Protein AF-A0A914Q946-F1 (afdb_monomer_lite)

pLDDT: mean 72.96, std 19.85, range [24.89, 97.31]

Secondary structure (DSSP, 8-state):
--EEEEEEEETTEEEEEEE-GGGGG-----TTSGGGGEEEEEGGG------S----PPPS---SSPPPPPPPTT--EEEEEEEETTEEEEEEEETTEEEEEEE-TTS-EEEEEEEEEEHHHHH--TT-TTSPPPEEE--S-SS--EEE-TTS-EEE--B-TTSSBPPPPP--PBPPSSEEEEEEEPPTT---TT---SS------TT-----PPEEEEEEE---S-SS-SS-SS--HHHHHHTT-HHHHHHHHHHHHHHHHHS-HHHHHHHHIIIIIT--BTTTB-HHHHHHHHSS-SSGGG--------S---TTSHHHHHTTS--HHHHHHHHHHHHHHHHHHHHHS-HHHHHHHHHHHHHHHS-------PPP----------TT-----PPP--HHHHHHHHHHHHHHHHH-HHHHHHHHHHHH---TTS--HHHHHHHTT-HHHHHHHHHHHHHH--GGGHHHHHHHH--TTS-GGG-HHHHHHS-PPPTHHHHTT--EE--EEEETTTTB-TT--EEHHHHHHTSTTSSEEE--S-SEE---GGGTS--STT-

Sequence (559 aa):
MKNLVMILIDGPICGIHFKSYIDEKKKSGDGSEDIKKLRLIRKDELVVVQGGNKQLSAPVTFERNPQRVFLPHGIRKVVSLVIDNSGFRILVEKKGRLHLIRMSTLGKVSSDHMLPISCSAVCGPHDNPEASKAELINYGDDNVLLLRDCNGALIPLIRNAIGGYCEPLFLGFTGMQHLSVGLRYLKPNETSSAVISSAPIEKGSKNDTARTGSKLILIASMIAPSPESIQPDLPSLMQLILYCDAEGVKSFLRKLTELSKQMKEDEFKKFVEEKIMRLRADGNRTIVHAAIMGAFARTNANQADVEPSNNEVPGQSLLTLQEALDMTEADAHREKMDRQWKNMIAGAVSDGAKQLAKEAAAAAATSKEARSKEEPKPKEVVESMEVDDLISGKPVADLKLRQKNSIEILKLFAENEVMQRCLTDLLHVRDIHGHTPFISAIQNRAYGAATVVWNSMLKLFKKSCVYDFTNLVYNSSIHSDDSPLFILCYNDTCSFTWTGDEHINQDIFECKTCGLTGSLCCCTECANTCHRNHDCKLKRTSPTAYCDCWEKCSCKALR

InterPro domains:
  IPR003126 Zinc finger, UBR-type [PS51157] (492-559)
  IPR003126 Zinc finger, UBR-type [SM00396] (492-559)

Organism: NCBI:txid227884

Radius of gyration: 29.4 Å; chains: 1; bounding box: 90×63×77 Å

Foldseek 3Di:
DFDWDFDDDDPQKTWIAGDDPVPPPDDDDDPVVRSVRTDIDGPVPDDDDDPPDDDPDDDPDDDPDQDDADADPQFPDFQEWDAAPQGIWTFTQGPQFTWTWGAHSNNHTPDIATDLWGPCLQQPPPPDPQFAGWYWDDDRDPQWIWIQGRQQAIWTFHAFLVRHTDHTDFPLAGHAPDWDWDWDFDDVPNPDPPDPDPDDPPPDDPPPPDPPGDTDIDTDGDDAQDPVDNDDPAGQLSLCLSLLPLQSNLVRLVVLVVCCVVDDPVVNVVVCCVRAVSTAGPQRAGSLLSLLVLQFALAPVLDLVPDDCPPDPPPPLCCQVVVVDDCVVVVVVVVVVVVVVVVVVVVVDPVVNVVVVVVVVVVVVPPPDDDDDDDDDDDDDDDDDDDPPPPPSHRDPRSNSSNVSSLSSLLSLLPRPVSLVCVLVQQLGAGGSRAGSLLSNLLLVSVSSNVSNVSSLSVNDHPVCVVSSCSSQDDPVDDPLSHSVNSVVLQAAWPCLPQPFFWDQAWWKAFSRQRCDDQGTGGPSCCSRVVPPTPIGTDPPRSTGGHPSVVRDSRSRND

Structure (mmCIF, N/CA/C/O backbone):
data_AF-A0A914Q946-F1
#
_entry.id   AF-A0A914Q946-F1
#
loop_
_atom_site.group_PDB
_atom_site.id
_atom_site.type_symbol
_atom_site.label_atom_id
_atom_site.label_alt_id
_atom_site.label_comp_id
_atom_site.label_asym_id
_atom_site.label_entity_id
_atom_site.label_seq_id
_atom_site.pdbx_PDB_ins_code
_atom_site.Cartn_x
_atom_site.Cartn_y
_atom_site.Cartn_z
_atom_site.occupancy
_atom_site.B_iso_or_equiv
_atom_site.auth_seq_id
_atom_site.auth_comp_id
_atom_site.auth_asym_id
_atom_site.auth_atom_id
_atom_site.pdbx_PDB_model_num
ATOM 1 N N . MET A 1 1 ? 21.389 -10.919 -25.663 1.00 37.09 1 MET A N 1
ATOM 2 C CA . MET A 1 1 ? 22.498 -9.959 -25.881 1.00 37.09 1 MET A CA 1
ATOM 3 C C . MET A 1 1 ? 23.644 -10.695 -26.563 1.00 37.09 1 MET A C 1
ATOM 5 O O . MET A 1 1 ? 23.920 -11.817 -26.163 1.00 37.09 1 MET A O 1
ATOM 9 N N . LYS A 1 2 ? 24.256 -10.136 -27.617 1.00 36.03 2 LYS A N 1
ATOM 10 C CA . LYS A 1 2 ? 25.446 -10.736 -28.254 1.00 36.03 2 LYS A CA 1
ATOM 11 C C . LYS A 1 2 ? 26.658 -10.477 -27.351 1.00 36.03 2 LYS A C 1
ATOM 13 O O . LYS A 1 2 ? 26.844 -9.336 -26.938 1.00 36.03 2 LYS A O 1
ATOM 18 N N . ASN A 1 3 ? 27.454 -11.501 -27.040 1.00 44.19 3 ASN A N 1
ATOM 19 C CA . ASN A 1 3 ? 28.693 -11.323 -26.282 1.00 44.19 3 ASN A CA 1
ATOM 20 C C . ASN A 1 3 ? 29.712 -10.602 -27.176 1.00 44.19 3 ASN A C 1
ATOM 22 O O . ASN A 1 3 ? 30.142 -11.132 -28.202 1.00 44.19 3 ASN A O 1
ATOM 26 N N . LEU A 1 4 ? 30.046 -9.367 -26.809 1.00 53.88 4 LEU A N 1
ATOM 27 C CA . LEU A 1 4 ? 31.021 -8.535 -27.508 1.00 53.88 4 LEU A CA 1
ATOM 28 C C . LEU A 1 4 ? 32.397 -8.805 -26.907 1.00 53.88 4 LEU A C 1
ATOM 30 O O . LEU A 1 4 ? 32.598 -8.600 -25.711 1.00 53.88 4 LEU A O 1
ATOM 34 N N . VAL A 1 5 ? 33.341 -9.259 -27.730 1.00 56.88 5 VAL A N 1
ATOM 35 C CA . VAL A 1 5 ? 34.740 -9.413 -27.318 1.00 56.88 5 VAL A CA 1
ATOM 36 C C . VAL A 1 5 ? 35.558 -8.382 -28.084 1.00 56.88 5 VAL A C 1
ATOM 38 O O . VAL A 1 5 ? 35.592 -8.386 -29.315 1.00 56.88 5 VAL A O 1
ATOM 41 N N . MET A 1 6 ? 36.175 -7.462 -27.346 1.00 54.03 6 MET A N 1
ATOM 42 C CA . MET A 1 6 ? 37.088 -6.462 -27.893 1.00 54.03 6 MET A CA 1
ATOM 43 C C . MET A 1 6 ? 38.445 -7.126 -28.135 1.00 54.03 6 MET A C 1
ATOM 45 O O . MET A 1 6 ? 39.017 -7.684 -27.200 1.00 54.03 6 MET A O 1
ATOM 49 N N . ILE A 1 7 ? 38.927 -7.106 -29.380 1.00 57.09 7 ILE A N 1
ATOM 50 C CA . ILE A 1 7 ? 40.139 -7.844 -29.782 1.00 57.09 7 ILE A CA 1
ATOM 51 C C . ILE A 1 7 ? 41.327 -6.901 -30.010 1.00 57.09 7 ILE A C 1
ATOM 53 O O . ILE A 1 7 ? 42.456 -7.275 -29.712 1.00 57.09 7 ILE A O 1
ATOM 57 N N . LEU A 1 8 ? 41.088 -5.672 -30.481 1.00 59.19 8 LEU A N 1
ATOM 58 C CA . LEU A 1 8 ? 42.139 -4.697 -30.798 1.00 59.19 8 LEU A CA 1
ATOM 59 C C . LEU A 1 8 ? 41.704 -3.265 -30.461 1.00 59.19 8 LEU A C 1
ATOM 61 O O . LEU A 1 8 ? 40.558 -2.884 -30.713 1.00 59.19 8 LEU A O 1
ATOM 65 N N . ILE A 1 9 ? 42.632 -2.470 -29.924 1.00 59.06 9 ILE A N 1
ATOM 66 C CA . ILE A 1 9 ? 42.482 -1.023 -29.718 1.00 59.06 9 ILE A CA 1
ATOM 67 C C . ILE A 1 9 ? 43.628 -0.332 -30.457 1.00 59.06 9 ILE A C 1
ATOM 69 O O . ILE A 1 9 ? 44.784 -0.603 -30.140 1.00 59.06 9 ILE A O 1
ATOM 73 N N . ASP A 1 10 ? 43.305 0.577 -31.378 1.00 56.94 10 ASP A N 1
ATOM 74 C CA . ASP A 1 10 ? 44.277 1.479 -32.001 1.00 56.94 10 ASP A CA 1
ATOM 75 C C . ASP A 1 10 ? 43.717 2.912 -32.039 1.00 56.94 10 ASP A C 1
ATOM 77 O O . ASP A 1 10 ? 42.752 3.226 -32.743 1.00 56.94 10 ASP A O 1
ATOM 81 N N . GLY A 1 11 ? 44.281 3.783 -31.199 1.00 73.75 11 GLY A N 1
ATOM 82 C CA . GLY A 1 11 ? 43.865 5.180 -31.080 1.00 73.75 11 GLY A CA 1
ATOM 83 C C . GLY A 1 11 ? 42.357 5.365 -30.792 1.00 73.75 11 GLY A C 1
ATOM 84 O O . GLY A 1 11 ? 41.852 4.834 -29.795 1.00 73.75 11 GLY A O 1
ATOM 85 N N . PRO A 1 12 ? 41.623 6.162 -31.601 1.00 75.12 12 PRO A N 1
ATOM 86 C CA . PRO A 1 12 ? 40.199 6.445 -31.400 1.00 75.12 12 PRO A CA 1
ATOM 87 C C . PRO A 1 12 ? 39.257 5.323 -31.875 1.00 75.12 12 PRO A C 1
ATOM 89 O O . PRO A 1 12 ? 38.039 5.461 -31.732 1.00 75.12 12 PRO A O 1
ATOM 92 N N . ILE A 1 13 ? 39.781 4.225 -32.433 1.00 71.50 13 ILE A N 1
ATOM 93 C CA . ILE A 1 13 ? 38.992 3.157 -33.056 1.00 71.50 13 ILE A CA 1
ATOM 94 C C . ILE A 1 13 ? 39.263 1.817 -32.355 1.00 71.50 13 ILE A C 1
ATOM 96 O O . ILE A 1 13 ? 40.389 1.474 -31.997 1.00 71.50 13 ILE A O 1
ATOM 100 N N . CYS A 1 14 ? 38.204 1.037 -32.149 1.00 78.56 14 CYS A N 1
ATOM 101 C CA . CYS A 1 14 ? 38.260 -0.297 -31.562 1.00 78.56 14 CYS A CA 1
ATOM 102 C C . CYS A 1 14 ? 37.775 -1.347 -32.567 1.00 78.56 14 CYS A C 1
ATOM 104 O O . CYS A 1 14 ? 36.723 -1.183 -33.188 1.00 78.56 14 CYS A O 1
ATOM 106 N N . GLY A 1 15 ? 38.518 -2.449 -32.692 1.00 77.38 15 GLY A N 1
ATOM 107 C CA . GLY A 1 15 ? 38.125 -3.631 -33.458 1.00 77.38 15 GLY A CA 1
ATOM 108 C C . GLY A 1 15 ? 37.324 -4.606 -32.595 1.00 77.38 15 GLY A C 1
ATOM 109 O O . GLY A 1 15 ? 37.822 -5.121 -31.588 1.00 77.38 15 GLY A O 1
ATOM 110 N N . ILE A 1 16 ? 36.078 -4.872 -32.990 1.00 71.81 16 ILE A N 1
ATOM 111 C CA . ILE A 1 16 ? 35.113 -5.660 -32.216 1.00 71.81 16 ILE A CA 1
ATOM 112 C C . ILE A 1 16 ? 34.702 -6.905 -32.984 1.00 71.81 16 ILE A C 1
ATOM 114 O O . ILE A 1 16 ? 34.266 -6.825 -34.133 1.00 71.81 16 ILE A O 1
ATOM 118 N N . HIS A 1 17 ? 34.766 -8.052 -32.309 1.00 71.19 17 HIS A N 1
ATOM 119 C CA . HIS A 1 17 ? 34.272 -9.315 -32.836 1.00 71.19 17 HIS A CA 1
ATOM 120 C C . HIS A 1 17 ? 32.938 -9.682 -32.177 1.00 71.19 17 HIS A C 1
ATOM 122 O O . HIS A 1 17 ? 32.811 -9.737 -30.950 1.00 71.19 17 HIS A O 1
ATOM 128 N N . PHE A 1 18 ? 31.926 -9.943 -33.004 1.00 63.12 18 PHE A N 1
ATOM 129 C CA . PHE A 1 18 ? 30.603 -10.372 -32.556 1.00 63.12 18 PHE A CA 1
ATOM 130 C C . PHE A 1 18 ? 30.562 -11.896 -32.485 1.00 63.12 18 PHE A C 1
ATOM 132 O O . PHE A 1 18 ? 30.346 -12.549 -33.504 1.00 63.12 18 PHE A O 1
ATOM 139 N N . LYS A 1 19 ? 30.723 -12.475 -31.290 1.00 53.81 19 LYS A N 1
ATOM 140 C CA . LYS A 1 19 ? 30.542 -13.921 -31.118 1.00 53.81 19 LYS A CA 1
ATOM 141 C C . LYS A 1 19 ? 29.054 -14.253 -30.972 1.00 53.81 19 LYS A C 1
ATOM 143 O O . LYS A 1 19 ? 28.355 -13.704 -30.116 1.00 53.81 19 LYS A O 1
ATOM 148 N N . SER A 1 20 ? 28.559 -15.144 -31.830 1.00 46.38 20 SER A N 1
ATOM 149 C CA . SER A 1 20 ? 27.250 -15.784 -31.674 1.00 46.38 20 SER A CA 1
ATOM 150 C C . SER A 1 20 ? 27.330 -16.836 -30.565 1.00 46.38 20 SER A C 1
ATOM 152 O O . SER A 1 20 ? 28.315 -17.564 -30.483 1.00 46.38 20 SER A O 1
ATOM 154 N N . TYR A 1 21 ? 26.288 -16.965 -29.737 1.00 43.81 21 TYR A N 1
ATOM 155 C CA . TYR A 1 21 ? 26.216 -17.977 -28.668 1.00 43.81 21 TYR A CA 1
ATOM 156 C C . TYR A 1 21 ? 26.290 -19.427 -29.200 1.00 43.81 21 TYR A C 1
ATOM 158 O O . TYR A 1 21 ? 26.561 -20.358 -28.453 1.00 43.81 21 TYR A O 1
ATOM 166 N N . ILE A 1 22 ? 26.076 -19.631 -30.505 1.00 45.34 22 ILE A N 1
ATOM 167 C CA . ILE A 1 22 ? 26.079 -20.951 -31.153 1.00 45.34 22 ILE A CA 1
ATOM 168 C C . ILE A 1 22 ? 27.511 -21.452 -31.451 1.00 45.34 22 ILE A C 1
ATOM 170 O O . ILE A 1 22 ? 27.723 -22.658 -31.569 1.00 45.34 22 ILE A O 1
ATOM 174 N N . ASP A 1 23 ? 28.512 -20.567 -31.506 1.00 46.88 23 ASP A N 1
ATOM 175 C CA . ASP A 1 23 ? 29.868 -20.916 -31.967 1.00 46.88 23 ASP A CA 1
ATOM 176 C C . ASP A 1 23 ? 30.791 -21.515 -30.888 1.00 46.88 23 ASP A C 1
ATOM 178 O O . ASP A 1 23 ? 31.903 -21.941 -31.198 1.00 46.88 23 ASP A O 1
ATOM 182 N N . GLU A 1 24 ? 30.352 -21.635 -29.629 1.00 45.12 24 GLU A N 1
ATOM 183 C CA . GLU A 1 24 ? 31.199 -22.170 -28.545 1.00 45.12 24 GLU A CA 1
ATOM 184 C C . GLU A 1 24 ? 31.585 -23.654 -28.717 1.00 45.12 24 GLU A C 1
ATOM 186 O O . GLU A 1 24 ? 32.495 -24.134 -28.040 1.00 45.12 24 GLU A O 1
ATOM 191 N N . LYS A 1 25 ? 30.956 -24.389 -29.648 1.00 39.50 25 LYS A N 1
ATOM 192 C CA . LYS A 1 25 ? 31.248 -25.815 -29.889 1.00 39.50 25 LYS A CA 1
ATOM 193 C C . LYS A 1 25 ? 32.263 -26.117 -30.995 1.00 39.50 25 LYS A C 1
ATOM 195 O O . LYS A 1 25 ? 32.579 -27.288 -31.187 1.00 39.50 25 LYS A O 1
ATOM 200 N N . LYS A 1 26 ? 32.820 -25.126 -31.698 1.00 40.09 26 LYS A N 1
ATOM 201 C CA . LYS A 1 26 ? 33.878 -25.373 -32.696 1.00 40.09 26 LYS A CA 1
ATOM 202 C C . LYS A 1 26 ? 35.211 -24.785 -32.239 1.00 40.09 26 LYS A C 1
ATOM 204 O O . LYS A 1 26 ? 35.501 -23.619 -32.471 1.00 40.09 26 LYS A O 1
ATOM 209 N N . LYS A 1 27 ? 36.050 -25.615 -31.615 1.00 42.50 27 LYS A N 1
ATOM 210 C CA . LYS A 1 27 ? 37.493 -25.355 -31.507 1.00 42.50 27 LYS A CA 1
ATOM 211 C C . LYS A 1 27 ? 38.212 -26.071 -32.644 1.00 42.50 27 LYS A C 1
ATOM 213 O O . LYS A 1 27 ? 38.223 -27.293 -32.633 1.00 42.50 27 LYS A O 1
ATOM 218 N N . SER A 1 28 ? 38.813 -25.288 -33.541 1.00 41.97 28 SER A N 1
ATOM 219 C CA . SER A 1 28 ? 40.111 -25.496 -34.216 1.00 41.97 28 SER A CA 1
ATOM 220 C C . SER A 1 28 ? 40.074 -24.838 -35.600 1.00 41.97 28 SER A C 1
ATOM 222 O O . SER A 1 28 ? 39.475 -25.376 -36.528 1.00 41.97 28 SER A O 1
ATOM 224 N N . GLY A 1 29 ? 40.699 -23.671 -35.733 1.00 37.09 29 GLY A N 1
ATOM 225 C CA . GLY A 1 29 ? 40.875 -22.972 -37.004 1.00 37.09 29 GLY A CA 1
ATOM 226 C C . GLY A 1 29 ? 41.814 -21.784 -36.820 1.00 37.09 29 GLY A C 1
ATOM 227 O O . GLY A 1 29 ? 41.732 -21.096 -35.807 1.00 37.09 29 GLY A O 1
ATOM 228 N N . ASP A 1 30 ? 42.739 -21.625 -37.758 1.00 42.22 30 ASP A N 1
ATOM 229 C CA . ASP A 1 30 ? 43.887 -20.717 -37.739 1.00 42.22 30 ASP A CA 1
ATOM 230 C C . ASP A 1 30 ? 43.500 -19.232 -37.528 1.00 42.22 30 ASP A C 1
ATOM 232 O O . ASP A 1 30 ? 42.523 -18.743 -38.099 1.00 42.22 30 ASP A O 1
ATOM 236 N N . GLY A 1 31 ? 44.274 -18.497 -36.718 1.00 49.56 31 GLY A N 1
ATOM 237 C CA . GLY A 1 31 ? 43.951 -17.151 -36.192 1.00 49.56 31 GLY A CA 1
ATOM 238 C C . GLY A 1 31 ? 43.892 -16.011 -37.225 1.00 49.56 31 GLY A C 1
ATOM 239 O O . GLY A 1 31 ? 43.691 -14.852 -36.868 1.00 49.56 31 GLY A O 1
ATOM 240 N N . SER A 1 32 ? 44.055 -16.335 -38.506 1.00 48.09 32 SER A N 1
ATOM 241 C CA . SER A 1 32 ? 44.041 -15.416 -39.650 1.00 48.09 32 SER A CA 1
ATOM 242 C C . SER A 1 32 ? 42.620 -15.009 -40.085 1.00 48.09 32 SER A C 1
ATOM 244 O O . SER A 1 32 ? 42.402 -13.879 -40.531 1.00 48.09 32 SER A O 1
ATOM 246 N N . GLU A 1 33 ? 41.611 -15.875 -39.910 1.00 51.69 33 GLU A N 1
ATOM 247 C CA . GLU A 1 33 ? 40.232 -15.560 -40.328 1.00 51.69 33 GLU A CA 1
ATOM 248 C C . GLU A 1 33 ? 39.473 -14.634 -39.364 1.00 51.69 33 GLU A C 1
ATOM 250 O O . GLU A 1 33 ? 38.534 -13.948 -39.779 1.00 51.69 33 GLU A O 1
ATOM 255 N N . ASP A 1 34 ? 39.889 -14.557 -38.097 1.00 56.81 34 ASP A N 1
ATOM 256 C CA . ASP A 1 34 ? 39.199 -13.765 -37.071 1.00 56.81 34 ASP A CA 1
ATOM 257 C C . ASP A 1 34 ? 39.334 -12.249 -37.296 1.00 56.81 34 ASP A C 1
ATOM 259 O O . ASP A 1 34 ? 38.430 -11.487 -36.943 1.00 56.81 34 ASP A O 1
ATOM 263 N N . ILE A 1 35 ? 40.401 -11.798 -37.967 1.00 59.81 35 ILE A N 1
ATOM 264 C CA . ILE A 1 35 ? 40.611 -10.376 -38.291 1.00 59.81 35 ILE A CA 1
ATOM 265 C C . ILE A 1 35 ? 39.584 -9.887 -39.326 1.00 59.81 35 ILE A C 1
ATOM 267 O O . ILE A 1 35 ? 39.116 -8.751 -39.247 1.00 59.81 35 ILE A O 1
ATOM 271 N N . LYS A 1 36 ? 39.148 -10.752 -40.255 1.00 60.12 36 LYS A N 1
ATOM 272 C CA . LYS A 1 36 ? 38.169 -10.399 -41.304 1.00 60.12 36 LYS A CA 1
ATOM 273 C C . LYS A 1 36 ? 36.745 -10.192 -40.770 1.00 60.12 36 LYS A C 1
ATOM 275 O O . LYS A 1 36 ? 35.907 -9.638 -41.476 1.00 60.12 36 LYS A O 1
ATOM 280 N N . LYS A 1 37 ? 36.454 -10.627 -39.537 1.00 65.75 37 LYS A N 1
ATOM 281 C CA . LYS A 1 37 ? 35.137 -10.493 -38.881 1.00 65.75 37 LYS A CA 1
ATOM 282 C C . LYS A 1 37 ? 35.065 -9.323 -37.896 1.00 65.75 37 LYS A C 1
ATOM 284 O O . LYS A 1 37 ? 34.039 -9.143 -37.231 1.00 65.75 37 LYS A O 1
ATOM 289 N N . LEU A 1 38 ? 36.130 -8.529 -37.793 1.00 68.81 38 LEU A N 1
ATOM 290 C CA . LEU A 1 38 ? 36.169 -7.350 -36.937 1.00 68.81 38 LEU A CA 1
ATOM 291 C C . LEU A 1 38 ? 35.340 -6.221 -37.549 1.00 68.81 38 LEU A C 1
ATOM 293 O O . LEU A 1 38 ? 35.517 -5.857 -38.709 1.00 68.81 38 LEU A O 1
ATOM 297 N N . ARG A 1 39 ? 34.453 -5.627 -36.750 1.00 74.12 39 ARG A N 1
ATOM 298 C CA . ARG A 1 39 ? 33.869 -4.320 -37.069 1.00 74.12 39 ARG A CA 1
ATOM 299 C C . ARG A 1 39 ? 34.603 -3.246 -36.291 1.00 74.12 39 ARG A C 1
ATOM 301 O O . ARG A 1 39 ? 34.871 -3.420 -35.103 1.00 74.12 39 ARG A O 1
ATOM 308 N N . LEU A 1 40 ? 34.896 -2.143 -36.963 1.00 77.19 40 LEU A N 1
ATOM 309 C CA . LEU A 1 40 ? 35.506 -0.970 -36.357 1.00 77.19 40 LEU A CA 1
ATOM 310 C C . LEU A 1 40 ? 34.407 -0.082 -35.768 1.00 77.19 40 LEU A C 1
ATOM 312 O O . LEU A 1 40 ? 33.450 0.252 -36.463 1.00 77.19 40 LEU A O 1
ATOM 316 N N . ILE A 1 41 ? 34.532 0.273 -34.492 1.00 75.50 41 ILE A N 1
ATOM 317 C CA . ILE A 1 41 ? 33.638 1.209 -33.796 1.00 75.50 41 ILE A CA 1
ATOM 318 C C . ILE A 1 41 ? 34.497 2.267 -33.111 1.00 75.50 41 ILE A C 1
ATOM 320 O O . ILE A 1 41 ? 35.595 1.967 -32.636 1.00 75.50 41 ILE A O 1
ATOM 324 N N . ARG A 1 42 ? 34.020 3.512 -33.067 1.00 71.38 42 ARG A N 1
ATOM 325 C CA . ARG A 1 42 ? 34.730 4.574 -32.354 1.00 71.38 42 ARG A CA 1
ATOM 326 C C . ARG A 1 42 ? 34.663 4.330 -30.849 1.00 71.38 42 ARG A C 1
ATOM 328 O O . ARG A 1 42 ? 33.636 3.920 -30.312 1.00 71.38 42 ARG A O 1
ATOM 335 N N . LYS A 1 43 ? 35.766 4.583 -30.151 1.00 72.19 43 LYS A N 1
ATOM 336 C CA . LYS A 1 43 ? 35.895 4.305 -28.714 1.00 72.19 43 LYS A CA 1
ATOM 337 C C . LYS A 1 43 ? 34.856 5.048 -27.859 1.00 72.19 43 LYS A C 1
ATOM 339 O O . LYS A 1 43 ? 34.459 4.536 -26.817 1.00 72.19 43 LYS A O 1
ATOM 344 N N . ASP A 1 44 ? 34.416 6.228 -28.290 1.00 74.19 44 ASP A N 1
ATOM 345 C CA . ASP A 1 44 ? 33.404 7.064 -27.627 1.00 74.19 44 ASP A CA 1
ATOM 346 C C . ASP A 1 44 ? 31.963 6.551 -27.786 1.00 74.19 44 ASP A C 1
ATOM 348 O O . ASP A 1 44 ? 31.091 6.931 -27.009 1.00 74.19 44 ASP A O 1
ATOM 352 N N . GLU A 1 45 ? 31.714 5.649 -28.735 1.00 69.94 45 GLU A N 1
ATOM 353 C CA . GLU A 1 45 ? 30.408 5.003 -28.937 1.00 69.94 45 GLU A CA 1
ATOM 354 C C . GLU A 1 45 ? 30.256 3.706 -28.128 1.00 69.94 45 GLU A C 1
ATOM 356 O O . GLU A 1 45 ? 29.190 3.086 -28.117 1.00 69.94 45 GLU A O 1
ATOM 361 N N . LEU A 1 46 ? 31.314 3.276 -27.433 1.00 65.19 46 LEU A N 1
ATOM 362 C CA . LEU A 1 46 ? 31.304 2.051 -26.645 1.00 65.19 46 LEU A CA 1
ATOM 363 C C . LEU A 1 46 ? 30.861 2.311 -25.211 1.00 65.19 46 LEU A C 1
ATOM 365 O O . LEU A 1 46 ? 31.477 3.062 -24.458 1.00 65.19 46 LEU A O 1
ATOM 369 N N . VAL A 1 47 ? 29.819 1.591 -24.803 1.00 53.09 47 VAL A N 1
ATOM 370 C CA . VAL A 1 47 ? 29.371 1.539 -23.413 1.00 53.09 47 VAL A CA 1
ATOM 371 C C . VAL A 1 47 ? 29.867 0.240 -22.795 1.00 53.09 47 VAL A C 1
ATOM 373 O O . VAL A 1 47 ? 29.575 -0.851 -23.286 1.00 53.09 47 VAL A O 1
ATOM 376 N N . VAL A 1 48 ? 30.617 0.348 -21.697 1.00 56.94 48 VAL A N 1
ATOM 377 C CA . VAL A 1 48 ? 31.055 -0.821 -20.928 1.00 56.94 48 VAL A CA 1
ATOM 378 C C . VAL A 1 48 ? 29.835 -1.452 -20.266 1.00 56.94 48 VAL A C 1
ATOM 380 O O . VAL A 1 48 ? 29.325 -0.953 -19.265 1.00 56.94 48 VAL A O 1
ATOM 383 N N . VAL A 1 49 ? 29.381 -2.573 -20.816 1.00 45.75 49 VAL A N 1
ATOM 384 C CA . VAL A 1 49 ? 28.411 -3.445 -20.155 1.00 45.75 49 VAL A CA 1
ATOM 385 C C . VAL A 1 49 ? 29.213 -4.416 -19.299 1.00 45.75 49 VAL A C 1
ATOM 387 O O . VAL A 1 49 ? 29.934 -5.263 -19.825 1.00 45.75 49 VAL A O 1
ATOM 390 N N . GLN A 1 50 ? 29.147 -4.276 -17.973 1.00 47.69 50 GLN A N 1
ATOM 391 C CA . GLN A 1 50 ? 29.743 -5.267 -17.079 1.00 47.69 50 GLN A CA 1
ATOM 392 C C . GLN A 1 50 ? 29.028 -6.604 -17.311 1.00 47.69 50 GLN A C 1
ATOM 394 O O . GLN A 1 50 ? 27.841 -6.738 -17.025 1.00 47.69 50 GLN A O 1
ATOM 399 N N . GLY A 1 51 ? 29.740 -7.575 -17.889 1.00 43.47 51 GLY A N 1
ATOM 400 C CA . GLY A 1 51 ? 29.221 -8.922 -18.094 1.00 43.47 51 GLY A CA 1
ATOM 401 C C . GLY A 1 51 ? 28.824 -9.542 -16.757 1.00 43.47 51 GLY A C 1
ATOM 402 O O . GLY A 1 51 ? 29.622 -9.564 -15.818 1.00 43.47 51 GLY A O 1
ATOM 403 N N . GLY A 1 52 ? 27.585 -10.029 -16.680 1.00 45.53 52 GLY A N 1
ATOM 404 C CA . GLY A 1 52 ? 27.049 -10.751 -15.531 1.00 45.53 52 GLY A CA 1
ATOM 405 C C . GLY A 1 52 ? 27.755 -12.090 -15.363 1.00 45.53 52 GLY A C 1
ATOM 406 O O . GLY A 1 52 ? 27.300 -13.091 -15.896 1.00 45.53 52 GLY A O 1
ATOM 407 N N . ASN A 1 53 ? 28.918 -12.065 -14.718 1.00 43.38 53 ASN A N 1
ATOM 408 C CA . ASN A 1 53 ? 29.572 -13.163 -14.007 1.00 43.38 53 ASN A CA 1
ATOM 409 C C . ASN A 1 53 ? 30.938 -12.660 -13.529 1.00 43.38 53 ASN A C 1
ATOM 411 O O . ASN A 1 53 ? 31.985 -13.031 -14.056 1.00 43.38 53 ASN A O 1
ATOM 415 N N . LYS A 1 54 ? 30.938 -11.797 -12.513 1.00 46.19 54 LYS A N 1
ATOM 416 C CA . LYS A 1 54 ? 32.099 -11.698 -11.631 1.00 46.19 54 LYS A CA 1
ATOM 417 C C . LYS A 1 54 ? 31.769 -12.502 -10.385 1.00 46.19 54 LYS A C 1
ATOM 419 O O . LYS A 1 54 ? 30.971 -12.066 -9.562 1.00 46.19 54 LYS A O 1
ATOM 424 N N . GLN A 1 55 ? 32.373 -13.683 -10.261 1.00 46.72 55 GLN A N 1
ATOM 425 C CA . GLN A 1 55 ? 32.642 -14.213 -8.929 1.00 46.72 55 GLN A CA 1
ATOM 426 C C . GLN A 1 55 ? 33.388 -13.122 -8.154 1.00 46.72 55 GLN A C 1
ATOM 428 O O . GLN A 1 55 ? 34.237 -12.437 -8.729 1.00 46.72 55 GLN A O 1
ATOM 433 N N . LEU A 1 56 ? 33.020 -12.941 -6.886 1.00 44.88 56 LEU A N 1
ATOM 434 C CA . LEU A 1 56 ? 33.653 -12.022 -5.945 1.00 44.88 56 LEU A CA 1
ATOM 435 C C . LEU A 1 56 ? 35.153 -12.337 -5.864 1.00 44.88 56 LEU A C 1
ATOM 437 O O . LEU A 1 56 ? 35.588 -13.167 -5.073 1.00 44.88 56 LEU A O 1
ATOM 441 N N . SER A 1 57 ? 35.956 -11.710 -6.716 1.00 48.03 57 SER A N 1
ATOM 442 C CA . SER A 1 57 ? 37.402 -11.703 -6.563 1.00 48.03 57 SER A CA 1
ATOM 443 C C . SER A 1 57 ? 37.719 -10.778 -5.397 1.00 48.03 57 SER A C 1
ATOM 445 O O . SER A 1 57 ? 37.328 -9.608 -5.427 1.00 48.03 57 SER A O 1
ATOM 447 N N . ALA A 1 58 ? 38.390 -11.315 -4.376 1.00 48.62 58 ALA A N 1
ATOM 448 C CA . ALA A 1 58 ? 38.868 -10.545 -3.235 1.00 48.62 58 ALA A CA 1
ATOM 449 C C . ALA A 1 58 ? 39.593 -9.271 -3.713 1.00 48.62 58 ALA A C 1
ATOM 451 O O . ALA A 1 58 ? 40.271 -9.312 -4.748 1.00 48.62 58 ALA A O 1
ATOM 452 N N . PRO A 1 59 ? 39.441 -8.135 -3.008 1.00 57.78 59 PRO A N 1
ATOM 453 C CA . PRO A 1 59 ? 40.098 -6.895 -3.397 1.00 57.78 59 PRO A CA 1
ATOM 454 C C . PRO A 1 59 ? 41.611 -7.113 -3.505 1.00 57.78 59 PRO A C 1
ATOM 456 O O . PRO A 1 59 ? 42.266 -7.533 -2.555 1.00 57.78 59 PRO A O 1
ATOM 459 N N . VAL A 1 60 ? 42.154 -6.847 -4.695 1.00 54.62 60 VAL A N 1
ATOM 460 C CA . VAL A 1 60 ? 43.576 -7.055 -5.028 1.00 54.62 60 VAL A CA 1
ATOM 461 C C . VAL A 1 60 ? 44.449 -5.925 -4.469 1.00 54.62 60 VAL A C 1
ATOM 463 O O . VAL A 1 60 ? 45.667 -6.050 -4.366 1.00 54.62 60 VAL A O 1
ATOM 466 N N . THR A 1 61 ? 43.844 -4.794 -4.108 1.00 62.19 61 THR A N 1
ATOM 467 C CA . THR A 1 61 ? 44.559 -3.609 -3.633 1.00 62.19 61 THR A CA 1
ATOM 468 C C . THR A 1 61 ? 43.697 -2.870 -2.619 1.00 62.19 61 THR A C 1
ATOM 470 O O . THR A 1 61 ? 42.504 -2.671 -2.845 1.00 62.19 61 THR A O 1
ATOM 473 N N . PHE A 1 62 ? 44.310 -2.463 -1.511 1.00 69.62 62 PHE A N 1
ATOM 474 C CA . PHE A 1 62 ? 43.692 -1.623 -0.491 1.00 69.62 62 PHE A CA 1
ATOM 475 C C . PHE A 1 62 ? 44.338 -0.241 -0.536 1.00 69.62 62 PHE A C 1
ATOM 477 O O . PHE A 1 62 ? 45.565 -0.128 -0.579 1.00 69.62 62 PHE A O 1
ATOM 484 N N . GLU A 1 63 ? 43.527 0.813 -0.526 1.00 69.31 63 GLU A N 1
ATOM 485 C CA . GLU A 1 63 ? 44.052 2.164 -0.355 1.00 69.31 63 GLU A CA 1
ATOM 486 C C . GLU A 1 63 ? 44.519 2.360 1.088 1.00 69.31 63 GLU A C 1
ATOM 488 O O . GLU A 1 63 ? 43.805 2.043 2.039 1.00 69.31 63 GLU A O 1
ATOM 493 N N . ARG A 1 64 ? 45.732 2.901 1.256 1.00 79.50 64 ARG A N 1
ATOM 494 C CA . ARG A 1 64 ? 46.316 3.163 2.581 1.00 79.50 64 ARG A CA 1
ATOM 495 C C . ARG A 1 64 ? 45.548 4.234 3.359 1.00 79.50 64 ARG A C 1
ATOM 497 O O . ARG A 1 64 ? 45.498 4.168 4.582 1.00 79.50 64 ARG A O 1
ATOM 504 N N . ASN A 1 65 ? 44.981 5.213 2.655 1.00 81.75 65 ASN A N 1
ATOM 505 C CA . ASN A 1 65 ? 44.232 6.318 3.242 1.00 81.75 65 ASN A CA 1
ATOM 506 C C . ASN A 1 65 ? 42.805 6.310 2.682 1.00 81.75 65 ASN A C 1
ATOM 508 O O . ASN A 1 65 ? 42.658 6.213 1.465 1.00 81.75 65 ASN A O 1
ATOM 512 N N . PRO A 1 66 ? 41.765 6.452 3.520 1.00 80.44 66 PRO A N 1
ATOM 513 C CA . PRO A 1 66 ? 40.390 6.507 3.041 1.00 80.44 66 PRO A CA 1
ATOM 514 C C . PRO A 1 66 ? 40.169 7.750 2.168 1.00 80.44 66 PRO A C 1
ATOM 516 O O . PRO A 1 66 ? 40.405 8.880 2.604 1.00 80.44 66 PRO A O 1
ATOM 519 N N . GLN A 1 67 ? 39.691 7.554 0.939 1.00 80.06 67 GLN A N 1
ATOM 520 C CA . GLN A 1 67 ? 39.330 8.652 0.048 1.00 80.06 67 GLN A CA 1
ATOM 521 C C . GLN A 1 67 ? 37.962 9.243 0.424 1.00 80.06 67 GLN A C 1
ATOM 523 O O . GLN A 1 67 ? 36.986 8.528 0.658 1.00 80.06 67 GLN A O 1
ATOM 528 N N . ARG A 1 68 ? 37.864 10.579 0.443 1.00 85.12 68 ARG A N 1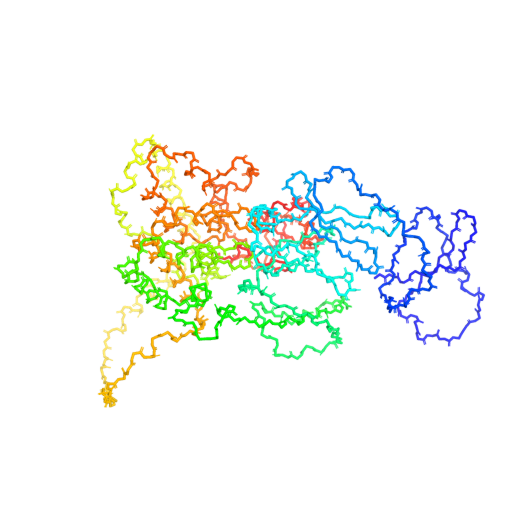
ATOM 529 C CA . ARG A 1 68 ? 36.583 11.271 0.625 1.00 85.12 68 ARG A CA 1
ATOM 530 C C . ARG A 1 68 ? 35.780 11.231 -0.673 1.00 85.12 68 ARG A C 1
ATOM 532 O O . ARG A 1 68 ? 36.221 11.758 -1.690 1.00 85.12 68 ARG A O 1
ATOM 539 N N . VAL A 1 69 ? 34.576 10.674 -0.606 1.00 84.38 69 VAL A N 1
ATOM 540 C CA . VAL A 1 69 ? 33.630 10.648 -1.726 1.00 84.38 69 VAL A CA 1
ATOM 541 C C . VAL A 1 69 ? 32.571 11.729 -1.519 1.00 84.38 69 VAL A C 1
ATOM 543 O O . VAL A 1 69 ? 31.914 11.773 -0.478 1.00 84.38 69 VAL A O 1
ATOM 546 N N . PHE A 1 70 ? 32.419 12.627 -2.493 1.00 86.56 70 PHE A N 1
ATOM 547 C CA . PHE A 1 70 ? 31.453 13.723 -2.418 1.00 86.56 70 PHE A CA 1
ATOM 548 C C . PHE A 1 70 ? 30.087 13.285 -2.939 1.00 86.56 70 PHE A C 1
ATOM 550 O O . PHE A 1 70 ? 29.977 12.687 -4.007 1.00 86.56 70 PHE A O 1
ATOM 557 N N . LEU A 1 71 ? 29.042 13.602 -2.177 1.00 88.25 71 LEU A N 1
ATOM 558 C CA . LEU A 1 71 ? 27.666 13.334 -2.575 1.00 88.25 71 LEU A CA 1
ATOM 559 C C . LEU A 1 71 ? 27.142 14.419 -3.533 1.00 88.25 71 LEU A C 1
ATOM 561 O O . LEU A 1 71 ? 27.577 15.571 -3.447 1.00 88.25 71 LEU A O 1
ATOM 565 N N . PRO A 1 72 ? 26.176 14.087 -4.408 1.00 86.56 72 PRO A N 1
ATOM 566 C CA . PRO A 1 72 ? 25.516 15.061 -5.276 1.00 86.56 72 PRO A CA 1
ATOM 567 C C . PRO A 1 72 ? 24.852 16.215 -4.515 1.00 86.56 72 PRO A C 1
ATOM 569 O O . PRO A 1 72 ? 24.372 16.055 -3.392 1.00 86.56 72 PRO A O 1
ATOM 572 N N . HIS A 1 73 ? 24.752 17.380 -5.156 1.00 87.06 73 HIS A N 1
ATOM 573 C CA . HIS A 1 73 ? 24.057 18.530 -4.577 1.00 87.06 73 HIS A CA 1
ATOM 574 C C . HIS A 1 73 ? 22.551 18.275 -4.385 1.00 87.06 73 HIS A C 1
ATOM 576 O O . HIS A 1 73 ? 21.915 17.528 -5.134 1.00 87.06 73 HIS A O 1
ATOM 582 N N . GLY A 1 74 ? 21.962 18.946 -3.389 1.00 87.94 74 GLY A N 1
ATOM 583 C CA . GLY A 1 74 ? 20.520 18.904 -3.117 1.00 87.94 74 GLY A CA 1
ATOM 584 C C . GLY A 1 74 ? 20.045 17.700 -2.298 1.00 87.94 74 GLY A C 1
ATOM 585 O O . GLY A 1 74 ? 18.838 17.504 -2.160 1.00 87.94 74 GLY A O 1
ATOM 586 N N . ILE A 1 75 ? 20.965 16.899 -1.754 1.00 92.00 75 ILE A N 1
ATOM 587 C CA . ILE A 1 75 ? 20.646 15.863 -0.768 1.00 92.00 75 ILE A CA 1
ATOM 588 C C . ILE A 1 75 ? 20.398 16.535 0.582 1.00 92.00 75 ILE A C 1
ATOM 590 O O . ILE A 1 75 ? 21.275 17.218 1.107 1.00 92.00 75 ILE A O 1
ATOM 594 N N . ARG A 1 76 ? 19.203 16.330 1.144 1.00 90.31 76 ARG A N 1
ATOM 595 C CA . ARG A 1 76 ? 18.836 16.829 2.477 1.00 90.31 76 ARG A CA 1
ATOM 596 C C . ARG A 1 76 ? 19.395 15.924 3.571 1.00 90.31 76 ARG A C 1
ATOM 598 O O . ARG A 1 76 ? 19.938 16.412 4.555 1.00 90.31 76 ARG A O 1
ATOM 605 N N . LYS A 1 77 ? 19.241 14.608 3.401 1.00 90.69 77 LYS A N 1
ATOM 606 C CA . LYS A 1 77 ? 19.612 13.594 4.395 1.00 90.69 77 LYS A CA 1
ATOM 607 C C . LYS A 1 77 ? 20.042 12.304 3.705 1.00 90.69 77 LYS A C 1
ATOM 609 O O . LYS A 1 77 ? 19.393 11.859 2.761 1.00 90.69 77 LYS A O 1
ATOM 614 N N . VAL A 1 78 ? 21.108 11.683 4.204 1.00 93.06 78 VAL A N 1
ATOM 615 C CA . VAL A 1 78 ? 21.455 10.295 3.866 1.00 93.06 78 VAL A CA 1
ATOM 616 C C . VAL A 1 78 ? 20.752 9.382 4.860 1.00 93.06 78 VAL A C 1
ATOM 618 O O . VAL A 1 78 ? 20.958 9.500 6.068 1.00 93.06 78 VAL A O 1
ATOM 621 N N . VAL A 1 79 ? 19.899 8.496 4.356 1.00 92.62 79 VAL A N 1
ATOM 622 C CA . VAL A 1 79 ? 19.115 7.572 5.181 1.00 92.62 79 VAL A CA 1
ATOM 623 C C . VAL A 1 79 ? 19.923 6.306 5.445 1.00 92.62 79 VAL A C 1
ATOM 625 O O . VAL A 1 79 ? 20.166 5.963 6.601 1.00 92.62 79 VAL A O 1
ATOM 628 N N . SER A 1 80 ? 20.398 5.654 4.381 1.00 94.19 80 SER A N 1
ATOM 629 C CA . SER A 1 80 ? 21.169 4.410 4.452 1.00 94.19 80 SER A CA 1
ATOM 630 C C . SER A 1 80 ? 22.100 4.261 3.245 1.00 94.19 80 SER A C 1
ATOM 632 O O . SER A 1 80 ? 21.881 4.877 2.200 1.00 94.19 80 SER A O 1
ATOM 634 N N . LEU A 1 81 ? 23.152 3.458 3.395 1.00 92.94 81 LEU A N 1
ATOM 635 C CA . LEU A 1 81 ? 24.164 3.203 2.378 1.00 92.94 81 LEU A CA 1
ATOM 636 C C . LEU A 1 81 ? 24.567 1.729 2.421 1.00 92.94 81 LEU A C 1
ATOM 638 O O . LEU A 1 81 ? 24.892 1.210 3.483 1.00 92.94 81 LEU A O 1
ATOM 642 N N . VAL A 1 82 ? 24.601 1.092 1.254 1.00 91.62 82 VAL A N 1
ATOM 643 C CA . VAL A 1 82 ? 25.179 -0.244 1.057 1.00 91.62 82 VAL A CA 1
ATOM 644 C C . VAL A 1 82 ? 26.159 -0.227 -0.103 1.00 91.62 82 VAL A C 1
ATOM 646 O O . VAL A 1 82 ? 26.106 0.650 -0.969 1.00 91.62 82 VAL A O 1
ATOM 649 N N . ILE A 1 83 ? 27.062 -1.199 -0.117 1.00 85.75 83 ILE A N 1
ATOM 650 C CA . ILE A 1 83 ? 28.068 -1.364 -1.162 1.00 85.75 83 ILE A CA 1
ATOM 651 C C . ILE A 1 83 ? 27.823 -2.709 -1.834 1.00 85.75 83 ILE A C 1
ATOM 653 O O . ILE A 1 83 ? 27.668 -3.721 -1.157 1.00 85.75 83 ILE A O 1
ATOM 657 N N . ASP A 1 84 ? 27.793 -2.709 -3.161 1.00 78.69 84 ASP A N 1
ATOM 658 C CA . ASP A 1 84 ? 27.725 -3.919 -3.974 1.00 78.69 84 ASP A CA 1
ATOM 659 C C . ASP A 1 84 ? 28.877 -3.950 -4.995 1.00 78.69 84 ASP A C 1
ATOM 661 O O . ASP A 1 84 ? 29.739 -3.068 -5.027 1.00 78.69 84 ASP A O 1
ATOM 665 N N . ASN A 1 85 ? 28.870 -4.944 -5.887 1.00 72.44 85 ASN A N 1
ATOM 666 C CA . ASN A 1 85 ? 29.891 -5.108 -6.933 1.00 72.44 85 ASN A CA 1
ATOM 667 C C . ASN A 1 85 ? 29.982 -3.940 -7.935 1.00 72.44 85 ASN A C 1
ATOM 669 O O . ASN A 1 85 ? 30.884 -3.906 -8.772 1.00 72.44 85 ASN A O 1
ATOM 673 N N . SER A 1 86 ? 29.048 -2.994 -7.884 1.00 74.56 86 SER A N 1
ATOM 674 C CA . SER A 1 86 ? 28.967 -1.846 -8.778 1.00 74.56 86 SER A CA 1
ATOM 675 C C . SER A 1 86 ? 29.239 -0.497 -8.116 1.00 74.56 86 SER A C 1
ATOM 677 O O . SER A 1 86 ? 29.309 0.513 -8.820 1.00 74.56 86 SER A O 1
ATOM 679 N N . GLY A 1 87 ? 29.424 -0.473 -6.796 1.00 84.06 87 GLY A N 1
ATOM 680 C CA . GLY A 1 87 ? 29.753 0.718 -6.021 1.00 84.06 87 GLY A CA 1
ATOM 681 C C . GLY A 1 87 ? 28.780 0.954 -4.870 1.00 84.06 87 GLY A C 1
ATOM 682 O O . GLY A 1 87 ? 28.259 0.022 -4.263 1.00 84.06 87 GLY A O 1
ATOM 683 N N . PHE A 1 88 ? 28.548 2.223 -4.555 1.00 89.25 88 PHE A N 1
ATOM 684 C CA . PHE A 1 88 ? 27.625 2.655 -3.517 1.00 89.25 88 PHE A CA 1
ATOM 685 C C . PHE A 1 88 ? 26.186 2.656 -4.027 1.00 89.25 88 PHE A C 1
ATOM 687 O O . PHE A 1 88 ? 25.890 3.218 -5.087 1.00 89.25 88 PHE A O 1
ATOM 694 N N . ARG A 1 89 ? 25.276 2.125 -3.213 1.00 91.88 89 ARG A N 1
ATOM 695 C CA . ARG A 1 89 ? 23.845 2.419 -3.277 1.00 91.88 89 ARG A CA 1
ATOM 696 C C . ARG A 1 89 ? 23.461 3.225 -2.059 1.00 91.88 89 ARG A C 1
ATOM 698 O O . ARG A 1 89 ? 23.639 2.775 -0.931 1.00 91.88 89 ARG A O 1
ATOM 705 N N . ILE A 1 90 ? 22.943 4.416 -2.299 1.00 94.44 90 ILE A N 1
ATOM 706 C CA . ILE A 1 90 ? 22.685 5.392 -1.252 1.00 94.44 90 ILE A CA 1
ATOM 707 C C . ILE A 1 90 ? 21.213 5.761 -1.300 1.00 94.44 90 ILE A C 1
ATOM 709 O O . ILE A 1 90 ? 20.738 6.310 -2.295 1.00 94.44 90 ILE A O 1
ATOM 713 N N . LEU A 1 91 ? 20.504 5.454 -0.219 1.00 95.38 91 LEU A N 1
ATOM 714 C CA . LEU A 1 91 ? 19.153 5.933 0.016 1.00 95.38 91 LEU A CA 1
ATOM 715 C C . LEU A 1 91 ? 19.240 7.334 0.611 1.00 95.38 91 LEU A C 1
ATOM 717 O O . LEU A 1 91 ? 19.806 7.529 1.691 1.00 95.38 91 LEU A O 1
ATOM 721 N N . VAL A 1 92 ? 18.677 8.308 -0.091 1.00 94.62 92 VAL A N 1
ATOM 722 C CA . VAL A 1 92 ? 18.726 9.715 0.300 1.00 94.62 92 VAL A CA 1
ATOM 723 C C . VAL A 1 92 ? 17.346 10.347 0.256 1.00 94.62 92 VAL A C 1
ATOM 725 O O . VAL A 1 92 ? 16.502 9.981 -0.557 1.00 94.62 92 VAL A O 1
ATOM 728 N N . GLU A 1 93 ? 17.141 11.345 1.104 1.00 92.88 93 GLU A N 1
ATOM 729 C CA . GLU A 1 93 ? 16.006 12.250 1.007 1.00 92.88 93 GLU A CA 1
ATOM 730 C C . GLU A 1 93 ? 16.405 13.481 0.184 1.00 92.88 93 GLU A C 1
ATOM 732 O O . GLU A 1 93 ? 17.364 14.194 0.509 1.00 92.88 93 GLU A O 1
ATOM 737 N N . LYS A 1 94 ? 15.652 13.742 -0.884 1.00 91.25 94 LYS A N 1
ATOM 738 C CA . LYS A 1 94 ? 15.843 14.866 -1.803 1.00 91.25 94 LYS A CA 1
ATOM 739 C C . LYS A 1 94 ? 14.479 15.473 -2.111 1.00 91.25 94 LYS A C 1
ATOM 741 O O . LYS A 1 94 ? 13.584 14.785 -2.587 1.00 91.25 94 LYS A O 1
ATOM 746 N N . LYS A 1 95 ? 14.309 16.769 -1.820 1.00 86.69 95 LYS A N 1
ATOM 747 C CA . LYS A 1 95 ? 13.036 17.501 -2.006 1.00 86.69 95 LYS A CA 1
ATOM 748 C C . LYS A 1 95 ? 11.820 16.795 -1.362 1.00 86.69 95 LYS A C 1
ATOM 750 O O . LYS A 1 95 ? 10.754 16.730 -1.964 1.00 86.69 95 LYS A O 1
ATOM 755 N N . GLY A 1 96 ? 11.998 16.219 -0.169 1.00 84.31 96 GLY A N 1
ATOM 756 C CA . GLY A 1 96 ? 10.944 15.496 0.559 1.00 84.31 96 GLY A CA 1
ATOM 757 C C . GLY A 1 96 ? 10.572 14.122 -0.015 1.00 84.31 96 GLY A C 1
ATOM 758 O O . GLY A 1 96 ? 9.650 13.485 0.486 1.00 84.31 96 GLY A O 1
ATOM 759 N N . ARG A 1 97 ? 11.273 13.645 -1.052 1.00 89.62 97 ARG A N 1
ATOM 760 C CA . ARG A 1 97 ? 11.078 12.318 -1.649 1.00 89.62 97 ARG A CA 1
ATOM 761 C C . ARG A 1 97 ? 12.310 11.451 -1.442 1.00 89.62 97 ARG A C 1
ATOM 763 O O . ARG A 1 97 ? 13.430 11.957 -1.333 1.00 89.62 97 ARG A O 1
ATOM 770 N N . LEU A 1 98 ? 12.105 10.138 -1.407 1.00 93.00 98 LEU A N 1
ATOM 771 C CA . LEU A 1 98 ? 13.202 9.183 -1.323 1.00 93.00 98 LEU A CA 1
ATOM 772 C C . LEU A 1 98 ? 13.770 8.896 -2.708 1.00 93.00 98 LEU A C 1
ATOM 774 O O . LEU A 1 98 ? 13.043 8.639 -3.665 1.00 93.00 98 LEU A O 1
ATOM 778 N N . HIS A 1 99 ? 15.090 8.945 -2.795 1.00 94.44 99 HIS A N 1
ATOM 779 C CA . HIS A 1 99 ? 15.858 8.653 -3.991 1.00 94.44 99 HIS A CA 1
ATOM 780 C C . HIS A 1 99 ? 16.880 7.566 -3.685 1.00 94.44 99 HIS A C 1
ATOM 782 O O . HIS A 1 99 ? 17.490 7.547 -2.614 1.00 94.44 99 HIS A O 1
ATOM 788 N N . LEU A 1 100 ? 17.094 6.683 -4.652 1.00 94.31 100 LEU A N 1
ATOM 789 C CA . LEU A 1 100 ? 18.143 5.684 -4.619 1.00 94.31 100 LEU A CA 1
ATOM 790 C C . LEU A 1 100 ? 19.205 6.034 -5.658 1.00 94.31 100 LEU A C 1
ATOM 792 O O . LEU A 1 100 ? 19.005 5.889 -6.869 1.00 94.31 100 LEU A O 1
ATOM 796 N N . ILE A 1 101 ? 20.342 6.506 -5.156 1.00 93.31 101 ILE A N 1
ATOM 797 C CA . ILE A 1 101 ? 21.483 6.927 -5.961 1.00 93.31 101 ILE A CA 1
ATOM 798 C C . ILE A 1 101 ? 22.479 5.777 -6.047 1.00 93.31 101 ILE A C 1
ATOM 800 O O . ILE A 1 101 ? 22.869 5.203 -5.030 1.00 93.31 101 ILE A O 1
ATOM 804 N N . ARG A 1 102 ? 22.926 5.464 -7.264 1.00 91.06 102 ARG A N 1
ATOM 805 C CA . ARG A 1 102 ? 24.033 4.535 -7.511 1.00 91.06 102 ARG A CA 1
ATOM 806 C C . ARG A 1 102 ? 25.264 5.332 -7.904 1.00 91.06 102 ARG A C 1
ATOM 808 O O . ARG A 1 102 ? 25.222 6.096 -8.872 1.00 91.06 102 ARG A O 1
ATOM 815 N N . MET A 1 103 ? 26.368 5.136 -7.201 1.00 89.44 103 MET A N 1
ATOM 816 C CA . MET A 1 103 ? 27.589 5.917 -7.380 1.00 89.44 103 MET A CA 1
ATOM 817 C C . MET A 1 103 ? 28.816 5.006 -7.355 1.00 89.44 103 MET A C 1
ATOM 819 O O . MET A 1 103 ? 28.897 4.099 -6.537 1.00 89.44 103 MET A O 1
ATOM 823 N N . SER A 1 104 ? 29.785 5.236 -8.239 1.00 85.62 104 SER A N 1
ATOM 824 C CA . SER A 1 104 ? 31.053 4.496 -8.219 1.00 85.62 104 SER A CA 1
ATOM 825 C C . SER A 1 104 ? 31.847 4.790 -6.942 1.00 85.62 104 SER A C 1
ATOM 827 O O . SER A 1 104 ? 31.670 5.854 -6.348 1.00 85.62 104 SER A O 1
ATOM 829 N N . THR A 1 105 ? 32.824 3.945 -6.613 1.00 80.44 105 THR A N 1
ATOM 830 C CA . THR A 1 105 ? 33.786 4.200 -5.523 1.00 80.44 105 THR A CA 1
ATOM 831 C C . THR A 1 105 ? 34.536 5.533 -5.662 1.00 80.44 105 THR A C 1
ATOM 833 O O . THR A 1 105 ? 34.867 6.149 -4.660 1.00 80.44 105 THR A O 1
ATOM 836 N N . LEU A 1 106 ? 34.703 6.032 -6.893 1.00 79.31 106 LEU A N 1
ATOM 837 C CA . LEU A 1 106 ? 35.339 7.319 -7.210 1.00 79.31 106 LEU A CA 1
ATOM 838 C C . LEU A 1 106 ? 34.389 8.535 -7.141 1.00 79.31 106 LEU A C 1
ATOM 840 O O . LEU A 1 106 ? 34.764 9.634 -7.536 1.00 79.31 106 LEU A O 1
ATOM 844 N N . GLY A 1 107 ? 33.133 8.360 -6.717 1.00 80.31 107 GLY A N 1
ATOM 845 C CA . GLY A 1 107 ? 32.160 9.456 -6.603 1.00 80.31 107 GLY A CA 1
ATOM 846 C C . GLY A 1 107 ? 31.394 9.825 -7.878 1.00 80.31 107 GLY A C 1
ATOM 847 O O . GLY A 1 107 ? 30.549 10.715 -7.854 1.00 80.31 107 GLY A O 1
ATOM 848 N N . LYS A 1 108 ? 31.616 9.131 -9.001 1.00 86.31 108 LYS A N 1
ATOM 849 C CA . LYS A 1 108 ? 30.810 9.324 -10.215 1.00 86.31 108 LYS A CA 1
ATOM 850 C C . LYS A 1 108 ? 29.406 8.742 -10.034 1.00 86.31 108 LYS A C 1
ATOM 852 O O . LYS A 1 108 ? 29.251 7.537 -9.829 1.00 86.31 108 LYS A O 1
ATOM 857 N N . VAL A 1 109 ? 28.379 9.580 -10.160 1.00 90.31 109 VAL A N 1
ATOM 858 C CA . VAL A 1 109 ? 26.974 9.143 -10.158 1.00 90.31 109 VAL A CA 1
ATOM 859 C C . VAL A 1 109 ? 26.675 8.372 -11.440 1.00 90.31 109 VAL A C 1
ATOM 861 O O . VAL A 1 109 ? 26.952 8.843 -12.540 1.00 90.31 109 VAL A O 1
ATOM 864 N N . SER A 1 110 ? 26.101 7.184 -11.286 1.00 88.00 110 SER A N 1
ATOM 865 C CA . SER A 1 110 ? 25.667 6.327 -12.393 1.00 88.00 110 SER A CA 1
ATOM 866 C C . SER A 1 110 ? 24.153 6.362 -12.603 1.00 88.00 110 SER A C 1
ATOM 868 O O . SER A 1 110 ? 23.704 6.296 -13.742 1.00 88.00 110 SER A O 1
ATOM 870 N N . SER A 1 111 ? 23.365 6.508 -11.533 1.00 90.00 111 SER A N 1
ATOM 871 C CA . SER A 1 111 ? 21.912 6.681 -11.617 1.00 90.00 111 SER A CA 1
ATOM 872 C C . SER A 1 111 ? 21.356 7.398 -10.386 1.00 90.00 111 SER A C 1
ATOM 874 O O . SER A 1 111 ? 21.881 7.224 -9.287 1.00 90.00 111 SER A O 1
ATOM 876 N N . ASP A 1 112 ? 20.264 8.138 -10.565 1.00 93.00 112 ASP A N 1
ATOM 877 C CA . ASP A 1 112 ? 19.463 8.768 -9.507 1.00 93.00 112 ASP A CA 1
ATOM 878 C C . ASP A 1 112 ? 17.987 8.469 -9.807 1.00 93.00 112 ASP A C 1
ATOM 880 O O . ASP A 1 112 ? 17.428 8.997 -10.769 1.00 93.00 112 ASP A O 1
ATOM 884 N N . HIS A 1 113 ? 17.376 7.571 -9.031 1.00 91.94 113 HIS A N 1
ATOM 885 C CA . HIS A 1 113 ? 15.984 7.169 -9.223 1.00 91.94 113 HIS A CA 1
ATOM 886 C C . HIS A 1 113 ? 15.147 7.533 -8.004 1.00 91.94 113 HIS A C 1
ATOM 888 O O . HIS A 1 113 ? 15.462 7.126 -6.888 1.00 91.94 113 HIS A O 1
ATOM 894 N N . MET A 1 114 ? 14.046 8.245 -8.231 1.00 91.69 114 MET A N 1
ATOM 895 C CA . MET A 1 114 ? 13.018 8.458 -7.218 1.00 91.69 114 MET A CA 1
ATOM 896 C C . MET A 1 114 ? 12.304 7.134 -6.928 1.00 91.69 114 MET A C 1
ATOM 898 O O . MET A 1 114 ? 11.941 6.406 -7.854 1.00 91.69 114 MET A O 1
ATOM 902 N N . LEU A 1 115 ? 12.110 6.827 -5.650 1.00 92.25 115 LEU A N 1
ATOM 903 C CA . LEU A 1 115 ? 11.343 5.669 -5.214 1.00 92.25 115 LEU A CA 1
ATOM 904 C C . LEU A 1 115 ? 9.856 6.053 -5.106 1.00 92.25 115 LEU A C 1
ATOM 906 O O . LEU A 1 115 ? 9.560 7.131 -4.582 1.00 92.25 115 LEU A O 1
ATOM 910 N N . PRO A 1 116 ? 8.916 5.199 -5.555 1.00 88.31 116 PRO A N 1
ATOM 911 C CA . PRO A 1 116 ? 7.474 5.434 -5.434 1.00 88.31 116 PRO A CA 1
ATOM 912 C C . PRO A 1 116 ? 6.978 5.139 -4.007 1.00 88.31 116 PRO A C 1
ATOM 914 O O . PRO A 1 116 ? 6.049 4.362 -3.803 1.00 88.31 116 PRO A O 1
ATOM 917 N N . ILE A 1 117 ? 7.655 5.715 -3.010 1.00 90.00 117 ILE A N 1
ATOM 918 C CA . ILE A 1 117 ? 7.399 5.513 -1.583 1.00 90.00 117 ILE A CA 1
ATOM 919 C C . ILE A 1 117 ? 7.497 6.833 -0.821 1.00 90.00 117 ILE A C 1
ATOM 921 O O . ILE A 1 117 ? 8.338 7.690 -1.107 1.00 90.00 117 ILE A O 1
ATOM 925 N N . SER A 1 118 ? 6.650 6.975 0.188 1.00 88.94 118 SER A N 1
ATOM 926 C CA . SER A 1 118 ? 6.611 8.114 1.091 1.00 88.94 118 SER A CA 1
ATOM 927 C C . SER A 1 118 ? 7.795 8.084 2.054 1.00 88.94 118 SER A C 1
ATOM 929 O O . SER A 1 118 ? 8.047 7.091 2.742 1.00 88.94 118 SER A O 1
ATOM 931 N N . CYS A 1 119 ? 8.507 9.209 2.148 1.00 88.75 119 CYS A N 1
ATOM 932 C CA . CYS A 1 119 ? 9.637 9.353 3.061 1.00 88.75 119 CYS A CA 1
ATOM 933 C C . CYS A 1 119 ? 9.216 9.211 4.531 1.00 88.75 119 CYS A C 1
ATOM 935 O O . CYS A 1 119 ? 9.936 8.591 5.311 1.00 88.75 119 CYS A O 1
ATOM 937 N N . SER A 1 120 ? 8.054 9.751 4.912 1.00 85.94 120 SER A N 1
ATOM 938 C CA . SER A 1 120 ? 7.571 9.705 6.298 1.00 85.94 120 SER A CA 1
ATOM 939 C C . SER A 1 120 ? 7.192 8.292 6.739 1.00 85.94 120 SER A C 1
ATOM 941 O O . SER A 1 120 ? 7.443 7.928 7.884 1.00 85.94 120 SER A O 1
ATOM 943 N N . ALA A 1 121 ? 6.649 7.481 5.829 1.00 86.94 121 ALA A N 1
ATOM 944 C CA . ALA A 1 121 ? 6.289 6.094 6.107 1.00 86.94 121 ALA A CA 1
ATOM 945 C C . ALA A 1 121 ? 7.521 5.197 6.289 1.00 86.94 121 ALA A C 1
ATOM 947 O O . ALA A 1 121 ? 7.505 4.288 7.110 1.00 86.94 121 ALA A O 1
ATOM 948 N N . VAL A 1 122 ? 8.593 5.461 5.534 1.00 88.56 122 VAL A N 1
ATOM 949 C CA . VAL A 1 122 ? 9.827 4.666 5.593 1.00 88.56 122 VAL A CA 1
ATOM 950 C C . VAL A 1 122 ? 10.713 5.082 6.758 1.00 88.56 122 VAL A C 1
ATOM 952 O O . VAL A 1 122 ? 11.270 4.226 7.435 1.00 88.56 122 VAL A O 1
ATOM 955 N N . CYS A 1 123 ? 10.906 6.385 6.965 1.00 85.25 123 CYS A N 1
ATOM 956 C CA . CYS A 1 123 ? 11.855 6.893 7.954 1.00 85.25 123 CYS A CA 1
ATOM 957 C C . CYS A 1 123 ? 11.239 7.132 9.336 1.00 85.25 123 CYS A C 1
ATOM 959 O O . CYS A 1 123 ? 12.002 7.305 10.284 1.00 85.25 123 CYS A O 1
ATOM 961 N N . GLY A 1 124 ? 9.907 7.144 9.443 1.00 78.44 124 GLY A N 1
ATOM 962 C CA . GLY A 1 124 ? 9.195 7.455 10.677 1.00 78.44 124 GLY A CA 1
ATOM 963 C C . GLY A 1 124 ? 9.345 8.921 11.105 1.00 78.44 124 GLY A C 1
ATOM 964 O O . GLY A 1 124 ? 10.069 9.700 10.472 1.00 78.44 124 GLY A O 1
ATOM 965 N N . PRO A 1 125 ? 8.645 9.337 12.174 1.00 67.31 125 PRO A N 1
ATOM 966 C CA . PRO A 1 125 ? 8.886 10.631 12.797 1.00 67.31 125 PRO A CA 1
ATOM 967 C C . PRO A 1 125 ? 10.321 10.695 13.336 1.00 67.31 125 PRO A C 1
ATOM 969 O O . PRO A 1 125 ? 10.828 9.729 13.903 1.00 67.31 125 PRO A O 1
ATOM 972 N N . HIS A 1 126 ? 10.970 11.848 13.167 1.00 54.84 126 HIS A N 1
ATOM 973 C CA . HIS A 1 126 ? 12.371 12.055 13.551 1.00 54.84 126 HIS A CA 1
ATOM 974 C C . HIS A 1 126 ? 12.643 11.863 15.055 1.00 54.84 126 HIS A C 1
ATOM 976 O O . HIS A 1 126 ? 13.782 11.575 15.416 1.00 54.84 126 HIS A O 1
ATOM 982 N N . ASP A 1 127 ? 11.608 11.975 15.892 1.00 52.72 127 ASP A N 1
ATOM 983 C CA . ASP A 1 127 ? 11.714 12.048 17.352 1.00 52.72 127 ASP A CA 1
ATOM 984 C C . ASP A 1 127 ? 11.226 10.780 18.073 1.00 52.72 127 ASP A C 1
ATOM 986 O O . ASP A 1 127 ? 10.981 10.824 19.275 1.00 52.72 127 ASP A O 1
ATOM 990 N N . ASN A 1 128 ? 11.061 9.648 17.373 1.00 63.12 128 ASN A N 1
ATOM 991 C CA . ASN A 1 128 ? 10.755 8.371 18.028 1.00 63.12 128 ASN A CA 1
ATOM 992 C C . ASN A 1 128 ? 12.047 7.564 18.290 1.00 63.12 128 ASN A C 1
ATOM 994 O O . ASN A 1 128 ? 12.527 6.896 17.371 1.00 63.12 128 ASN A O 1
ATOM 998 N N . PRO A 1 129 ? 12.612 7.589 19.513 1.00 56.75 129 PRO A N 1
ATOM 999 C CA . PRO A 1 129 ? 13.867 6.905 19.834 1.00 56.75 129 PRO A CA 1
ATOM 1000 C C . PRO A 1 129 ? 13.773 5.372 19.790 1.00 56.75 129 PRO A C 1
ATOM 1002 O O . PRO A 1 129 ? 14.804 4.713 19.693 1.00 56.75 129 PRO A O 1
ATOM 1005 N N . GLU A 1 130 ? 12.566 4.800 19.839 1.00 62.06 130 GLU A N 1
ATOM 1006 C CA . GLU A 1 130 ? 12.337 3.349 19.758 1.00 62.06 130 GLU A CA 1
ATOM 1007 C C . GLU A 1 130 ? 12.162 2.853 18.312 1.00 62.06 130 GLU A C 1
ATOM 1009 O O . GLU A 1 130 ? 12.192 1.646 18.061 1.00 62.06 130 GLU A O 1
ATOM 1014 N N . ALA A 1 131 ? 11.980 3.757 17.340 1.00 66.19 131 ALA A N 1
ATOM 1015 C CA . ALA A 1 131 ? 11.831 3.375 15.941 1.00 66.19 131 ALA A CA 1
ATOM 1016 C C . ALA A 1 131 ? 13.156 2.844 15.378 1.00 66.19 131 ALA A C 1
ATOM 1018 O O . ALA A 1 131 ? 14.224 3.433 15.567 1.00 66.19 131 ALA A O 1
ATOM 1019 N N . SER A 1 132 ? 13.087 1.745 14.623 1.00 72.81 132 SER A N 1
ATOM 1020 C CA . SER A 1 132 ? 14.255 1.262 13.890 1.00 72.81 132 SER A CA 1
ATOM 1021 C C . SER A 1 132 ? 14.670 2.298 12.849 1.00 72.81 132 SER A C 1
ATOM 1023 O O . SER A 1 132 ? 13.850 3.025 12.288 1.00 72.81 132 SER A O 1
ATOM 1025 N N . LYS A 1 133 ? 15.965 2.374 12.549 1.00 83.44 133 LYS A N 1
ATOM 1026 C CA . LYS A 1 133 ? 16.425 3.209 11.443 1.00 83.44 133 LYS A CA 1
ATOM 1027 C C . LYS A 1 133 ? 16.126 2.502 10.123 1.00 83.44 133 LYS A C 1
ATOM 1029 O O . LYS A 1 133 ? 16.445 1.326 9.973 1.00 83.44 133 LYS A O 1
ATOM 1034 N N . ALA A 1 134 ? 15.572 3.234 9.158 1.00 89.19 134 ALA A N 1
ATOM 1035 C CA . ALA A 1 134 ? 15.404 2.716 7.807 1.00 89.19 134 ALA A CA 1
ATOM 1036 C C . ALA A 1 134 ? 16.761 2.341 7.188 1.00 89.19 134 ALA A C 1
ATOM 1038 O O . ALA A 1 134 ? 17.712 3.130 7.230 1.00 89.19 134 ALA A O 1
ATOM 1039 N N . GLU A 1 135 ? 16.841 1.156 6.592 1.00 90.75 135 GLU A N 1
ATOM 1040 C CA . GLU A 1 135 ? 18.102 0.553 6.168 1.00 90.75 135 GLU A CA 1
ATOM 1041 C C . GLU A 1 135 ? 17.979 -0.142 4.810 1.00 90.75 135 GLU A C 1
ATOM 1043 O O . GLU A 1 135 ? 17.052 -0.909 4.560 1.00 90.75 135 GLU A O 1
ATOM 1048 N N . LEU A 1 136 ? 18.936 0.113 3.918 1.00 92.00 136 LEU A N 1
ATOM 1049 C CA . LEU A 1 136 ? 19.140 -0.701 2.730 1.00 92.00 136 LEU A CA 1
ATOM 1050 C C . LEU A 1 136 ? 19.873 -1.977 3.128 1.00 92.00 136 LEU A C 1
ATOM 1052 O O . LEU A 1 136 ? 20.890 -1.928 3.809 1.00 92.00 136 LEU A O 1
ATOM 1056 N N . ILE A 1 137 ? 19.394 -3.107 2.630 1.00 87.25 137 ILE A N 1
ATOM 1057 C CA . ILE A 1 137 ? 19.998 -4.412 2.854 1.00 87.25 137 ILE A CA 1
ATOM 1058 C C . ILE A 1 137 ? 20.369 -4.995 1.493 1.00 87.25 137 ILE A C 1
ATOM 1060 O O . ILE A 1 137 ? 19.536 -5.134 0.590 1.00 87.25 137 ILE A O 1
ATOM 1064 N N . ASN A 1 138 ? 21.645 -5.329 1.344 1.00 83.38 138 ASN A N 1
ATOM 1065 C CA . ASN A 1 138 ? 22.207 -5.942 0.152 1.00 83.38 138 ASN A CA 1
ATOM 1066 C C . ASN A 1 138 ? 23.208 -7.025 0.565 1.00 83.38 138 ASN A C 1
ATOM 1068 O O . ASN A 1 138 ? 23.978 -6.834 1.501 1.00 83.38 138 ASN A O 1
ATOM 1072 N N . TYR A 1 139 ? 23.204 -8.147 -0.153 1.00 76.44 139 TYR A N 1
ATOM 1073 C CA . TYR A 1 139 ? 24.057 -9.306 0.133 1.00 76.44 139 TYR A CA 1
ATOM 1074 C C . TYR A 1 139 ? 25.126 -9.519 -0.952 1.00 76.44 139 TYR A C 1
ATOM 1076 O O . TYR A 1 139 ? 25.488 -10.650 -1.265 1.00 76.44 139 TYR A O 1
ATOM 1084 N N . GLY A 1 140 ? 25.595 -8.436 -1.580 1.00 66.44 140 GLY A N 1
ATOM 1085 C CA . GLY A 1 140 ? 26.623 -8.467 -2.624 1.00 66.44 140 GLY A CA 1
ATOM 1086 C C . GLY A 1 140 ? 26.125 -8.839 -4.028 1.00 66.44 140 GLY A C 1
ATOM 1087 O O . GLY A 1 140 ? 26.937 -8.919 -4.949 1.00 66.44 140 GLY A O 1
ATOM 1088 N N . ASP A 1 141 ? 24.817 -9.046 -4.222 1.00 69.56 141 ASP A N 1
ATOM 1089 C CA . ASP A 1 141 ? 24.184 -9.193 -5.546 1.00 69.56 141 ASP A CA 1
ATOM 1090 C C . ASP A 1 141 ? 23.637 -7.830 -6.005 1.00 69.56 141 ASP A C 1
ATOM 1092 O O . ASP A 1 141 ? 22.975 -7.118 -5.253 1.00 69.56 141 ASP A O 1
ATOM 1096 N N . ASP A 1 142 ? 23.890 -7.449 -7.252 1.00 68.81 142 ASP A N 1
ATOM 1097 C CA . ASP A 1 142 ? 23.444 -6.189 -7.849 1.00 68.81 142 ASP A CA 1
ATOM 1098 C C . ASP A 1 142 ? 21.942 -6.163 -8.216 1.00 68.81 142 ASP A C 1
ATOM 1100 O O . ASP A 1 142 ? 21.368 -5.106 -8.497 1.00 68.81 142 ASP A O 1
ATOM 1104 N N . ASN A 1 143 ? 21.267 -7.303 -8.186 1.00 69.56 143 ASN A N 1
ATOM 1105 C CA . ASN A 1 143 ? 19.851 -7.448 -8.517 1.00 69.56 143 ASN A CA 1
ATOM 1106 C C . ASN A 1 143 ? 18.958 -7.528 -7.279 1.00 69.56 143 ASN A C 1
ATOM 1108 O O . ASN A 1 143 ? 17.760 -7.285 -7.393 1.00 69.56 143 ASN A O 1
ATOM 1112 N N . VAL A 1 144 ? 19.518 -7.854 -6.110 1.00 74.81 144 VAL A N 1
ATOM 1113 C CA . VAL A 1 144 ? 18.751 -7.996 -4.869 1.00 74.81 144 VAL A CA 1
ATOM 1114 C C . VAL A 1 144 ? 19.015 -6.806 -3.965 1.00 74.81 144 VAL A C 1
ATOM 1116 O O . VAL A 1 144 ? 20.100 -6.653 -3.409 1.00 74.81 144 VAL A O 1
ATOM 1119 N N . LEU A 1 145 ? 18.007 -5.961 -3.795 1.00 85.50 145 LEU A N 1
ATOM 1120 C CA . LEU A 1 145 ? 18.049 -4.868 -2.840 1.00 85.50 145 LEU A CA 1
ATOM 1121 C C . LEU A 1 145 ? 16.755 -4.865 -2.041 1.00 85.50 145 LEU A C 1
ATOM 1123 O O . LEU A 1 145 ? 15.665 -4.824 -2.611 1.00 85.50 145 LEU A O 1
ATOM 1127 N N . LEU A 1 146 ? 16.889 -4.919 -0.724 1.00 87.88 146 LEU A N 1
ATOM 1128 C CA . LEU A 1 146 ? 15.772 -4.812 0.199 1.00 87.88 146 LEU A CA 1
ATOM 1129 C C . LEU A 1 146 ? 15.890 -3.487 0.948 1.00 87.88 146 LEU A C 1
ATOM 1131 O O . LEU A 1 146 ? 16.988 -2.994 1.199 1.00 87.88 146 LEU A O 1
ATOM 1135 N N . LEU A 1 147 ? 14.751 -2.916 1.300 1.00 89.81 147 LEU A N 1
ATOM 1136 C CA . LEU A 1 147 ? 14.639 -1.772 2.187 1.00 89.81 147 LEU A CA 1
ATOM 1137 C C . LEU A 1 147 ? 13.901 -2.227 3.441 1.00 89.81 147 LEU A C 1
ATOM 1139 O O . LEU A 1 147 ? 12.789 -2.735 3.345 1.00 89.81 147 LEU A O 1
ATOM 1143 N N . ARG A 1 148 ? 14.513 -2.051 4.606 1.00 88.31 148 ARG A N 1
ATOM 1144 C CA . ARG A 1 148 ? 13.843 -2.165 5.897 1.00 88.31 148 ARG A CA 1
ATOM 1145 C C . ARG A 1 148 ? 13.344 -0.783 6.302 1.00 88.31 148 ARG A C 1
ATOM 1147 O O . ARG A 1 148 ? 14.136 0.159 6.319 1.00 88.31 148 ARG A O 1
ATOM 1154 N N . ASP A 1 149 ? 12.052 -0.646 6.575 1.00 87.88 149 ASP A N 1
ATOM 1155 C CA . ASP A 1 149 ? 11.476 0.610 7.065 1.00 87.88 149 ASP A CA 1
ATOM 1156 C C . ASP A 1 149 ? 11.720 0.811 8.574 1.00 87.88 149 ASP A C 1
ATOM 1158 O O . ASP A 1 149 ? 12.310 -0.034 9.254 1.00 87.88 149 ASP A O 1
ATOM 1162 N N . CYS A 1 150 ? 11.263 1.942 9.113 1.00 84.19 150 CYS A N 1
ATOM 1163 C CA . CYS A 1 150 ? 11.400 2.260 10.532 1.00 84.19 150 CYS A CA 1
ATOM 1164 C C . CYS A 1 150 ? 10.585 1.355 11.465 1.00 84.19 150 CYS A C 1
ATOM 1166 O O . CYS A 1 150 ? 10.851 1.297 12.666 1.00 84.19 150 CYS A O 1
ATOM 1168 N N . ASN A 1 151 ? 9.607 0.637 10.913 1.00 80.81 151 ASN A N 1
ATOM 1169 C CA . ASN A 1 151 ? 8.784 -0.331 11.626 1.00 80.81 151 ASN A CA 1
ATOM 1170 C C . ASN A 1 151 ? 9.397 -1.740 11.572 1.00 80.81 151 ASN A C 1
ATOM 1172 O O . ASN A 1 151 ? 8.837 -2.680 12.127 1.00 80.81 151 ASN A O 1
ATOM 1176 N N . GLY A 1 152 ? 10.540 -1.908 10.900 1.00 80.56 152 GLY A N 1
ATOM 1177 C CA . GLY A 1 152 ? 11.209 -3.190 10.727 1.00 80.56 152 GLY A CA 1
ATOM 1178 C C . GLY A 1 152 ? 10.605 -4.074 9.634 1.00 80.56 152 GLY A C 1
ATOM 1179 O O . GLY A 1 152 ? 10.983 -5.240 9.538 1.00 80.56 152 GLY A O 1
ATOM 1180 N N . ALA A 1 153 ? 9.688 -3.560 8.815 1.00 81.62 153 ALA A N 1
ATOM 1181 C CA . ALA A 1 153 ? 9.117 -4.290 7.693 1.00 81.62 153 ALA A CA 1
ATOM 1182 C C . ALA A 1 153 ? 10.037 -4.255 6.469 1.00 81.62 153 ALA A C 1
ATOM 1184 O O . ALA A 1 153 ? 10.754 -3.281 6.234 1.00 81.62 153 ALA A O 1
ATOM 1185 N N . LEU A 1 154 ? 9.996 -5.324 5.669 1.00 84.44 154 LEU A N 1
ATOM 1186 C CA . LEU A 1 154 ? 10.815 -5.459 4.469 1.00 84.44 154 LEU A CA 1
ATOM 1187 C C . LEU A 1 154 ? 10.061 -5.090 3.206 1.00 84.44 154 LEU A C 1
ATOM 1189 O O . LEU A 1 154 ? 8.960 -5.569 2.952 1.00 84.44 154 LEU A O 1
ATOM 1193 N N . ILE A 1 155 ? 10.736 -4.306 2.377 1.00 87.12 155 ILE A N 1
ATOM 1194 C CA . ILE A 1 155 ? 10.259 -3.819 1.096 1.00 87.12 155 ILE A CA 1
ATOM 1195 C C . ILE A 1 155 ? 11.279 -4.237 0.032 1.00 87.12 155 ILE A C 1
ATOM 1197 O O . ILE A 1 155 ? 12.371 -3.662 -0.048 1.00 87.12 155 ILE A O 1
ATOM 1201 N N . PRO A 1 156 ? 10.968 -5.246 -0.795 1.00 86.69 156 PRO A N 1
ATOM 1202 C CA . PRO A 1 156 ? 11.793 -5.580 -1.946 1.00 86.69 156 PRO A CA 1
ATOM 1203 C C . PRO A 1 156 ? 11.798 -4.431 -2.962 1.00 86.69 156 PRO A C 1
ATOM 1205 O O . PRO A 1 156 ? 10.744 -4.014 -3.442 1.00 86.69 156 PRO A O 1
ATOM 1208 N N . LEU A 1 157 ? 12.981 -3.926 -3.319 1.00 88.00 157 LEU A N 1
ATOM 1209 C CA . LEU A 1 157 ? 13.127 -2.874 -4.325 1.00 88.00 157 LEU A CA 1
ATOM 1210 C C . LEU A 1 157 ? 13.317 -3.502 -5.708 1.00 88.00 157 LEU A C 1
ATOM 1212 O O . LEU A 1 157 ? 14.428 -3.844 -6.115 1.00 88.00 157 LEU A O 1
ATOM 1216 N N . ILE A 1 158 ? 12.208 -3.650 -6.431 1.00 84.19 158 ILE A N 1
ATOM 1217 C CA . ILE A 1 158 ? 12.163 -4.284 -7.752 1.00 84.19 158 ILE A CA 1
ATOM 1218 C C . ILE A 1 158 ? 12.342 -3.227 -8.839 1.00 84.19 158 ILE A C 1
ATOM 1220 O O . ILE A 1 158 ? 11.711 -2.170 -8.793 1.00 84.19 158 ILE A O 1
ATOM 1224 N N . ARG A 1 159 ? 13.195 -3.511 -9.830 1.00 84.19 159 ARG A N 1
ATOM 1225 C CA . ARG A 1 159 ? 13.378 -2.620 -10.980 1.00 84.19 159 ARG A CA 1
ATOM 1226 C C . ARG A 1 159 ? 12.211 -2.721 -11.960 1.00 84.19 159 ARG A C 1
ATOM 1228 O O . ARG A 1 159 ? 11.741 -3.816 -12.251 1.00 84.19 159 ARG A O 1
ATOM 1235 N N . ASN A 1 160 ? 11.811 -1.580 -12.510 1.00 83.38 160 ASN A N 1
ATOM 1236 C CA . ASN A 1 160 ? 10.834 -1.503 -13.596 1.00 83.38 160 ASN A CA 1
ATOM 1237 C C . ASN A 1 160 ? 11.518 -1.597 -14.978 1.00 83.38 160 ASN A C 1
ATOM 1239 O O . ASN A 1 160 ? 12.750 -1.605 -15.077 1.00 83.38 160 ASN A O 1
ATOM 1243 N N . ALA A 1 161 ? 10.737 -1.649 -16.062 1.00 83.06 161 ALA A N 1
ATOM 1244 C CA . ALA A 1 161 ? 11.266 -1.879 -17.411 1.00 83.06 161 ALA A CA 1
ATOM 1245 C C . ALA A 1 161 ? 12.103 -0.709 -17.974 1.00 83.06 161 ALA A C 1
ATOM 1247 O O . ALA A 1 161 ? 12.886 -0.909 -18.901 1.00 83.06 161 ALA A O 1
ATOM 1248 N N . ILE A 1 162 ? 12.001 0.491 -17.388 1.00 82.38 162 ILE A N 1
ATOM 1249 C CA . ILE A 1 162 ? 12.826 1.665 -17.736 1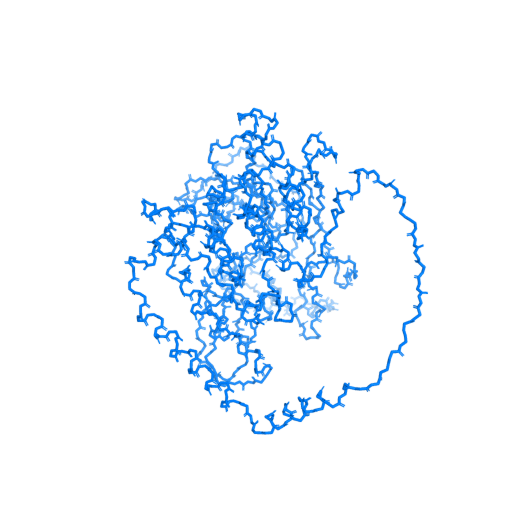.00 82.38 162 ILE A CA 1
ATOM 1250 C C . ILE A 1 162 ? 14.020 1.865 -16.786 1.00 82.38 162 ILE A C 1
ATOM 1252 O O . ILE A 1 162 ? 14.706 2.884 -16.851 1.00 82.38 162 ILE A O 1
ATOM 1256 N N . GLY A 1 163 ? 14.282 0.908 -15.890 1.00 78.81 163 GLY A N 1
ATOM 1257 C CA . GLY A 1 163 ? 15.425 0.920 -14.973 1.00 78.81 163 GLY A CA 1
ATOM 1258 C C . GLY A 1 163 ? 15.214 1.669 -13.651 1.00 78.81 163 GLY A C 1
ATOM 1259 O O . GLY A 1 163 ? 16.115 1.631 -12.810 1.00 78.81 163 GLY A O 1
ATOM 1260 N N . GLY A 1 164 ? 14.046 2.291 -13.449 1.00 86.62 164 GLY A N 1
ATOM 1261 C CA . GLY A 1 164 ? 13.586 2.816 -12.159 1.00 86.62 164 GLY A CA 1
ATOM 1262 C C . GLY A 1 164 ? 13.073 1.706 -11.236 1.00 86.62 164 GLY A C 1
ATOM 1263 O O . GLY A 1 164 ? 13.472 0.553 -11.385 1.00 86.62 164 GLY A O 1
ATOM 1264 N N . TYR A 1 165 ? 12.177 2.035 -10.302 1.00 88.06 165 TYR A N 1
ATOM 1265 C CA . TYR A 1 165 ? 11.618 1.077 -9.339 1.00 88.06 165 TYR A CA 1
ATOM 1266 C C . TYR A 1 165 ? 10.102 0.932 -9.489 1.00 88.06 165 TYR A C 1
ATOM 1268 O O . TYR A 1 165 ? 9.417 1.894 -9.842 1.00 88.06 165 TYR A O 1
ATOM 1276 N N . CYS A 1 166 ? 9.601 -0.281 -9.267 1.00 84.88 166 CYS A N 1
ATOM 1277 C CA . CYS A 1 166 ? 8.173 -0.582 -9.192 1.00 84.88 166 CYS A CA 1
ATOM 1278 C C . CYS A 1 166 ? 7.581 -0.109 -7.857 1.00 84.88 166 CYS A C 1
ATOM 1280 O O . CYS A 1 166 ? 8.314 0.159 -6.901 1.00 84.88 166 CYS A O 1
ATOM 1282 N N . GLU A 1 167 ? 6.251 -0.050 -7.787 1.00 82.19 167 GLU A N 1
ATOM 1283 C CA . GLU A 1 167 ? 5.537 0.092 -6.516 1.00 82.19 167 GLU A CA 1
ATOM 1284 C C . GLU A 1 167 ? 5.933 -1.033 -5.535 1.00 82.19 167 GLU A C 1
ATOM 1286 O O . GLU A 1 167 ? 6.163 -2.169 -5.968 1.00 82.19 167 GLU A O 1
ATOM 1291 N N . PRO A 1 168 ? 6.033 -0.742 -4.223 1.00 83.62 168 PRO A N 1
ATOM 1292 C CA . PRO A 1 168 ? 6.312 -1.746 -3.203 1.00 83.62 168 PRO A CA 1
ATOM 1293 C C . PRO A 1 168 ? 5.336 -2.916 -3.234 1.00 83.62 168 PRO A C 1
ATOM 1295 O O . PRO A 1 168 ? 4.124 -2.733 -3.334 1.00 83.62 168 PRO A O 1
ATOM 1298 N N . LEU A 1 169 ? 5.868 -4.121 -3.050 1.00 77.31 169 LEU A N 1
ATOM 1299 C CA . LEU A 1 169 ? 5.056 -5.300 -2.780 1.00 77.31 169 LEU A CA 1
ATOM 1300 C C . LEU A 1 169 ? 4.908 -5.499 -1.273 1.00 77.31 169 LEU A C 1
ATOM 1302 O O . LEU A 1 169 ? 5.899 -5.506 -0.543 1.00 77.31 169 LEU A O 1
ATOM 1306 N N . PHE A 1 170 ? 3.669 -5.713 -0.837 1.00 73.94 170 PHE A N 1
ATOM 1307 C CA . PHE A 1 170 ? 3.351 -6.074 0.538 1.00 73.94 170 PHE A CA 1
ATOM 1308 C C . PHE A 1 170 ? 3.539 -7.578 0.745 1.00 73.94 170 PHE A C 1
ATOM 1310 O O . PHE A 1 170 ? 2.957 -8.394 0.028 1.00 73.94 170 PHE A O 1
ATOM 1317 N N . LEU A 1 171 ? 4.340 -7.940 1.740 1.00 72.25 171 LEU A N 1
ATOM 1318 C CA . LEU A 1 171 ? 4.579 -9.321 2.143 1.00 72.25 171 LEU A CA 1
ATOM 1319 C C . LEU A 1 171 ? 3.593 -9.790 3.228 1.00 72.25 171 LEU A C 1
ATOM 1321 O O . LEU A 1 171 ? 3.485 -10.989 3.470 1.00 72.25 171 LEU A O 1
ATOM 1325 N N . GLY A 1 172 ? 2.848 -8.869 3.852 1.00 68.75 172 GLY A N 1
ATOM 1326 C CA . GLY A 1 172 ? 1.857 -9.185 4.885 1.00 68.75 172 GLY A CA 1
ATOM 1327 C C . GLY A 1 172 ? 2.469 -9.575 6.231 1.00 68.75 172 GLY A C 1
ATOM 1328 O O . GLY A 1 172 ? 1.849 -10.313 6.994 1.00 68.75 172 GLY A O 1
ATOM 1329 N N . PHE A 1 173 ? 3.684 -9.102 6.517 1.00 69.62 173 PHE A N 1
ATOM 1330 C CA . PHE A 1 173 ? 4.373 -9.334 7.785 1.00 69.62 173 PHE A CA 1
ATOM 1331 C C . PHE A 1 173 ? 4.238 -8.127 8.719 1.00 69.62 173 PHE A C 1
ATOM 1333 O O . PHE A 1 173 ? 4.183 -6.976 8.278 1.00 69.62 173 PHE A O 1
ATOM 1340 N N . THR A 1 174 ? 4.218 -8.392 10.024 1.00 71.50 174 THR A N 1
ATOM 1341 C CA . THR A 1 174 ? 4.426 -7.365 11.051 1.00 71.50 174 THR A CA 1
ATOM 1342 C C . THR A 1 174 ? 5.907 -6.988 11.137 1.00 71.50 174 THR A C 1
ATOM 1344 O O . THR A 1 174 ? 6.764 -7.643 10.537 1.00 71.50 174 THR A O 1
ATOM 1347 N N . GLY A 1 175 ? 6.215 -5.914 11.868 1.00 68.81 175 GLY A N 1
ATOM 1348 C CA . GLY A 1 175 ? 7.590 -5.461 12.077 1.00 68.81 175 GLY A CA 1
ATOM 1349 C C . GLY A 1 175 ? 8.516 -6.580 12.555 1.00 68.81 175 GLY A C 1
ATOM 1350 O O . GLY A 1 175 ? 8.285 -7.190 13.599 1.00 68.81 175 GLY A O 1
ATOM 1351 N N . MET A 1 176 ? 9.573 -6.856 11.790 1.00 69.69 176 MET A N 1
ATOM 1352 C CA . MET A 1 176 ? 10.562 -7.867 12.146 1.00 69.69 176 MET A CA 1
ATOM 1353 C C . MET A 1 176 ? 11.668 -7.230 12.980 1.00 69.69 176 MET A C 1
ATOM 1355 O O . MET A 1 176 ? 12.326 -6.295 12.521 1.00 69.69 176 MET A O 1
ATOM 1359 N N . GLN A 1 177 ? 11.917 -7.751 14.182 1.00 64.81 177 GLN A N 1
ATOM 1360 C CA . GLN A 1 177 ? 13.026 -7.286 15.025 1.00 64.81 177 GLN A CA 1
ATOM 1361 C C . GLN A 1 177 ? 14.366 -7.875 14.575 1.00 64.81 177 GLN A C 1
ATOM 1363 O O . GLN A 1 177 ? 15.352 -7.146 14.439 1.00 64.81 177 GLN A O 1
ATOM 1368 N N . HIS A 1 178 ? 14.368 -9.171 14.253 1.00 64.75 178 HIS A N 1
ATOM 1369 C CA . HIS A 1 178 ? 15.531 -9.905 13.771 1.00 64.75 178 HIS A CA 1
ATOM 1370 C C . HIS A 1 178 ? 15.251 -10.499 12.392 1.00 64.75 178 HIS A C 1
ATOM 1372 O O . HIS A 1 178 ? 14.211 -11.114 12.160 1.00 64.75 178 HIS A O 1
ATOM 1378 N N . LEU A 1 179 ? 16.197 -10.316 11.475 1.00 68.38 179 LEU A N 1
ATOM 1379 C CA . LEU A 1 179 ? 16.108 -10.794 10.104 1.00 68.38 179 LEU A CA 1
ATOM 1380 C C . LEU A 1 179 ? 17.441 -11.399 9.685 1.00 68.38 179 LEU A C 1
ATOM 1382 O O . LEU A 1 179 ? 18.494 -10.798 9.887 1.00 68.38 179 LEU A O 1
ATOM 1386 N N . SER A 1 180 ? 17.371 -12.540 9.009 1.00 63.09 180 SER A N 1
ATOM 1387 C CA . SER A 1 180 ? 18.465 -13.061 8.202 1.00 63.09 180 SER A CA 1
ATOM 1388 C C . SER A 1 180 ? 17.909 -13.468 6.841 1.00 63.09 180 SER A C 1
ATOM 1390 O O . SER A 1 180 ? 16.845 -14.082 6.761 1.00 63.09 180 SER A O 1
ATOM 1392 N N . VAL A 1 181 ? 18.599 -13.107 5.761 1.00 66.94 181 VAL A N 1
ATOM 1393 C CA . VAL A 1 181 ? 18.206 -13.483 4.397 1.00 66.94 181 VAL A CA 1
ATOM 1394 C C . VAL A 1 181 ? 19.311 -14.338 3.799 1.00 66.94 181 VAL A C 1
ATOM 1396 O O . VAL A 1 181 ? 20.480 -13.956 3.802 1.00 66.94 181 VAL A O 1
ATOM 1399 N N . GLY A 1 182 ? 18.926 -15.497 3.267 1.00 62.97 182 GLY A N 1
ATOM 1400 C CA . GLY A 1 182 ? 19.801 -16.364 2.488 1.00 62.97 182 GLY A CA 1
ATOM 1401 C C . GLY A 1 182 ? 19.482 -16.240 1.002 1.00 62.97 182 GLY A C 1
ATOM 1402 O O . GLY A 1 182 ? 18.326 -16.365 0.596 1.00 62.97 182 GLY A O 1
ATOM 1403 N N . LEU A 1 183 ? 20.501 -16.021 0.170 1.00 61.16 183 LEU A N 1
ATOM 1404 C CA . LEU A 1 183 ? 20.346 -16.018 -1.284 1.00 61.16 183 LEU A CA 1
ATOM 1405 C C . LEU A 1 183 ? 20.800 -17.361 -1.864 1.00 61.16 183 LEU A C 1
ATOM 1407 O O . LEU A 1 183 ? 21.933 -17.787 -1.639 1.00 61.16 183 LEU A O 1
ATOM 1411 N N . ARG A 1 184 ? 19.936 -18.004 -2.658 1.00 61.75 184 ARG A N 1
ATOM 1412 C CA . ARG A 1 184 ? 20.281 -19.215 -3.412 1.00 61.75 184 ARG A CA 1
ATOM 1413 C C . ARG A 1 184 ? 19.888 -19.060 -4.877 1.00 61.75 184 ARG A C 1
ATOM 1415 O O . ARG A 1 184 ? 18.733 -18.818 -5.202 1.00 61.75 184 ARG A O 1
ATOM 1422 N N . TYR A 1 185 ? 20.847 -19.281 -5.768 1.00 61.34 185 TYR A N 1
ATOM 1423 C CA . TYR A 1 185 ? 20.585 -19.362 -7.202 1.00 61.34 185 TYR A CA 1
ATOM 1424 C C . TYR A 1 185 ? 19.986 -20.731 -7.536 1.00 61.34 185 TYR A C 1
ATOM 1426 O O . TYR A 1 185 ? 20.581 -21.760 -7.206 1.00 61.34 185 TYR A O 1
ATOM 1434 N N . LEU A 1 186 ? 18.818 -20.745 -8.182 1.00 53.78 186 LEU A N 1
ATOM 1435 C CA . LEU A 1 186 ? 18.227 -21.974 -8.706 1.00 53.78 186 LEU A CA 1
ATOM 1436 C C . LEU A 1 186 ? 18.831 -22.309 -10.066 1.00 53.78 186 LEU A C 1
ATOM 1438 O O . LEU A 1 186 ? 19.071 -21.420 -10.889 1.00 53.78 186 LEU A O 1
ATOM 1442 N N . LYS A 1 187 ? 19.041 -23.600 -10.330 1.00 54.34 187 LYS A N 1
ATOM 1443 C CA . LYS A 1 187 ? 19.324 -24.055 -11.692 1.00 54.34 187 LYS A CA 1
ATOM 1444 C C . LYS A 1 187 ? 18.044 -23.965 -12.538 1.00 54.34 187 LYS A C 1
ATOM 1446 O O . LYS A 1 187 ? 16.942 -24.105 -11.999 1.00 54.34 187 LYS A O 1
ATOM 1451 N N . PRO A 1 188 ? 18.153 -23.763 -13.864 1.00 48.78 188 PRO A N 1
ATOM 1452 C CA . PRO A 1 188 ? 17.006 -23.891 -14.760 1.00 48.78 188 PRO A CA 1
ATOM 1453 C C . PRO A 1 188 ? 16.286 -25.230 -14.510 1.00 48.78 188 PRO A C 1
ATOM 1455 O O . PRO A 1 188 ? 16.947 -26.266 -14.462 1.00 48.78 188 PRO A O 1
ATOM 1458 N N . ASN A 1 189 ? 14.959 -25.196 -14.345 1.00 52.53 189 ASN A N 1
ATOM 1459 C CA . ASN A 1 189 ? 14.078 -26.334 -14.019 1.00 52.53 189 ASN A CA 1
ATOM 1460 C C . ASN A 1 189 ? 14.155 -26.887 -12.575 1.00 52.53 189 ASN A C 1
ATOM 1462 O O . ASN A 1 189 ? 13.552 -27.919 -12.296 1.00 52.53 189 ASN A O 1
ATOM 1466 N N . GLU A 1 190 ? 14.827 -26.210 -11.637 1.00 52.81 190 GLU A N 1
ATOM 1467 C CA . GLU A 1 190 ? 14.888 -26.602 -10.213 1.00 52.81 190 GLU A CA 1
ATOM 1468 C C . GLU A 1 190 ? 13.723 -26.029 -9.370 1.00 52.81 190 GLU A C 1
ATOM 1470 O O . GLU A 1 190 ? 13.845 -25.835 -8.161 1.00 52.81 190 GLU A O 1
ATOM 1475 N N . THR A 1 191 ? 12.571 -25.727 -9.981 1.00 49.75 191 THR A N 1
ATOM 1476 C CA . THR A 1 191 ? 11.376 -25.302 -9.234 1.00 49.75 191 THR A CA 1
ATOM 1477 C C . THR A 1 191 ? 10.666 -26.525 -8.673 1.00 49.75 191 THR A C 1
ATOM 1479 O O . THR A 1 191 ? 9.782 -27.095 -9.310 1.00 49.75 191 THR A O 1
ATOM 1482 N N . SER A 1 192 ? 11.069 -26.944 -7.473 1.00 41.16 192 SER A N 1
ATOM 1483 C CA . SER A 1 192 ? 10.279 -27.888 -6.686 1.00 41.16 192 SER A CA 1
ATOM 1484 C C . SER A 1 192 ? 8.940 -27.238 -6.325 1.00 41.16 192 SER A C 1
ATOM 1486 O O . SER A 1 192 ? 8.904 -26.127 -5.796 1.00 41.16 192 SER A O 1
ATOM 1488 N N . SER A 1 193 ? 7.844 -27.931 -6.628 1.00 38.25 193 SER A N 1
ATOM 1489 C CA . SER A 1 193 ? 6.438 -27.507 -6.525 1.00 38.25 193 SER A CA 1
ATOM 1490 C C . SER A 1 193 ? 5.929 -27.214 -5.099 1.00 38.25 193 SER A C 1
ATOM 1492 O O . SER A 1 193 ? 4.726 -27.250 -4.865 1.00 38.25 193 SER A O 1
ATOM 1494 N N . ALA A 1 194 ? 6.814 -26.939 -4.141 1.00 32.34 194 ALA A N 1
ATOM 1495 C CA . ALA A 1 194 ? 6.488 -26.707 -2.733 1.00 32.34 194 ALA A CA 1
ATOM 1496 C C . ALA A 1 194 ? 6.670 -25.239 -2.297 1.00 32.34 194 ALA A C 1
ATOM 1498 O O . ALA A 1 194 ? 6.754 -24.952 -1.104 1.00 32.34 194 ALA A O 1
ATOM 1499 N N . VAL A 1 195 ? 6.750 -24.293 -3.239 1.00 37.09 195 VAL A N 1
ATOM 1500 C CA . VAL A 1 195 ? 6.753 -22.864 -2.899 1.00 37.09 195 VAL A CA 1
ATOM 1501 C C . VAL A 1 195 ? 5.322 -22.432 -2.582 1.00 37.09 195 VAL A C 1
ATOM 1503 O O . VAL A 1 195 ? 4.492 -22.293 -3.479 1.00 37.09 195 VAL A O 1
ATOM 1506 N N . ILE A 1 196 ? 5.038 -22.200 -1.299 1.00 34.62 196 ILE A N 1
ATOM 1507 C CA . ILE A 1 196 ? 3.825 -21.512 -0.848 1.00 34.62 196 ILE A CA 1
ATOM 1508 C C . ILE A 1 196 ? 4.015 -20.027 -1.180 1.00 34.62 196 ILE A C 1
ATOM 1510 O O . ILE A 1 196 ? 4.617 -19.277 -0.419 1.00 34.62 196 ILE A O 1
ATOM 1514 N N . SER A 1 197 ? 3.572 -19.619 -2.366 1.00 35.75 197 SER A N 1
ATOM 1515 C CA . SER A 1 197 ? 3.547 -18.219 -2.793 1.00 35.75 197 SER A CA 1
ATOM 1516 C C . SER A 1 197 ? 2.112 -17.696 -2.736 1.00 35.75 197 SER A C 1
ATOM 1518 O O . SER A 1 197 ? 1.174 -18.386 -3.130 1.00 35.75 197 SER A O 1
ATOM 1520 N N . SER A 1 198 ? 1.933 -16.459 -2.270 1.00 32.88 198 SER A N 1
ATOM 1521 C CA . SER A 1 198 ? 0.645 -15.744 -2.268 1.00 32.88 198 SER A CA 1
ATOM 1522 C C . SER A 1 198 ? 0.198 -15.281 -3.667 1.00 32.88 198 SER A C 1
ATOM 1524 O O . SER A 1 198 ? -0.924 -14.780 -3.825 1.00 32.88 198 SER A O 1
ATOM 1526 N N . ALA A 1 199 ? 1.063 -15.472 -4.668 1.00 34.62 199 ALA A N 1
ATOM 1527 C CA . ALA A 1 199 ? 0.792 -15.336 -6.093 1.00 34.62 199 ALA A CA 1
ATOM 1528 C C . ALA A 1 199 ? 1.152 -16.647 -6.820 1.00 34.62 199 ALA A C 1
ATOM 1530 O O . ALA A 1 199 ? 2.195 -17.237 -6.513 1.00 34.62 199 ALA A O 1
ATOM 1531 N N . PRO A 1 200 ? 0.332 -17.125 -7.771 1.00 30.20 200 PRO A N 1
ATOM 1532 C CA . PRO A 1 200 ? 0.668 -18.307 -8.552 1.00 30.20 200 PRO A CA 1
ATOM 1533 C C . PRO A 1 200 ? 2.000 -18.084 -9.279 1.00 30.20 200 PRO A C 1
ATOM 1535 O O . PRO A 1 200 ? 2.177 -17.090 -9.977 1.00 30.20 200 PRO A O 1
ATOM 1538 N N . ILE A 1 201 ? 2.952 -19.004 -9.102 1.00 40.69 201 ILE A N 1
ATOM 1539 C CA . ILE A 1 201 ? 4.129 -19.071 -9.969 1.00 40.69 201 ILE A CA 1
ATOM 1540 C C . ILE A 1 201 ? 3.606 -19.597 -11.301 1.00 40.69 201 ILE A C 1
ATOM 1542 O O . ILE A 1 201 ? 3.318 -20.789 -11.427 1.00 40.69 201 ILE A O 1
ATOM 1546 N N . GLU A 1 202 ? 3.403 -18.701 -12.263 1.00 41.97 202 GLU A N 1
ATOM 1547 C CA . GLU A 1 202 ? 2.986 -19.084 -13.605 1.00 41.97 202 GLU A CA 1
ATOM 1548 C C . GLU A 1 202 ? 3.998 -20.087 -14.163 1.00 41.97 202 GLU A C 1
ATOM 1550 O O . GLU A 1 202 ? 5.198 -19.817 -14.270 1.00 41.97 202 GLU A O 1
ATOM 1555 N N . LYS A 1 203 ? 3.520 -21.297 -14.472 1.00 38.88 203 LYS A N 1
ATOM 1556 C CA . LYS A 1 203 ? 4.308 -22.261 -15.237 1.00 38.88 203 LYS A CA 1
ATOM 1557 C C . LYS A 1 203 ? 4.610 -21.583 -16.566 1.00 38.88 203 LYS A C 1
ATOM 1559 O O . LYS A 1 203 ? 3.674 -21.292 -17.303 1.00 38.88 203 LYS A O 1
ATOM 1564 N N . GLY A 1 204 ? 5.892 -21.320 -16.821 1.00 42.41 204 GLY A N 1
ATOM 1565 C CA . GLY A 1 204 ? 6.350 -20.580 -17.993 1.00 42.41 204 GLY A CA 1
ATOM 1566 C C . GLY A 1 204 ? 5.588 -20.977 -19.254 1.00 42.41 204 GLY A C 1
ATOM 1567 O O . GLY A 1 204 ? 5.475 -22.164 -19.579 1.00 42.41 204 GLY A O 1
ATOM 1568 N N . SER A 1 205 ? 5.033 -19.974 -19.932 1.00 35.22 205 SER A N 1
ATOM 1569 C CA . SER A 1 205 ? 4.417 -20.138 -21.243 1.00 35.22 205 SER A CA 1
ATOM 1570 C C . SER A 1 205 ? 5.392 -20.864 -22.173 1.00 35.22 205 SER A C 1
ATOM 1572 O O . SER A 1 205 ? 6.583 -20.548 -22.221 1.00 35.22 205 SER A O 1
ATOM 1574 N N . LYS A 1 206 ? 4.893 -21.849 -22.931 1.00 37.72 206 LYS A N 1
ATOM 1575 C CA . LYS A 1 206 ? 5.693 -22.691 -23.843 1.00 37.72 206 LYS A CA 1
ATOM 1576 C C . LYS A 1 206 ? 6.429 -21.903 -24.942 1.00 37.72 206 LYS A C 1
ATOM 1578 O O . LYS A 1 206 ? 7.245 -22.493 -25.643 1.00 37.72 206 LYS A O 1
ATOM 1583 N N . ASN A 1 207 ? 6.174 -20.600 -25.072 1.00 36.00 207 ASN A N 1
ATOM 1584 C CA . ASN A 1 207 ? 6.743 -19.734 -26.102 1.00 36.00 207 ASN A CA 1
ATOM 1585 C C . ASN A 1 207 ? 7.823 -18.762 -25.601 1.00 36.00 207 ASN A C 1
ATOM 1587 O O . ASN A 1 207 ? 8.267 -17.909 -26.374 1.00 36.00 207 ASN A O 1
ATOM 1591 N N . ASP A 1 208 ? 8.288 -18.880 -24.353 1.00 35.84 208 ASP A N 1
ATOM 1592 C CA . ASP A 1 208 ? 9.318 -17.974 -23.847 1.00 35.84 208 ASP A CA 1
ATOM 1593 C C . ASP A 1 208 ? 10.712 -18.346 -24.392 1.00 35.84 208 ASP A C 1
ATOM 1595 O O . ASP A 1 208 ? 11.436 -19.206 -23.886 1.00 35.84 208 ASP A O 1
ATOM 1599 N N . THR A 1 209 ? 11.085 -17.708 -25.501 1.00 33.16 209 THR A N 1
ATOM 1600 C CA . THR A 1 209 ? 12.411 -17.833 -26.129 1.00 33.16 209 THR A CA 1
ATOM 1601 C C . THR A 1 209 ? 13.502 -17.072 -25.362 1.00 33.16 209 THR A C 1
ATOM 1603 O O . THR A 1 209 ? 14.679 -17.138 -25.731 1.00 33.16 209 THR A O 1
ATOM 1606 N N . ALA A 1 210 ? 13.164 -16.408 -24.250 1.00 36.88 210 ALA A N 1
ATOM 1607 C CA . ALA A 1 210 ? 14.123 -15.804 -23.338 1.00 36.88 210 ALA A CA 1
ATOM 1608 C C . ALA A 1 210 ? 14.452 -16.762 -22.178 1.00 36.88 210 ALA A C 1
ATOM 1610 O O . ALA A 1 210 ? 13.759 -16.834 -21.171 1.00 36.88 210 ALA A O 1
ATOM 1611 N N . ARG A 1 211 ? 15.587 -17.468 -22.270 1.00 38.56 211 ARG A N 1
ATOM 1612 C CA . ARG A 1 211 ? 16.219 -18.166 -21.128 1.00 38.56 211 ARG A CA 1
ATOM 1613 C C . ARG A 1 211 ? 16.774 -17.170 -20.091 1.00 38.56 211 ARG A C 1
ATOM 1615 O O . ARG A 1 211 ? 17.972 -17.167 -19.811 1.00 38.56 211 ARG A O 1
ATOM 1622 N N . THR A 1 212 ? 15.951 -16.291 -19.535 1.00 42.88 212 THR A N 1
ATOM 1623 C CA . THR A 1 212 ? 16.316 -15.503 -18.352 1.00 42.88 212 THR A CA 1
ATOM 1624 C C . THR A 1 212 ? 16.147 -16.387 -17.124 1.00 42.88 212 THR A C 1
ATOM 1626 O O . THR A 1 212 ? 15.033 -16.751 -16.767 1.00 42.88 212 THR A O 1
ATOM 1629 N N . GLY A 1 213 ? 17.259 -16.792 -16.505 1.00 46.50 213 GLY A N 1
ATOM 1630 C CA . GLY A 1 213 ? 17.226 -17.615 -15.295 1.00 46.50 213 GLY A CA 1
ATOM 1631 C C . GLY A 1 213 ? 16.429 -16.932 -14.181 1.00 46.50 213 GLY A C 1
ATOM 1632 O O . GLY A 1 213 ? 16.689 -15.776 -13.851 1.00 46.50 213 GLY A O 1
ATOM 1633 N N . SER A 1 214 ? 15.461 -17.640 -13.604 1.00 52.53 214 SER A N 1
ATOM 1634 C CA . SER A 1 214 ? 14.680 -17.157 -12.465 1.00 52.53 214 SER A CA 1
ATOM 1635 C C . SER A 1 214 ? 15.548 -17.167 -11.201 1.00 52.53 214 SER A C 1
ATOM 1637 O O . SER A 1 214 ? 16.102 -18.203 -10.829 1.00 52.53 214 SER A O 1
ATOM 1639 N N . LYS A 1 215 ? 15.679 -16.019 -10.527 1.00 55.75 215 LYS A N 1
ATOM 1640 C CA . LYS A 1 215 ? 16.306 -15.927 -9.199 1.00 55.75 215 LYS A CA 1
ATOM 1641 C C . LYS A 1 215 ? 15.230 -16.125 -8.127 1.00 55.75 215 LYS A C 1
ATOM 1643 O O . LYS A 1 215 ? 14.195 -15.471 -8.192 1.00 55.75 215 LYS A O 1
ATOM 1648 N N . LEU A 1 216 ? 15.477 -16.995 -7.146 1.00 64.62 216 LEU A N 1
ATOM 1649 C CA . LEU A 1 216 ? 14.607 -17.178 -5.980 1.00 64.62 216 LEU A CA 1
ATOM 1650 C C . LEU A 1 216 ? 15.294 -16.598 -4.740 1.00 64.62 216 LEU A C 1
ATOM 1652 O O . LEU A 1 216 ? 16.475 -16.847 -4.505 1.00 64.62 216 LEU A O 1
ATOM 1656 N N . ILE A 1 217 ? 14.546 -15.852 -3.932 1.00 65.38 217 ILE A N 1
ATOM 1657 C CA . ILE A 1 217 ? 14.991 -15.386 -2.616 1.00 65.38 217 ILE A CA 1
ATOM 1658 C C . ILE A 1 217 ? 14.158 -16.127 -1.572 1.00 65.38 217 ILE A C 1
ATOM 1660 O O . ILE A 1 217 ? 12.931 -16.075 -1.621 1.00 65.38 217 ILE A O 1
ATOM 1664 N N . LEU A 1 218 ? 14.821 -16.811 -0.636 1.00 68.88 218 LEU A N 1
ATOM 1665 C CA . LEU A 1 218 ? 14.167 -17.408 0.525 1.00 68.88 218 LEU A CA 1
ATOM 1666 C C . LEU A 1 218 ? 14.348 -16.461 1.715 1.00 68.88 218 LEU A C 1
ATOM 1668 O O . LEU A 1 218 ? 15.467 -16.243 2.178 1.00 68.88 218 LEU A O 1
ATOM 1672 N N . ILE A 1 219 ? 13.245 -15.903 2.208 1.00 67.75 219 ILE A N 1
ATOM 1673 C CA . ILE A 1 219 ? 13.238 -15.079 3.418 1.00 67.75 219 ILE A CA 1
ATOM 1674 C C . ILE A 1 219 ? 12.678 -15.936 4.551 1.00 67.75 219 ILE A C 1
ATOM 1676 O O . ILE A 1 219 ? 11.528 -16.364 4.489 1.00 67.75 219 ILE A O 1
ATOM 1680 N N . ALA A 1 220 ? 13.496 -16.190 5.572 1.00 68.00 220 ALA A N 1
ATOM 1681 C CA . ALA A 1 220 ? 13.065 -16.832 6.806 1.00 68.00 220 ALA A CA 1
ATOM 1682 C C . ALA A 1 220 ? 12.945 -15.763 7.899 1.00 68.00 220 ALA A C 1
ATOM 1684 O O . ALA A 1 220 ? 13.876 -14.995 8.138 1.00 68.00 220 ALA A O 1
ATOM 1685 N N . SER A 1 221 ? 11.782 -15.706 8.541 1.00 64.25 221 SER A N 1
ATOM 1686 C CA . SER A 1 221 ? 11.455 -14.732 9.579 1.00 64.25 221 SER A CA 1
ATOM 1687 C C . SER A 1 221 ? 10.968 -15.455 10.827 1.00 64.25 221 SER A C 1
ATOM 1689 O O . SER A 1 221 ? 10.148 -16.367 10.724 1.00 64.25 221 SER A O 1
ATOM 1691 N N . MET A 1 222 ? 11.458 -15.042 11.997 1.00 64.75 222 MET A N 1
ATOM 1692 C CA . MET A 1 222 ? 10.877 -15.427 13.281 1.00 64.75 222 MET A CA 1
ATOM 1693 C C . MET A 1 222 ? 10.040 -14.257 13.789 1.00 64.75 222 MET A C 1
ATOM 1695 O O . MET A 1 222 ? 10.577 -13.186 14.070 1.00 64.75 222 MET A O 1
ATOM 1699 N N . ILE A 1 223 ? 8.728 -14.463 13.886 1.00 64.19 223 ILE A N 1
ATOM 1700 C CA . ILE A 1 223 ? 7.781 -13.458 14.369 1.00 64.19 223 ILE A CA 1
ATOM 1701 C C . ILE A 1 223 ? 7.307 -13.909 15.750 1.00 64.19 223 ILE A C 1
ATOM 1703 O O . ILE A 1 223 ? 6.566 -14.883 15.859 1.00 64.19 223 ILE A O 1
ATOM 1707 N N . ALA A 1 224 ? 7.761 -13.220 16.797 1.00 59.53 224 ALA A N 1
ATOM 1708 C CA . ALA A 1 224 ? 7.243 -13.393 18.150 1.00 59.53 224 ALA A CA 1
ATOM 1709 C C . ALA A 1 224 ? 6.095 -12.394 18.396 1.00 59.53 224 ALA A C 1
ATOM 1711 O O . ALA A 1 224 ? 6.158 -11.266 17.899 1.00 59.53 224 ALA A O 1
ATOM 1712 N N . PRO A 1 225 ? 5.044 -12.774 19.143 1.00 53.78 225 PRO A N 1
ATOM 1713 C CA . PRO A 1 225 ? 3.911 -11.890 19.412 1.00 53.78 225 PRO A CA 1
ATOM 1714 C C . PRO A 1 225 ? 4.255 -10.736 20.373 1.00 53.78 225 PRO A C 1
ATOM 1716 O O . PRO A 1 225 ? 3.580 -9.706 20.354 1.00 53.78 225 PRO A O 1
ATOM 1719 N N . SER A 1 226 ? 5.310 -10.879 21.181 1.00 57.16 226 SER A N 1
ATOM 1720 C CA . SER A 1 226 ? 5.930 -9.814 21.975 1.00 57.16 226 SER A CA 1
ATOM 1721 C C . SER A 1 226 ? 7.451 -10.041 22.038 1.00 57.16 226 SER A C 1
ATOM 1723 O O . SER A 1 226 ? 7.898 -11.187 21.943 1.00 57.16 226 SER A O 1
ATOM 1725 N N . PRO A 1 227 ? 8.257 -8.969 22.172 1.00 58.31 227 PRO A N 1
ATOM 1726 C CA . PRO A 1 227 ? 9.690 -9.091 22.439 1.00 58.31 227 PRO A CA 1
ATOM 1727 C C . PRO A 1 227 ? 9.998 -9.748 23.793 1.00 58.31 227 PRO A C 1
ATOM 1729 O O . PRO A 1 227 ? 11.074 -10.316 23.960 1.00 58.31 227 PRO A O 1
ATOM 1732 N N . GLU A 1 228 ? 9.072 -9.673 24.751 1.00 60.06 228 GLU A N 1
ATOM 1733 C CA . GLU A 1 228 ? 9.256 -10.142 26.125 1.00 60.06 228 GLU A CA 1
ATOM 1734 C C . GLU A 1 228 ? 8.654 -11.531 26.403 1.00 60.06 228 GLU A C 1
ATOM 1736 O O . GLU A 1 228 ? 9.108 -12.204 27.326 1.00 60.06 228 GLU A O 1
ATOM 1741 N N . SER A 1 229 ? 7.645 -11.979 25.641 1.00 62.09 229 SER A N 1
ATOM 1742 C CA . SER A 1 229 ? 6.965 -13.262 25.888 1.00 62.09 229 SER A CA 1
ATOM 1743 C C . SER A 1 229 ? 6.478 -13.966 24.616 1.00 62.09 229 SER A C 1
ATOM 1745 O O . SER A 1 229 ? 5.963 -13.349 23.682 1.00 62.09 229 SER A O 1
ATOM 1747 N N . ILE A 1 230 ? 6.583 -15.301 24.623 1.00 64.81 230 ILE A N 1
ATOM 1748 C CA . ILE A 1 230 ? 6.017 -16.205 23.603 1.00 64.81 230 ILE A CA 1
ATOM 1749 C C . ILE A 1 230 ? 4.534 -16.516 23.903 1.00 64.81 230 ILE A C 1
ATOM 1751 O O . ILE A 1 230 ? 3.793 -16.908 23.005 1.00 64.81 230 ILE A O 1
ATOM 1755 N N . GLN A 1 231 ? 4.085 -16.296 25.144 1.00 64.81 231 GLN A N 1
ATOM 1756 C CA . GLN A 1 231 ? 2.703 -16.465 25.605 1.00 64.81 231 GLN A CA 1
ATOM 1757 C C . GLN A 1 231 ? 2.182 -15.115 26.121 1.00 64.81 231 GLN A C 1
ATOM 1759 O O . GLN A 1 231 ? 2.325 -14.813 27.306 1.00 64.81 231 GLN A O 1
ATOM 1764 N N . PRO A 1 232 ? 1.684 -14.235 25.241 1.00 66.44 232 PRO A N 1
ATOM 1765 C CA . PRO A 1 232 ? 1.149 -12.947 25.662 1.00 66.44 232 PRO A CA 1
ATOM 1766 C C . PRO A 1 232 ? -0.246 -13.108 26.290 1.00 66.44 232 PRO A C 1
ATOM 1768 O O . PRO A 1 232 ? -1.038 -13.921 25.823 1.00 66.44 232 PRO A O 1
ATOM 1771 N N . ASP A 1 233 ? -0.580 -12.265 27.273 1.00 66.50 233 ASP A N 1
ATOM 1772 C CA . ASP A 1 233 ? -1.907 -12.251 27.927 1.00 66.50 233 ASP A CA 1
ATOM 1773 C C . ASP A 1 233 ? -3.063 -11.940 26.958 1.00 66.50 233 ASP A C 1
ATOM 1775 O O . ASP A 1 233 ? -4.220 -12.277 27.201 1.00 66.50 233 ASP A O 1
ATOM 1779 N N . LEU A 1 234 ? -2.750 -11.258 25.853 1.00 70.50 234 LEU A N 1
ATOM 1780 C CA . LEU A 1 234 ? -3.667 -10.948 24.763 1.00 70.50 234 LEU A CA 1
ATOM 1781 C C . LEU A 1 234 ? -3.015 -11.310 23.425 1.00 70.50 234 LEU A C 1
ATOM 1783 O O . LEU A 1 234 ? -1.836 -10.996 23.219 1.00 70.50 234 LEU A O 1
ATOM 1787 N N . PRO A 1 235 ? -3.766 -11.899 22.477 1.00 76.69 235 PRO A N 1
ATOM 1788 C CA . PRO A 1 235 ? -3.252 -12.145 21.138 1.00 76.69 235 PRO A CA 1
ATOM 1789 C C . PRO A 1 235 ? -2.910 -10.821 20.444 1.00 76.69 235 PRO A C 1
ATOM 1791 O O . PRO A 1 235 ? -3.485 -9.767 20.727 1.00 76.69 235 PRO A O 1
ATOM 1794 N N . SER A 1 236 ? -1.997 -10.875 19.476 1.00 83.69 236 SER A N 1
ATOM 1795 C CA . SER A 1 236 ? -1.691 -9.713 18.644 1.00 83.69 236 SER A CA 1
ATOM 1796 C C . SER A 1 236 ? -2.917 -9.312 17.819 1.00 83.69 236 SER A C 1
ATOM 1798 O O . SER A 1 236 ? -3.318 -10.030 16.901 1.00 83.69 236 SER A O 1
ATOM 1800 N N . LEU A 1 237 ? -3.484 -8.134 18.103 1.00 90.06 237 LEU A N 1
ATOM 1801 C CA . LEU A 1 237 ? -4.614 -7.587 17.345 1.00 90.06 237 LEU A CA 1
ATOM 1802 C C . LEU A 1 237 ? -4.292 -7.495 15.846 1.00 90.06 237 LEU A C 1
ATOM 1804 O O . LEU A 1 237 ? -5.118 -7.852 15.011 1.00 90.06 237 LEU A O 1
ATOM 1808 N N . MET A 1 238 ? -3.071 -7.083 15.494 1.00 89.06 238 MET A N 1
ATOM 1809 C CA . MET A 1 238 ? -2.636 -7.026 14.096 1.00 89.06 238 MET A CA 1
ATOM 1810 C C . MET A 1 238 ? -2.685 -8.407 13.429 1.00 89.06 238 MET A C 1
ATOM 1812 O O . MET A 1 238 ? -3.127 -8.519 12.289 1.00 89.06 238 MET A O 1
ATOM 1816 N N . GLN A 1 239 ? -2.275 -9.466 14.130 1.00 86.00 239 GLN A N 1
ATOM 1817 C CA . GLN A 1 239 ? -2.314 -10.824 13.588 1.00 86.00 239 GLN A CA 1
ATOM 1818 C C . GLN A 1 239 ? -3.750 -11.297 13.345 1.00 86.00 239 GLN A C 1
ATOM 1820 O O . GLN A 1 239 ? -4.031 -11.825 12.272 1.00 86.00 239 GLN A O 1
ATOM 1825 N N . LEU A 1 240 ? -4.665 -11.045 14.288 1.00 89.44 240 LEU A N 1
ATOM 1826 C CA . LEU A 1 240 ? -6.089 -11.360 14.121 1.00 89.44 240 LEU A CA 1
ATOM 1827 C C . LEU A 1 240 ? -6.676 -10.668 12.879 1.00 89.44 240 LEU A C 1
ATOM 1829 O O . LEU A 1 240 ? -7.381 -11.295 12.088 1.00 89.44 240 LEU A O 1
ATOM 1833 N N . ILE A 1 241 ? -6.310 -9.403 12.647 1.00 92.38 241 ILE A N 1
ATOM 1834 C CA . ILE A 1 241 ? -6.732 -8.642 11.462 1.00 92.38 241 ILE A CA 1
ATOM 1835 C C . ILE A 1 241 ? -6.144 -9.232 10.176 1.00 92.38 241 ILE A C 1
ATOM 1837 O O . ILE A 1 241 ? -6.877 -9.437 9.210 1.00 92.38 241 ILE A O 1
ATOM 1841 N N . LEU A 1 242 ? -4.842 -9.544 10.147 1.00 88.06 242 LEU A N 1
ATOM 1842 C CA . LEU A 1 242 ? -4.184 -10.157 8.981 1.00 88.06 242 LEU A CA 1
ATOM 1843 C C . LEU A 1 242 ? -4.755 -11.551 8.659 1.00 88.06 242 LEU A C 1
ATOM 1845 O O . LEU A 1 242 ? -4.798 -11.976 7.498 1.00 88.06 242 LEU A O 1
ATOM 1849 N N . TYR A 1 243 ? -5.231 -12.262 9.680 1.00 89.44 243 TYR A N 1
ATOM 1850 C CA . TYR A 1 243 ? -5.925 -13.541 9.551 1.00 89.44 243 TYR A CA 1
ATOM 1851 C C . TYR A 1 243 ? -7.395 -13.402 9.156 1.00 89.44 243 TYR A C 1
ATOM 1853 O O . TYR A 1 243 ? -8.004 -14.415 8.810 1.00 89.44 243 TYR A O 1
ATOM 1861 N N . CYS A 1 244 ? -7.923 -12.174 9.108 1.00 91.81 244 CYS A N 1
ATOM 1862 C CA . CYS A 1 244 ? -9.336 -11.869 8.896 1.00 91.81 244 CYS A CA 1
ATOM 1863 C C . CYS A 1 244 ? -10.240 -12.579 9.923 1.00 91.81 244 CYS A C 1
ATOM 1865 O O . CYS A 1 244 ? -11.338 -13.021 9.584 1.00 91.81 244 CYS A O 1
ATOM 1867 N N . ASP A 1 245 ? -9.776 -12.716 11.167 1.00 91.88 245 ASP A N 1
ATOM 1868 C CA . ASP A 1 245 ? -10.514 -13.352 12.260 1.00 91.88 245 ASP A CA 1
ATOM 1869 C C . ASP A 1 245 ? -11.398 -12.325 12.986 1.00 91.88 245 ASP A C 1
ATOM 1871 O O . ASP A 1 245 ? -10.987 -11.681 13.954 1.00 91.88 245 ASP A O 1
ATOM 1875 N N . ALA A 1 246 ? -12.624 -12.143 12.490 1.00 94.38 246 ALA A N 1
ATOM 1876 C CA . ALA A 1 246 ? -13.567 -11.178 13.053 1.00 94.38 246 ALA A CA 1
ATOM 1877 C C . ALA A 1 246 ? -13.999 -11.533 14.489 1.00 94.38 246 ALA A C 1
ATOM 1879 O O . ALA A 1 246 ? -14.138 -10.635 15.320 1.00 94.38 246 ALA A O 1
ATOM 1880 N N . GLU A 1 247 ? -14.158 -12.820 14.814 1.00 93.00 247 GLU A N 1
ATOM 1881 C CA . GLU A 1 247 ? -14.561 -13.261 16.158 1.00 93.00 247 GLU A CA 1
ATOM 1882 C C . GLU A 1 247 ? -13.422 -13.110 17.173 1.00 93.00 247 GLU A C 1
ATOM 1884 O O . GLU A 1 247 ? -13.648 -12.673 18.309 1.00 93.00 247 GLU A O 1
ATOM 1889 N N . GLY A 1 248 ? -12.182 -13.383 16.756 1.00 91.44 248 GLY A N 1
ATOM 1890 C CA . GLY A 1 248 ? -10.989 -13.084 17.543 1.00 91.44 248 GLY A CA 1
ATOM 1891 C C . GLY A 1 248 ? -10.864 -11.590 17.837 1.00 91.44 248 GLY A C 1
ATOM 1892 O O . GLY A 1 248 ? -10.692 -11.204 18.995 1.00 91.44 248 GLY A O 1
ATOM 1893 N N . VAL A 1 249 ? -11.036 -10.727 16.826 1.00 94.31 249 VAL A N 1
ATOM 1894 C CA . VAL A 1 249 ? -11.030 -9.262 17.015 1.00 94.31 249 VAL A CA 1
ATOM 1895 C C . VAL A 1 249 ? -12.158 -8.820 17.950 1.00 94.31 249 VAL A C 1
ATOM 1897 O O . VAL A 1 249 ? -11.922 -8.045 18.875 1.00 94.31 249 VAL A O 1
ATOM 1900 N N . LYS A 1 250 ? -13.376 -9.336 17.775 1.00 94.69 250 LYS A N 1
ATOM 1901 C CA . LYS A 1 250 ? -14.518 -9.032 18.650 1.00 94.69 250 LYS A CA 1
ATOM 1902 C C . LYS A 1 250 ? -14.248 -9.417 20.104 1.00 94.69 250 LYS A C 1
ATOM 1904 O O . LYS A 1 250 ? -14.613 -8.687 21.024 1.00 94.69 250 LYS A O 1
ATOM 1909 N N . SER A 1 251 ? -13.603 -10.557 20.328 1.00 92.38 251 SER A N 1
ATOM 1910 C CA . SER A 1 251 ? -13.216 -11.025 21.663 1.00 92.38 251 SER A CA 1
ATOM 1911 C C . SER A 1 251 ? -12.110 -10.158 22.270 1.00 92.38 251 SER A C 1
ATOM 1913 O O . SER A 1 251 ? -12.232 -9.744 23.422 1.00 92.38 251 SER A O 1
ATOM 1915 N N . PHE A 1 252 ? -11.105 -9.779 21.474 1.00 92.81 252 PHE A N 1
ATOM 1916 C CA . PHE A 1 252 ? -10.070 -8.825 21.874 1.00 92.81 252 PHE A CA 1
ATOM 1917 C C . PHE A 1 252 ? -10.674 -7.477 22.297 1.00 92.81 252 PHE A C 1
ATOM 1919 O O . PHE A 1 252 ? -10.344 -6.956 23.359 1.00 92.81 252 PHE A O 1
ATOM 1926 N N . LEU A 1 253 ? -11.598 -6.923 21.503 1.00 94.25 253 LEU A N 1
ATOM 1927 C CA . LEU A 1 253 ? -12.239 -5.636 21.788 1.00 94.25 253 LEU A CA 1
ATOM 1928 C C . LEU A 1 253 ? -13.114 -5.678 23.046 1.00 94.25 253 LEU A C 1
ATOM 1930 O O . LEU A 1 253 ? -13.110 -4.720 23.817 1.00 94.25 253 LEU A O 1
ATOM 1934 N N . ARG A 1 254 ? -13.819 -6.791 23.299 1.00 92.88 254 ARG A N 1
ATOM 1935 C CA . ARG A 1 254 ? -14.537 -6.999 24.569 1.00 92.88 254 ARG A CA 1
ATOM 1936 C C . ARG A 1 254 ? -13.577 -6.953 25.753 1.00 92.88 254 ARG A C 1
ATOM 1938 O O . ARG A 1 254 ? -13.827 -6.219 26.707 1.00 92.88 254 ARG A O 1
ATOM 1945 N N . LYS A 1 255 ? -12.448 -7.664 25.659 1.00 91.50 255 LYS A N 1
ATOM 1946 C CA . LYS A 1 255 ? -11.443 -7.670 26.725 1.00 91.50 255 LYS A CA 1
ATOM 1947 C C . LYS A 1 255 ? -10.810 -6.296 26.935 1.00 91.50 255 LYS A C 1
ATOM 1949 O O . LYS A 1 255 ? -10.621 -5.876 28.072 1.00 91.50 255 LYS A O 1
ATOM 1954 N N . LEU A 1 256 ? -10.548 -5.562 25.857 1.00 91.38 256 LEU A N 1
ATOM 1955 C CA . LEU A 1 256 ? -10.046 -4.190 25.911 1.00 91.38 256 LEU A CA 1
ATOM 1956 C C . LEU A 1 256 ? -11.004 -3.258 26.676 1.00 91.38 256 LEU A C 1
ATOM 1958 O O . LEU A 1 256 ? -10.557 -2.461 27.498 1.00 91.38 256 LEU A O 1
ATOM 1962 N N . THR A 1 257 ? -12.315 -3.385 26.452 1.00 92.44 257 THR A N 1
ATOM 1963 C CA . THR A 1 257 ? -13.346 -2.624 27.181 1.00 92.44 257 THR A CA 1
ATOM 1964 C C . THR A 1 257 ? -13.471 -3.043 28.652 1.00 92.44 257 THR A C 1
ATOM 1966 O O . THR A 1 257 ? -13.821 -2.224 29.499 1.00 92.44 257 THR A O 1
ATOM 1969 N N . GLU A 1 258 ? -13.188 -4.298 29.002 1.00 91.94 258 GLU A N 1
ATOM 1970 C CA . GLU A 1 258 ? -13.083 -4.709 30.410 1.00 91.94 258 GLU A CA 1
ATOM 1971 C C . GLU A 1 258 ? -11.859 -4.079 31.083 1.00 91.94 258 GLU A C 1
ATOM 1973 O O . GLU A 1 258 ? -11.976 -3.512 32.170 1.00 91.94 258 GLU A O 1
ATOM 1978 N N . LEU A 1 259 ? -10.700 -4.126 30.420 1.00 91.25 259 LEU A N 1
ATOM 1979 C CA . LEU A 1 259 ? -9.454 -3.552 30.931 1.00 91.25 259 LEU A CA 1
ATOM 1980 C C . LEU A 1 259 ? -9.559 -2.038 31.127 1.00 91.25 259 LEU A C 1
ATOM 1982 O O . LEU A 1 259 ? -9.073 -1.529 32.135 1.00 91.25 259 LEU A O 1
ATOM 1986 N N . SER A 1 260 ? -10.278 -1.332 30.247 1.00 91.69 260 SER A N 1
ATOM 1987 C CA . SER A 1 260 ? -10.514 0.111 30.393 1.00 91.69 260 SER A CA 1
ATOM 1988 C C . SER A 1 260 ? -11.285 0.480 31.663 1.00 91.69 260 SER A C 1
ATOM 1990 O O . SER A 1 260 ? -11.265 1.635 32.072 1.00 91.69 260 SER A O 1
ATOM 1992 N N . LYS A 1 261 ? -12.010 -0.472 32.266 1.00 92.50 261 LYS A N 1
ATOM 1993 C CA . LYS A 1 261 ? -12.750 -0.278 33.524 1.00 92.50 261 LYS A CA 1
ATOM 1994 C C . LYS A 1 261 ? -11.942 -0.694 34.756 1.00 92.50 261 LYS A C 1
ATOM 1996 O O . LYS A 1 261 ? -12.281 -0.278 35.859 1.00 92.50 261 LYS A O 1
ATOM 2001 N N . GLN A 1 262 ? -10.926 -1.540 34.582 1.00 92.56 262 GLN A N 1
ATOM 2002 C CA . GLN A 1 262 ? -10.123 -2.113 35.669 1.00 92.56 262 GLN A CA 1
ATOM 2003 C C . GLN A 1 262 ? -8.822 -1.341 35.914 1.00 92.56 262 GLN A C 1
ATOM 2005 O O . GLN A 1 262 ? -8.386 -1.215 37.057 1.00 92.56 262 GLN A O 1
ATOM 2010 N N . MET A 1 263 ? -8.197 -0.840 34.848 1.00 92.25 263 MET A N 1
ATOM 2011 C CA . MET A 1 263 ? -6.928 -0.117 34.903 1.00 92.25 263 MET A CA 1
ATOM 2012 C C . MET A 1 263 ? -7.135 1.367 35.223 1.00 92.25 263 MET A C 1
ATOM 2014 O O . MET A 1 263 ? -8.190 1.944 34.959 1.00 92.25 263 MET A O 1
ATOM 2018 N N . LYS A 1 264 ? -6.097 2.011 35.768 1.00 93.81 264 LYS A N 1
ATOM 2019 C CA . LYS A 1 264 ? -6.061 3.477 35.886 1.00 93.81 264 LYS A CA 1
ATOM 2020 C C . LYS A 1 264 ? -5.919 4.102 34.495 1.00 93.81 264 LYS A C 1
ATOM 2022 O O . LYS A 1 264 ? -5.235 3.537 33.647 1.00 93.81 264 LYS A O 1
ATOM 2027 N N . GLU A 1 265 ? -6.491 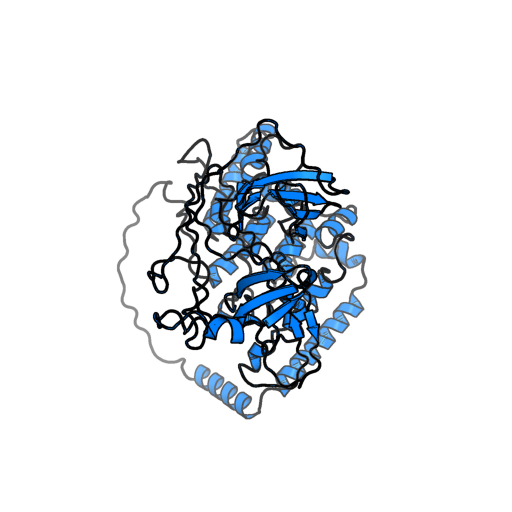5.287 34.281 1.00 91.56 265 GLU A N 1
ATOM 2028 C CA . GLU A 1 265 ? -6.524 5.940 32.957 1.00 91.56 265 GLU A CA 1
ATOM 2029 C C . GLU A 1 265 ? -5.125 6.119 32.335 1.00 91.56 265 GLU A C 1
ATOM 2031 O O . GLU A 1 265 ? -4.942 5.824 31.157 1.00 91.56 265 GLU A O 1
ATOM 2036 N N . ASP A 1 266 ? -4.115 6.527 33.114 1.00 92.38 266 ASP A N 1
ATOM 2037 C CA . ASP A 1 266 ? -2.745 6.720 32.605 1.00 92.38 266 ASP A CA 1
ATOM 2038 C C . ASP A 1 266 ? -2.085 5.406 32.159 1.00 92.38 266 ASP A C 1
ATOM 2040 O O . ASP A 1 266 ? -1.418 5.343 31.123 1.00 92.38 266 ASP A O 1
ATOM 2044 N N . GLU A 1 267 ? -2.292 4.339 32.932 1.00 92.69 267 GLU A N 1
ATOM 2045 C CA . GLU A 1 267 ? -1.793 2.999 32.622 1.00 92.69 267 GLU A CA 1
ATOM 2046 C C . GLU A 1 267 ? -2.505 2.433 31.391 1.00 92.69 267 GLU A C 1
ATOM 2048 O O . GLU A 1 267 ? -1.865 1.913 30.477 1.00 92.69 267 GLU A O 1
ATOM 2053 N N . PHE A 1 268 ? -3.822 2.628 31.316 1.00 92.50 268 PHE A N 1
ATOM 2054 C CA . PHE A 1 268 ? -4.629 2.216 30.179 1.00 92.50 268 PHE A CA 1
ATOM 2055 C C . PHE A 1 268 ? -4.260 2.974 28.900 1.00 92.50 268 PHE A C 1
ATOM 2057 O O . PHE A 1 268 ? -4.159 2.376 27.831 1.00 92.50 268 PHE A O 1
ATOM 2064 N N . LYS A 1 269 ? -3.984 4.279 28.991 1.00 90.88 269 LYS A N 1
ATOM 2065 C CA . LYS A 1 269 ? -3.517 5.077 27.854 1.00 90.88 269 LYS A CA 1
ATOM 2066 C C . LYS A 1 269 ? -2.185 4.556 27.319 1.00 90.88 269 LYS A C 1
ATOM 2068 O O . LYS A 1 269 ? -2.032 4.423 26.106 1.00 90.88 269 LYS A O 1
ATOM 2073 N N . LYS A 1 270 ? -1.244 4.216 28.206 1.00 90.00 270 LYS A N 1
ATOM 2074 C CA . LYS A 1 270 ? 0.031 3.595 27.817 1.00 90.00 270 LYS A CA 1
ATOM 2075 C C . LYS A 1 270 ? -0.189 2.222 27.173 1.00 90.00 270 LYS A C 1
ATOM 2077 O O . LYS A 1 270 ? 0.403 1.930 26.138 1.00 90.00 270 LYS A O 1
ATOM 2082 N N . PHE A 1 271 ? -1.095 1.423 27.729 1.00 89.56 271 PHE A N 1
ATOM 2083 C CA . PHE A 1 271 ? -1.476 0.132 27.165 1.00 89.56 271 PHE A CA 1
ATOM 2084 C C . PHE A 1 271 ? -2.066 0.263 25.750 1.00 89.56 271 PHE A C 1
ATOM 2086 O O . PHE A 1 271 ? -1.660 -0.464 24.846 1.00 89.56 271 PHE A O 1
ATOM 2093 N N . VAL A 1 272 ? -2.985 1.210 25.525 1.00 90.69 272 VAL A N 1
ATOM 2094 C CA . VAL A 1 272 ? -3.567 1.501 24.200 1.00 90.69 272 VAL A CA 1
ATOM 2095 C C . VAL A 1 272 ? -2.493 1.972 23.221 1.00 90.69 272 VAL A C 1
ATOM 2097 O O . VAL A 1 272 ? -2.463 1.525 22.073 1.00 90.69 272 VAL A O 1
ATOM 2100 N N . GLU A 1 273 ? -1.581 2.833 23.664 1.00 87.88 273 GLU A N 1
ATOM 2101 C CA . GLU A 1 273 ? -0.473 3.299 22.836 1.00 87.88 273 GLU A CA 1
ATOM 2102 C C . GLU A 1 273 ? 0.384 2.117 22.339 1.00 87.88 273 GLU A C 1
ATOM 2104 O O . GLU A 1 273 ? 0.621 1.963 21.140 1.00 87.88 273 GLU A O 1
ATOM 2109 N N . GLU A 1 274 ? 0.777 1.220 23.244 1.00 83.88 274 GLU A N 1
ATOM 2110 C CA . GLU A 1 274 ? 1.628 0.065 22.940 1.00 83.88 274 GLU A CA 1
ATOM 2111 C C . GLU A 1 274 ? 0.910 -1.030 22.140 1.00 83.88 274 GLU A C 1
ATOM 2113 O O . GLU A 1 274 ? 1.456 -1.549 21.163 1.00 83.88 274 GLU A O 1
ATOM 2118 N N . LYS A 1 275 ? -0.317 -1.389 22.531 1.00 85.25 275 LYS A N 1
ATOM 2119 C CA . LYS A 1 275 ? -1.051 -2.535 21.972 1.00 85.25 275 LYS A CA 1
ATOM 2120 C C . LYS A 1 275 ? -1.960 -2.183 20.799 1.00 85.25 275 LYS A C 1
ATOM 2122 O O . LYS A 1 275 ? -2.502 -3.098 20.186 1.00 85.25 275 LYS A O 1
ATOM 2127 N N . ILE A 1 276 ? -2.141 -0.901 20.472 1.00 89.81 276 ILE A N 1
ATOM 2128 C CA . ILE A 1 276 ? -3.029 -0.454 19.384 1.00 89.81 276 ILE A CA 1
ATOM 2129 C C . ILE A 1 276 ? -2.327 0.579 18.503 1.00 89.81 276 ILE A C 1
ATOM 2131 O O . ILE A 1 276 ? -2.144 0.341 17.307 1.00 89.81 276 ILE A O 1
ATOM 2135 N N . MET A 1 277 ? -1.890 1.706 19.073 1.00 89.12 277 MET A N 1
ATOM 2136 C CA . MET A 1 277 ? -1.407 2.847 18.280 1.00 89.12 277 MET A CA 1
ATOM 2137 C C . MET A 1 277 ? -0.058 2.614 17.620 1.00 89.12 277 MET A C 1
ATOM 2139 O O . MET A 1 277 ? 0.175 3.124 16.521 1.00 89.12 277 MET A O 1
ATOM 2143 N N . ARG A 1 278 ? 0.815 1.815 18.236 1.00 85.25 278 ARG A N 1
ATOM 2144 C CA . ARG A 1 278 ? 2.134 1.459 17.694 1.00 85.25 278 ARG A CA 1
ATOM 2145 C C . ARG A 1 278 ? 2.121 0.238 16.780 1.00 85.25 278 ARG A C 1
ATOM 2147 O O . ARG A 1 278 ? 3.117 -0.021 16.111 1.00 85.25 278 ARG A O 1
ATOM 2154 N N . LEU A 1 279 ? 1.004 -0.489 16.685 1.00 86.44 279 LEU A N 1
ATOM 2155 C CA . LEU A 1 279 ? 0.922 -1.653 15.806 1.00 86.44 279 LEU A CA 1
ATOM 2156 C C . LEU A 1 279 ? 1.056 -1.238 14.338 1.00 86.44 279 LEU A C 1
ATOM 2158 O O . LEU A 1 279 ? 0.280 -0.428 13.817 1.00 86.44 279 LEU A O 1
ATOM 2162 N N . ARG A 1 280 ? 2.045 -1.817 13.657 1.00 86.81 280 ARG A N 1
ATOM 2163 C CA . ARG A 1 280 ? 2.315 -1.596 12.235 1.00 86.81 280 ARG A CA 1
ATOM 2164 C C . ARG A 1 280 ? 2.514 -2.923 11.513 1.00 86.81 280 ARG A C 1
ATOM 2166 O O . ARG A 1 280 ? 3.203 -3.819 12.003 1.00 86.81 280 ARG A O 1
ATOM 2173 N N . ALA A 1 281 ? 1.903 -3.021 10.341 1.00 85.31 281 ALA A N 1
ATOM 2174 C CA . ALA A 1 281 ? 2.251 -3.984 9.309 1.00 85.31 281 ALA A CA 1
ATOM 2175 C C . ALA A 1 281 ? 3.137 -3.305 8.252 1.00 85.31 281 ALA A C 1
ATOM 2177 O O . ALA A 1 281 ? 3.345 -2.086 8.268 1.00 85.31 281 ALA A O 1
ATOM 2178 N N . ASP A 1 282 ? 3.654 -4.105 7.328 1.00 82.00 282 ASP A N 1
ATOM 2179 C CA . ASP A 1 282 ? 4.437 -3.658 6.184 1.00 82.00 282 ASP A CA 1
ATOM 2180 C C . ASP A 1 282 ? 3.819 -2.474 5.431 1.00 82.00 282 ASP A C 1
ATOM 2182 O O . ASP A 1 282 ? 2.611 -2.405 5.188 1.00 82.00 282 ASP A O 1
ATOM 2186 N N . GLY A 1 283 ? 4.688 -1.520 5.084 1.00 84.75 283 GLY A N 1
ATOM 2187 C CA . GLY A 1 283 ? 4.312 -0.273 4.432 1.00 84.75 283 GLY A CA 1
ATOM 2188 C C . GLY A 1 283 ? 3.648 0.745 5.357 1.00 84.75 283 GLY A C 1
ATOM 2189 O O . GLY A 1 283 ? 2.767 1.477 4.913 1.00 84.75 283 GLY A O 1
ATOM 2190 N N . ASN A 1 284 ? 4.043 0.781 6.634 1.00 88.62 284 ASN A N 1
ATOM 2191 C CA . ASN A 1 284 ? 3.483 1.669 7.661 1.00 88.62 284 ASN A CA 1
ATOM 2192 C C . ASN A 1 284 ? 1.954 1.543 7.833 1.00 88.62 284 ASN A C 1
ATOM 2194 O O . ASN A 1 284 ? 1.272 2.493 8.223 1.00 88.62 284 ASN A O 1
ATOM 2198 N N . ARG A 1 285 ? 1.395 0.364 7.540 1.00 89.75 285 ARG A N 1
ATOM 2199 C CA . ARG A 1 285 ? -0.047 0.122 7.622 1.00 89.75 285 ARG A CA 1
ATOM 2200 C C . ARG A 1 285 ? -0.463 -0.042 9.081 1.00 89.75 285 ARG A C 1
ATOM 2202 O O . ARG A 1 285 ? 0.027 -0.924 9.784 1.00 89.75 285 ARG A O 1
ATOM 2209 N N . THR A 1 286 ? -1.378 0.809 9.537 1.00 93.38 286 THR A N 1
ATOM 2210 C CA . THR A 1 286 ? -2.045 0.654 10.841 1.00 93.38 286 THR A CA 1
ATOM 2211 C C . THR A 1 286 ? -3.026 -0.519 10.819 1.00 93.38 286 THR A C 1
ATOM 2213 O O . THR A 1 286 ? -3.303 -1.086 9.763 1.00 93.38 286 THR A O 1
ATOM 2216 N N . ILE A 1 287 ? -3.614 -0.848 11.970 1.00 94.19 287 ILE A N 1
ATOM 2217 C CA . ILE A 1 287 ? -4.690 -1.847 12.068 1.00 94.19 287 ILE A CA 1
ATOM 2218 C C . ILE A 1 287 ? -5.880 -1.549 11.134 1.00 94.19 287 ILE A C 1
ATOM 2220 O O . ILE A 1 287 ? -6.469 -2.471 10.576 1.00 94.19 287 ILE A O 1
ATOM 2224 N N . VAL A 1 288 ? -6.188 -0.267 10.892 1.00 96.50 288 VAL A N 1
ATOM 2225 C CA . VAL A 1 288 ? -7.267 0.153 9.983 1.00 96.50 288 VAL A CA 1
ATOM 2226 C C . VAL A 1 288 ? -6.864 -0.099 8.531 1.00 96.50 288 VAL A C 1
ATOM 2228 O O . VAL A 1 288 ? -7.619 -0.719 7.787 1.00 96.50 288 VAL A O 1
ATOM 2231 N N . HIS A 1 289 ? -5.649 0.299 8.135 1.00 94.31 289 HIS A N 1
ATOM 2232 C CA . HIS A 1 289 ? -5.125 -0.021 6.804 1.00 94.31 289 HIS A CA 1
ATOM 2233 C C . HIS A 1 289 ? -5.095 -1.535 6.576 1.00 94.31 289 HIS A C 1
ATOM 2235 O O . HIS A 1 289 ? -5.555 -2.002 5.542 1.00 94.31 289 HIS A O 1
ATOM 2241 N N . ALA A 1 290 ? -4.596 -2.315 7.538 1.00 93.19 290 ALA A N 1
ATOM 2242 C CA . ALA A 1 290 ? -4.517 -3.769 7.427 1.00 93.19 290 ALA A CA 1
ATOM 2243 C C . ALA A 1 290 ? -5.898 -4.408 7.201 1.00 93.19 290 ALA A C 1
ATOM 2245 O O . ALA A 1 290 ? -6.033 -5.258 6.321 1.00 93.19 290 ALA A O 1
ATOM 2246 N N . ALA A 1 291 ? -6.931 -3.952 7.919 1.00 95.31 291 ALA A N 1
ATOM 2247 C CA . ALA A 1 291 ? -8.301 -4.417 7.715 1.00 95.31 291 ALA A CA 1
ATOM 2248 C C . ALA A 1 291 ? -8.826 -4.061 6.311 1.00 95.31 291 ALA A C 1
ATOM 2250 O O . ALA A 1 291 ? -9.363 -4.927 5.623 1.00 95.31 291 ALA A O 1
ATOM 2251 N N . ILE A 1 292 ? -8.586 -2.834 5.834 1.00 94.88 292 ILE A N 1
ATOM 2252 C CA . ILE A 1 292 ? -8.964 -2.388 4.478 1.00 94.88 292 ILE A CA 1
ATOM 2253 C C . ILE A 1 292 ? -8.299 -3.245 3.397 1.00 94.88 292 ILE A C 1
ATOM 2255 O O . ILE A 1 292 ? -8.922 -3.580 2.392 1.00 94.88 292 ILE A O 1
ATOM 2259 N N . MET A 1 293 ? -7.049 -3.655 3.609 1.00 90.88 293 MET A N 1
ATOM 2260 C CA . MET A 1 293 ? -6.313 -4.486 2.652 1.00 90.88 293 MET A CA 1
ATOM 2261 C C . MET A 1 293 ? -6.847 -5.918 2.546 1.00 90.88 293 MET A C 1
ATOM 2263 O O . MET A 1 293 ? -6.522 -6.618 1.590 1.00 90.88 293 MET A O 1
ATOM 2267 N N . GLY A 1 294 ? -7.666 -6.360 3.502 1.00 89.88 294 GLY A N 1
ATOM 2268 C CA . GLY A 1 294 ? -8.439 -7.595 3.389 1.00 89.88 294 GLY A CA 1
ATOM 2269 C C . GLY A 1 294 ? -9.851 -7.394 2.831 1.00 89.88 294 GLY A C 1
ATOM 2270 O O . GLY A 1 294 ? -10.504 -8.379 2.516 1.00 89.88 294 GLY A O 1
ATOM 2271 N N . ALA A 1 295 ? -10.321 -6.150 2.675 1.00 91.12 295 ALA A N 1
ATOM 2272 C CA . ALA A 1 295 ? -11.707 -5.810 2.342 1.00 91.12 295 ALA A CA 1
ATOM 2273 C C . ALA A 1 295 ? -11.995 -5.640 0.834 1.00 91.12 295 ALA A C 1
ATOM 2275 O O . ALA A 1 295 ? -13.089 -5.215 0.462 1.00 91.12 295 ALA A O 1
ATOM 2276 N N . PHE A 1 296 ? -11.059 -5.994 -0.049 1.00 86.12 296 PHE A N 1
ATOM 2277 C CA . PHE A 1 296 ? -11.285 -6.019 -1.498 1.00 86.12 296 PHE A CA 1
ATOM 2278 C C . PHE A 1 296 ? -11.149 -7.435 -2.062 1.00 86.12 296 PHE A C 1
ATOM 2280 O O . PHE A 1 296 ? -10.289 -8.213 -1.639 1.00 86.12 296 PHE A O 1
ATOM 2287 N N . ALA A 1 297 ? -11.958 -7.763 -3.068 1.00 79.25 297 ALA A N 1
ATOM 2288 C CA . ALA A 1 297 ? -11.824 -9.017 -3.789 1.00 79.25 297 ALA A CA 1
ATOM 2289 C C . ALA A 1 297 ? -10.715 -8.941 -4.844 1.00 79.25 297 ALA A C 1
ATOM 2291 O O . ALA A 1 297 ? -10.484 -7.917 -5.489 1.00 79.25 297 ALA A O 1
ATOM 2292 N N . ARG A 1 298 ? -10.022 -10.065 -5.054 1.00 73.75 298 ARG A N 1
ATOM 2293 C CA . ARG A 1 298 ? -9.033 -10.193 -6.140 1.00 73.75 298 ARG A CA 1
ATOM 2294 C C . ARG A 1 298 ? -9.678 -10.424 -7.507 1.00 73.75 298 ARG A C 1
ATOM 2296 O O . ARG A 1 298 ? -9.031 -10.180 -8.518 1.00 73.75 298 ARG A O 1
ATOM 2303 N N . THR A 1 299 ? -10.910 -10.921 -7.519 1.00 72.62 299 THR A N 1
ATOM 2304 C CA . THR A 1 299 ? -11.675 -11.310 -8.708 1.00 72.62 299 THR A CA 1
ATOM 2305 C C . THR A 1 299 ? -13.162 -11.124 -8.429 1.00 72.62 299 THR A C 1
ATOM 2307 O O . THR A 1 299 ? -13.588 -11.459 -7.320 1.00 72.62 299 THR A O 1
ATOM 2310 N N . ASN A 1 300 ? -13.950 -10.784 -9.448 1.00 73.12 300 ASN A N 1
ATOM 2311 C CA . ASN A 1 300 ? -15.418 -10.771 -9.413 1.00 73.12 300 ASN A CA 1
ATOM 2312 C C . ASN A 1 300 ? -16.047 -11.984 -8.701 1.00 73.12 300 ASN A C 1
ATOM 2314 O O . ASN A 1 300 ? -16.915 -11.838 -7.847 1.00 73.12 300 ASN A O 1
ATOM 2318 N N . ALA A 1 301 ? -15.553 -13.199 -8.972 1.00 72.38 301 ALA A N 1
ATOM 2319 C CA . ALA A 1 301 ? -16.074 -14.426 -8.363 1.00 72.38 301 ALA A CA 1
ATOM 2320 C C . ALA A 1 301 ? -15.969 -14.461 -6.829 1.00 72.38 301 ALA A C 1
ATOM 2322 O O . ALA A 1 301 ? -16.723 -15.194 -6.198 1.00 72.38 301 ALA A O 1
ATOM 2323 N N . ASN A 1 302 ? -15.052 -13.685 -6.245 1.00 77.56 302 ASN A N 1
ATOM 2324 C CA . ASN A 1 302 ? -14.773 -13.607 -4.812 1.00 77.56 302 ASN A CA 1
ATOM 2325 C C . ASN A 1 302 ? -15.335 -12.331 -4.168 1.00 77.56 302 ASN A C 1
ATOM 2327 O O . ASN A 1 302 ? -15.077 -12.101 -2.991 1.00 77.56 302 ASN A O 1
ATOM 2331 N N . GLN A 1 303 ? -16.082 -11.514 -4.916 1.00 81.19 303 GLN A N 1
ATOM 2332 C CA . GLN A 1 303 ? -16.713 -10.314 -4.383 1.00 81.19 303 GLN A CA 1
ATOM 2333 C C . GLN A 1 303 ? -17.872 -10.712 -3.460 1.00 81.19 303 GLN A C 1
ATOM 2335 O O . GLN A 1 303 ? -18.873 -11.280 -3.893 1.00 81.19 303 GLN A O 1
ATOM 2340 N N . ALA A 1 304 ? -17.694 -10.461 -2.168 1.00 80.94 304 ALA A N 1
ATOM 2341 C CA . ALA A 1 304 ? -18.718 -10.519 -1.128 1.00 80.94 304 ALA A CA 1
ATOM 2342 C C . ALA A 1 304 ? -19.338 -9.134 -0.867 1.00 80.94 304 ALA A C 1
ATOM 2344 O O . ALA A 1 304 ? -20.449 -9.042 -0.351 1.00 80.94 304 ALA A O 1
ATOM 2345 N N . ASP A 1 305 ? -18.637 -8.069 -1.258 1.00 80.06 305 ASP A N 1
ATOM 2346 C CA . ASP A 1 305 ? -19.091 -6.676 -1.205 1.00 80.06 305 ASP A CA 1
ATOM 2347 C C . ASP A 1 305 ? -20.002 -6.363 -2.409 1.00 80.06 305 ASP A C 1
ATOM 2349 O O . ASP A 1 305 ? -19.614 -5.675 -3.352 1.00 80.06 305 ASP A O 1
ATOM 2353 N N . VAL A 1 306 ? -21.176 -7.006 -2.434 1.00 69.38 306 VAL A N 1
ATOM 2354 C CA . VAL A 1 306 ? -22.171 -6.927 -3.528 1.00 69.38 306 VAL A CA 1
ATOM 2355 C C . VAL A 1 306 ? -23.467 -6.259 -3.067 1.00 69.38 306 VAL A C 1
ATOM 2357 O O . VAL A 1 306 ? -24.326 -5.940 -3.887 1.00 69.38 306 VAL A O 1
ATOM 2360 N N . GLU A 1 307 ? -23.644 -6.050 -1.760 1.00 53.50 307 GLU A N 1
ATOM 2361 C CA . GLU A 1 307 ? -24.862 -5.419 -1.267 1.00 53.50 307 GLU A CA 1
ATOM 2362 C C . GLU A 1 307 ? -24.804 -3.912 -1.541 1.00 53.50 307 GLU A C 1
ATOM 2364 O O . GLU A 1 307 ? -23.922 -3.233 -1.005 1.00 53.50 307 GLU A O 1
ATOM 2369 N N . PRO A 1 308 ? -25.736 -3.346 -2.338 1.00 44.53 308 PRO A N 1
ATOM 2370 C CA . PRO A 1 308 ? -25.970 -1.917 -2.251 1.00 44.53 308 PRO A CA 1
ATOM 2371 C C . PRO A 1 308 ? -26.329 -1.659 -0.793 1.00 44.53 308 PRO A C 1
ATOM 2373 O O . PRO A 1 308 ? -27.109 -2.412 -0.207 1.00 44.53 308 PRO A O 1
ATOM 2376 N N . SER A 1 309 ? -25.744 -0.637 -0.184 1.00 46.47 309 SER A N 1
ATOM 2377 C CA . SER A 1 309 ? -26.122 -0.195 1.150 1.00 46.47 309 SER A CA 1
ATOM 2378 C C . SER A 1 309 ? -27.582 0.283 1.135 1.00 46.47 309 SER A C 1
ATOM 2380 O O . SER A 1 309 ? -27.850 1.477 1.113 1.00 46.47 309 SER A O 1
ATOM 2382 N N . ASN A 1 310 ? -28.527 -0.657 1.138 1.00 37.69 310 ASN A N 1
ATOM 2383 C CA . ASN A 1 310 ? -29.938 -0.464 1.455 1.00 37.69 310 ASN A CA 1
ATOM 2384 C C . ASN A 1 310 ? -30.142 -0.375 2.970 1.00 37.69 310 ASN A C 1
ATOM 2386 O O . ASN A 1 310 ? -31.272 -0.280 3.437 1.00 37.69 310 ASN A O 1
ATOM 2390 N N . ASN A 1 311 ? -29.056 -0.377 3.747 1.00 38.06 311 ASN A N 1
ATOM 2391 C CA . ASN A 1 311 ? -29.116 0.111 5.106 1.00 38.06 311 ASN A CA 1
ATOM 2392 C C . ASN A 1 311 ? -29.423 1.598 5.028 1.00 38.06 311 ASN A C 1
ATOM 2394 O O . ASN A 1 311 ? -28.554 2.396 4.672 1.00 38.06 311 ASN A O 1
ATOM 2398 N N . GLU A 1 312 ? -30.676 1.919 5.346 1.00 40.19 312 GLU A N 1
ATOM 2399 C CA . GLU A 1 312 ? -31.082 3.164 5.975 1.00 40.19 312 GLU A CA 1
ATOM 2400 C C . GLU A 1 312 ? -29.863 3.770 6.663 1.00 40.19 312 GLU A C 1
ATOM 2402 O O . GLU A 1 312 ? -29.366 3.255 7.668 1.00 40.19 312 GLU A O 1
ATOM 2407 N N . VAL A 1 313 ? -29.317 4.822 6.056 1.00 41.66 313 VAL A N 1
ATOM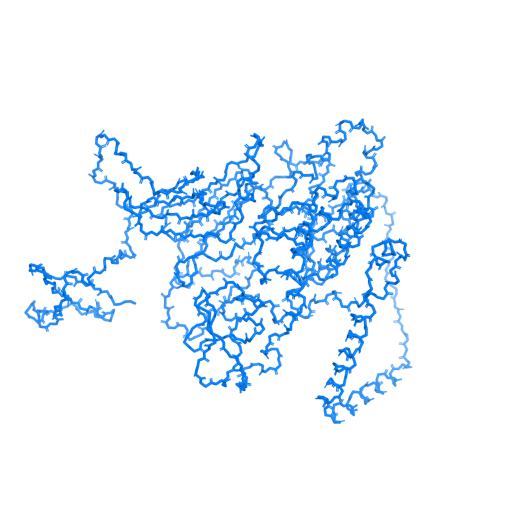 2408 C CA . VAL A 1 313 ? -28.367 5.692 6.729 1.00 41.66 313 VAL A CA 1
ATOM 2409 C C . VAL A 1 313 ? -29.006 5.993 8.084 1.00 41.66 313 VAL A C 1
ATOM 2411 O O . VAL A 1 313 ? -30.113 6.536 8.081 1.00 41.66 313 VAL A O 1
ATOM 2414 N N . PRO A 1 314 ? -28.386 5.657 9.234 1.00 40.38 314 PRO A N 1
ATOM 2415 C CA . PRO A 1 314 ? -28.886 6.120 10.518 1.00 40.38 314 PRO A CA 1
ATOM 2416 C C . PRO A 1 314 ? -28.833 7.648 10.465 1.00 40.38 314 PRO A C 1
ATOM 2418 O O . PRO A 1 314 ? -27.768 8.265 10.560 1.00 40.38 314 PRO A O 1
ATOM 2421 N N . GLY A 1 315 ? -29.990 8.235 10.166 1.00 42.38 315 GLY A N 1
ATOM 2422 C CA . GLY A 1 315 ? -30.164 9.545 9.549 1.00 42.38 315 GLY A CA 1
ATOM 2423 C C . GLY A 1 315 ? -29.936 10.715 10.489 1.00 42.38 315 GLY A C 1
ATOM 2424 O O . GLY A 1 315 ? -30.657 11.694 10.413 1.00 42.38 315 GLY A O 1
ATOM 2425 N N . GLN A 1 316 ? -28.965 10.629 11.395 1.00 44.78 316 GLN A N 1
ATOM 2426 C CA . GLN A 1 316 ? -28.659 11.709 12.332 1.00 44.78 316 GLN A CA 1
ATOM 2427 C C . GLN A 1 316 ? -27.280 12.338 12.106 1.00 44.78 316 GLN A C 1
ATOM 2429 O O . GLN A 1 316 ? -27.131 13.531 12.345 1.00 44.78 316 GLN A O 1
ATOM 2434 N N . SER A 1 317 ? -26.286 11.609 11.576 1.00 43.91 317 SER A N 1
ATOM 2435 C CA . SER A 1 317 ? -24.933 12.177 11.385 1.00 43.91 317 SER A CA 1
ATOM 2436 C C . SER A 1 317 ? -24.696 12.767 9.990 1.00 43.91 317 SER A C 1
ATOM 2438 O O . SER A 1 317 ? -23.893 13.685 9.851 1.00 43.91 317 SER A O 1
ATOM 2440 N N . LEU A 1 318 ? -25.410 12.282 8.966 1.00 43.25 318 LEU A N 1
ATOM 2441 C CA . LEU A 1 318 ? -25.306 12.791 7.590 1.00 43.25 318 LEU A CA 1
ATOM 2442 C C . LEU A 1 318 ? -25.995 14.159 7.427 1.00 43.25 318 LEU A C 1
ATOM 2444 O O . LEU A 1 318 ? -25.535 14.982 6.644 1.00 43.25 318 LEU A O 1
ATOM 2448 N N . LEU A 1 319 ? -27.025 14.451 8.232 1.00 44.72 319 LEU A N 1
ATOM 2449 C CA . LEU A 1 319 ? -27.777 15.710 8.162 1.00 44.72 319 LEU A CA 1
ATOM 2450 C C . LEU A 1 319 ? -26.900 16.939 8.411 1.00 44.72 319 LEU A C 1
ATOM 2452 O O . LEU A 1 319 ? -26.984 17.917 7.678 1.00 44.72 319 LEU A O 1
ATOM 2456 N N . THR A 1 320 ? -25.985 16.881 9.382 1.00 49.22 320 THR A N 1
ATOM 2457 C CA . THR A 1 320 ? -25.235 18.088 9.745 1.00 49.22 320 THR A CA 1
ATOM 2458 C C . THR A 1 320 ? -24.324 18.589 8.618 1.00 49.22 320 THR A C 1
ATOM 2460 O O . THR A 1 320 ? -24.298 19.792 8.392 1.00 49.22 320 THR A O 1
ATOM 2463 N N . LEU A 1 321 ? -23.621 17.738 7.864 1.00 46.50 321 LEU A N 1
ATOM 2464 C CA . LEU A 1 321 ? -22.769 18.191 6.746 1.00 46.50 321 LEU A CA 1
ATOM 2465 C C . LEU A 1 321 ? -23.526 18.320 5.411 1.00 46.50 321 LEU A C 1
ATOM 2467 O O . LEU A 1 321 ? -23.206 19.219 4.636 1.00 46.50 321 LEU A O 1
ATOM 2471 N N . GLN A 1 322 ? -24.543 17.486 5.169 1.00 45.38 322 GLN A N 1
ATOM 2472 C CA . GLN A 1 322 ? -25.351 17.510 3.942 1.00 45.38 322 GLN A CA 1
ATOM 2473 C C . GLN A 1 322 ? -26.216 18.778 3.835 1.00 45.38 322 GLN A C 1
ATOM 2475 O O . GLN A 1 322 ? -26.364 19.321 2.750 1.00 45.38 322 GLN A O 1
ATOM 2480 N N . GLU A 1 323 ? -26.725 19.314 4.950 1.00 47.38 323 GLU A N 1
ATOM 2481 C CA . GLU A 1 323 ? -27.530 20.551 4.963 1.00 47.38 323 GLU A CA 1
ATOM 2482 C C . GLU A 1 323 ? -26.762 21.805 4.499 1.00 47.38 323 GLU A C 1
ATOM 2484 O O . GLU A 1 323 ? -27.374 22.838 4.242 1.00 47.38 323 GLU A O 1
ATOM 2489 N N . ALA A 1 324 ? -25.427 21.750 4.406 1.00 47.06 324 ALA A N 1
ATOM 2490 C CA . ALA A 1 324 ? -24.604 22.878 3.969 1.00 47.06 324 ALA A CA 1
ATOM 2491 C C . ALA A 1 324 ? -24.302 22.887 2.458 1.00 47.06 324 ALA A C 1
ATOM 2493 O O . ALA A 1 324 ? -23.766 23.880 1.966 1.00 47.06 324 ALA A O 1
ATOM 2494 N N . LEU A 1 325 ? -24.605 21.809 1.727 1.00 52.34 325 LEU A N 1
ATOM 2495 C CA . LEU A 1 325 ? -24.268 21.664 0.310 1.00 52.34 325 LEU A CA 1
ATOM 2496 C C . LEU A 1 325 ? -25.503 21.210 -0.471 1.00 52.34 325 LEU A C 1
ATOM 2498 O O . LEU A 1 325 ? -26.067 20.153 -0.200 1.00 52.34 325 LEU A O 1
ATOM 2502 N N . ASP A 1 326 ? -25.919 22.015 -1.447 1.00 55.69 326 ASP A N 1
ATOM 2503 C CA . ASP A 1 326 ? -26.998 21.661 -2.366 1.00 55.69 326 ASP A CA 1
ATOM 2504 C C . ASP A 1 326 ? -26.535 20.533 -3.299 1.00 55.69 326 ASP A C 1
ATOM 2506 O O . ASP A 1 326 ? -25.744 20.740 -4.218 1.00 55.69 326 ASP A O 1
ATOM 2510 N N . MET A 1 327 ? -26.994 19.315 -3.014 1.00 59.53 327 MET A N 1
ATOM 2511 C CA . MET A 1 327 ? -26.660 18.104 -3.769 1.00 59.53 327 MET A CA 1
ATOM 2512 C C . MET A 1 327 ? -27.748 17.719 -4.782 1.00 59.53 327 MET A C 1
ATOM 2514 O O . MET A 1 327 ? -27.627 16.678 -5.430 1.00 59.53 327 MET A O 1
ATOM 2518 N N . THR A 1 328 ? -28.793 18.540 -4.960 1.00 70.88 328 THR A N 1
ATOM 2519 C CA . THR A 1 328 ? -29.936 18.205 -5.831 1.00 70.88 328 THR A CA 1
ATOM 2520 C C . THR A 1 328 ? -29.523 17.951 -7.281 1.00 70.88 328 THR A C 1
ATOM 2522 O O . THR A 1 328 ? -30.005 17.003 -7.904 1.00 70.88 328 THR A O 1
ATOM 2525 N N . GLU A 1 329 ? -28.579 18.730 -7.813 1.00 66.25 329 GLU A N 1
ATOM 2526 C CA . GLU A 1 329 ? -28.056 18.532 -9.170 1.00 66.25 329 GLU A CA 1
ATOM 2527 C C . GLU A 1 329 ? -27.247 17.232 -9.305 1.00 66.25 329 GLU A C 1
ATOM 2529 O O . GLU A 1 329 ? -27.370 16.523 -10.308 1.00 66.25 329 GLU A O 1
ATOM 2534 N N . ALA A 1 330 ? -26.451 16.883 -8.290 1.00 61.91 330 ALA A N 1
ATOM 2535 C CA . ALA A 1 330 ? -25.654 15.658 -8.277 1.00 61.91 330 ALA A CA 1
ATOM 2536 C C . ALA A 1 330 ? -26.541 14.406 -8.181 1.00 61.91 330 ALA A C 1
ATOM 2538 O O . ALA A 1 330 ? -26.305 13.420 -8.885 1.00 61.91 330 ALA A O 1
ATOM 2539 N N . ASP A 1 331 ? -27.593 14.461 -7.364 1.00 68.94 331 ASP A N 1
ATOM 2540 C CA . ASP A 1 331 ? -28.573 13.385 -7.221 1.00 68.94 331 ASP A CA 1
ATOM 2541 C C . ASP A 1 331 ? -29.391 13.196 -8.511 1.00 68.94 331 ASP A C 1
ATOM 2543 O O . ASP A 1 331 ? -29.508 12.071 -9.007 1.00 68.94 331 ASP A O 1
ATOM 2547 N N . ALA A 1 332 ? -29.859 14.285 -9.131 1.00 70.81 332 ALA A N 1
ATOM 2548 C CA . ALA A 1 332 ? -30.545 14.241 -10.424 1.00 70.81 332 ALA A CA 1
ATOM 2549 C C . ALA A 1 332 ? -29.643 13.702 -11.552 1.00 70.81 332 ALA A C 1
ATOM 2551 O O . ALA A 1 332 ? -30.095 12.960 -12.433 1.00 70.81 332 ALA A O 1
ATOM 2552 N N . HIS A 1 333 ? -28.349 14.038 -11.528 1.00 65.25 333 HIS A N 1
ATOM 2553 C CA . HIS A 1 333 ? -27.378 13.491 -12.472 1.00 65.25 333 HIS A CA 1
ATOM 2554 C C . HIS A 1 333 ? -27.148 11.988 -12.251 1.00 65.25 333 HIS A C 1
ATOM 2556 O O . HIS A 1 333 ? -27.137 11.232 -13.226 1.00 65.25 333 HIS A O 1
ATOM 2562 N N . ARG A 1 334 ? -27.022 11.532 -10.996 1.00 70.94 334 ARG A N 1
ATOM 2563 C CA . ARG A 1 334 ? -26.905 10.104 -10.651 1.00 70.94 334 ARG A CA 1
ATOM 2564 C C . ARG A 1 334 ? -28.105 9.309 -11.163 1.00 70.94 334 ARG A C 1
ATOM 2566 O O . ARG A 1 334 ? -27.919 8.329 -11.877 1.00 70.94 334 ARG A O 1
ATOM 2573 N N . GLU A 1 335 ? -29.327 9.771 -10.905 1.00 72.88 335 GLU A N 1
ATOM 2574 C CA . GLU A 1 335 ? -30.548 9.114 -11.398 1.00 72.88 335 GLU A CA 1
ATOM 2575 C C . GLU A 1 335 ? -30.610 9.050 -12.930 1.00 72.88 335 GLU A C 1
ATOM 2577 O O . GLU A 1 335 ? -31.033 8.047 -13.520 1.00 72.88 335 GLU A O 1
ATOM 2582 N N . LYS A 1 336 ? -30.162 10.115 -13.606 1.00 72.38 336 LYS A N 1
ATOM 2583 C CA . LYS A 1 336 ? -30.061 10.139 -15.067 1.00 72.38 336 LYS A CA 1
ATOM 2584 C C . LYS A 1 336 ? -29.067 9.090 -15.576 1.00 72.38 336 LYS A C 1
ATOM 2586 O O . LYS A 1 336 ? -29.397 8.404 -16.546 1.00 72.38 336 LYS A O 1
ATOM 2591 N N . MET A 1 337 ? -27.900 8.959 -14.944 1.00 63.47 337 MET A N 1
ATOM 2592 C CA . MET A 1 337 ? -26.876 7.970 -15.306 1.00 63.47 337 MET A CA 1
ATOM 2593 C C . MET A 1 337 ? -27.332 6.538 -15.045 1.00 63.47 337 MET A C 1
ATOM 2595 O O . MET A 1 337 ? -27.245 5.712 -15.951 1.00 63.47 337 MET A O 1
ATOM 2599 N N . ASP A 1 338 ? -27.937 6.265 -13.890 1.00 66.19 338 ASP A N 1
ATOM 2600 C CA . ASP A 1 338 ? -28.481 4.943 -13.563 1.00 66.19 338 ASP A CA 1
ATOM 2601 C C . ASP A 1 338 ? -29.558 4.510 -14.559 1.00 66.19 338 ASP A C 1
ATOM 2603 O O . ASP A 1 338 ? -29.608 3.354 -14.987 1.00 66.19 338 ASP A O 1
ATOM 2607 N N . ARG A 1 339 ? -30.422 5.443 -14.976 1.00 70.44 339 ARG A N 1
ATOM 2608 C CA . ARG A 1 339 ? -31.433 5.181 -16.004 1.00 70.44 339 ARG A CA 1
ATOM 2609 C C . ARG A 1 339 ? -30.800 4.891 -17.365 1.00 70.44 339 ARG A C 1
ATOM 2611 O O . ARG A 1 339 ? -31.255 3.984 -18.057 1.00 70.44 339 ARG A O 1
ATOM 2618 N N . GLN A 1 340 ? -29.762 5.632 -17.755 1.00 65.38 340 GLN A N 1
ATOM 2619 C CA . GLN A 1 340 ? -29.041 5.373 -19.004 1.00 65.38 340 GLN A CA 1
ATOM 2620 C C . GLN A 1 340 ? -28.327 4.017 -18.979 1.00 65.38 340 GLN A C 1
ATOM 2622 O O . GLN A 1 340 ? -28.448 3.258 -19.937 1.00 65.38 340 GLN A O 1
ATOM 2627 N N . TRP A 1 341 ? -27.668 3.668 -17.875 1.00 51.06 341 TRP A N 1
ATOM 2628 C CA . TRP A 1 341 ? -27.000 2.380 -17.697 1.00 51.06 341 TRP A CA 1
ATOM 2629 C C . TRP A 1 341 ? -27.983 1.204 -17.737 1.00 51.06 341 TRP A C 1
ATOM 2631 O O . TRP A 1 341 ? -27.776 0.251 -18.490 1.00 51.06 341 TRP A O 1
ATOM 2641 N N . LYS A 1 342 ? -29.120 1.307 -17.034 1.00 65.69 342 LYS A N 1
ATOM 2642 C CA . LYS A 1 342 ? -30.205 0.310 -17.101 1.00 65.69 342 LYS A CA 1
ATOM 2643 C C . LYS A 1 342 ? -30.735 0.130 -18.525 1.00 65.69 342 LYS A C 1
ATOM 2645 O O . LYS A 1 342 ? -30.973 -0.999 -18.946 1.00 65.69 342 LYS A O 1
ATOM 2650 N N . ASN A 1 343 ? -30.873 1.219 -19.282 1.00 65.50 343 ASN A N 1
ATOM 2651 C CA . ASN A 1 343 ? -31.299 1.163 -20.680 1.00 65.50 343 ASN A CA 1
ATOM 2652 C C . ASN A 1 343 ? -30.236 0.522 -21.594 1.00 65.50 343 ASN A C 1
ATOM 2654 O O . ASN A 1 343 ? -30.601 -0.235 -22.491 1.00 65.50 343 ASN A O 1
ATOM 2658 N N . MET A 1 344 ? -28.941 0.767 -21.356 1.00 54.28 344 MET A N 1
ATOM 2659 C CA . MET A 1 344 ? -27.850 0.119 -22.102 1.00 54.28 344 MET A CA 1
ATOM 2660 C C . MET A 1 344 ? -27.788 -1.389 -21.834 1.00 54.28 344 MET A C 1
ATOM 2662 O O . MET A 1 344 ? -27.698 -2.169 -22.780 1.00 54.28 344 MET A O 1
ATOM 2666 N N . ILE A 1 345 ? -27.928 -1.818 -20.575 1.00 56.19 345 ILE A N 1
ATOM 2667 C CA . ILE A 1 345 ? -28.001 -3.247 -20.227 1.00 56.19 345 ILE A CA 1
ATOM 2668 C C . ILE A 1 345 ? -29.247 -3.893 -20.843 1.00 56.19 345 ILE A C 1
ATOM 2670 O O . ILE A 1 345 ? -29.163 -4.982 -21.406 1.00 56.19 345 ILE A O 1
ATOM 2674 N N . ALA A 1 346 ? -30.400 -3.221 -20.805 1.00 63.03 346 ALA A N 1
ATOM 2675 C CA . ALA A 1 346 ? -31.630 -3.739 -21.404 1.00 63.03 346 ALA A CA 1
ATOM 2676 C C . ALA A 1 346 ? -31.553 -3.877 -22.941 1.00 63.03 346 ALA A C 1
ATOM 2678 O O . ALA A 1 346 ? -32.239 -4.740 -23.507 1.00 63.03 346 ALA A O 1
ATOM 2679 N N . GLY A 1 347 ? -30.729 -3.047 -23.594 1.00 48.59 347 GLY A N 1
ATOM 2680 C CA . GLY A 1 347 ? -30.481 -3.050 -25.038 1.00 48.59 347 GLY A CA 1
ATOM 2681 C C . GLY A 1 347 ? -29.411 -4.041 -25.515 1.00 48.59 347 GLY A C 1
ATOM 2682 O O . GLY A 1 347 ? -29.452 -4.444 -26.672 1.00 48.59 347 GLY A O 1
ATOM 2683 N N . ALA A 1 348 ? -28.489 -4.471 -24.645 1.00 46.31 348 ALA A N 1
ATOM 2684 C CA . ALA A 1 348 ? -27.402 -5.400 -24.987 1.00 46.31 348 ALA A CA 1
ATOM 2685 C C . ALA A 1 348 ? -27.793 -6.892 -24.909 1.00 46.31 348 ALA A C 1
ATOM 2687 O O . ALA A 1 348 ? -27.051 -7.759 -25.368 1.00 46.31 348 ALA A O 1
ATOM 2688 N N . VAL A 1 349 ? -28.958 -7.214 -24.338 1.00 45.81 349 VAL A N 1
ATOM 2689 C CA . VAL A 1 349 ? -29.442 -8.596 -24.206 1.00 45.81 349 VAL A CA 1
ATOM 2690 C C . VAL A 1 349 ? -30.356 -8.930 -25.386 1.00 45.81 349 VAL A C 1
ATOM 2692 O O . VAL A 1 349 ? -31.456 -8.382 -25.487 1.00 45.81 349 VAL A O 1
ATOM 2695 N N . SER A 1 350 ? -29.915 -9.844 -26.260 1.00 55.09 350 SER A N 1
ATOM 2696 C CA . SER A 1 350 ? -30.734 -10.347 -27.370 1.00 55.09 350 SER A CA 1
ATOM 2697 C C . SER A 1 350 ? -32.023 -10.994 -26.853 1.00 55.09 350 SER A C 1
ATOM 2699 O O . SER A 1 350 ? -32.052 -11.592 -25.772 1.00 55.09 350 SER A O 1
ATOM 2701 N N . ASP A 1 351 ? -33.105 -10.903 -27.629 1.00 51.12 351 ASP A N 1
ATOM 2702 C CA . ASP A 1 351 ? -34.412 -11.446 -27.234 1.00 51.12 351 ASP A CA 1
ATOM 2703 C C . ASP A 1 351 ? -34.367 -12.961 -26.943 1.00 51.12 351 ASP A C 1
ATOM 2705 O O . ASP A 1 351 ? -35.119 -13.453 -26.102 1.00 51.12 351 ASP A O 1
ATOM 2709 N N . GLY A 1 352 ? -33.398 -13.686 -27.519 1.00 49.31 352 GLY A N 1
ATOM 2710 C CA . GLY A 1 352 ? -33.139 -15.097 -27.212 1.00 49.31 352 GLY A CA 1
ATOM 2711 C C . GLY A 1 352 ? -32.631 -15.351 -25.784 1.00 49.31 352 GLY A C 1
ATOM 2712 O O . GLY A 1 352 ? -33.033 -16.328 -25.154 1.00 49.31 352 GLY A O 1
ATOM 2713 N N . ALA A 1 353 ? -31.813 -14.455 -25.221 1.00 51.38 353 ALA A N 1
ATOM 2714 C CA . ALA A 1 353 ? -31.339 -14.568 -23.838 1.00 51.38 353 ALA A CA 1
ATOM 2715 C C . ALA A 1 353 ? -32.433 -14.201 -22.817 1.00 51.38 353 ALA A C 1
ATOM 2717 O O . ALA A 1 353 ? -32.493 -14.784 -21.733 1.00 51.38 353 ALA A O 1
ATOM 2718 N N . LYS A 1 354 ? -33.357 -13.298 -23.184 1.00 47.38 354 LYS A N 1
ATOM 2719 C CA . LYS A 1 354 ? -34.555 -12.987 -22.382 1.00 47.38 354 LYS A CA 1
ATOM 2720 C C . LYS A 1 354 ? -35.524 -14.171 -22.336 1.00 47.38 354 LYS A C 1
ATOM 2722 O O . LYS A 1 354 ? -36.101 -14.428 -21.282 1.00 47.38 354 LYS A O 1
ATOM 2727 N N . GLN A 1 355 ? -35.669 -14.909 -23.439 1.00 49.31 355 GLN A N 1
ATOM 2728 C CA . GLN A 1 355 ? -36.495 -16.117 -23.510 1.00 49.31 355 GLN A CA 1
ATOM 2729 C C . GLN A 1 355 ? -35.918 -17.249 -22.641 1.00 49.31 355 GLN A C 1
ATOM 2731 O O . GLN A 1 355 ? -36.628 -17.782 -21.792 1.00 49.31 355 GLN A O 1
ATOM 2736 N N . LEU A 1 356 ? -34.611 -17.518 -22.748 1.00 50.94 356 LEU A N 1
ATOM 2737 C CA . LEU A 1 356 ? -33.912 -18.539 -21.951 1.00 50.94 356 LEU A CA 1
ATOM 2738 C C . LEU A 1 356 ? -33.913 -18.235 -20.444 1.00 50.94 356 LEU A C 1
ATOM 2740 O O . LEU A 1 356 ? -34.111 -19.137 -19.635 1.00 50.94 356 LEU A O 1
ATOM 2744 N N . ALA A 1 357 ? -33.748 -16.970 -20.042 1.00 51.81 357 ALA A N 1
ATOM 2745 C CA . ALA A 1 357 ? -33.827 -16.575 -18.633 1.00 51.81 357 ALA A CA 1
ATOM 2746 C C . ALA A 1 357 ? -35.252 -16.713 -18.064 1.00 51.81 357 ALA A C 1
ATOM 2748 O O . ALA A 1 357 ? -35.431 -17.084 -16.903 1.00 51.81 357 ALA A O 1
ATOM 2749 N N . LYS A 1 358 ? -36.275 -16.453 -18.887 1.00 51.78 358 LYS A N 1
ATOM 2750 C CA . LYS A 1 358 ? -37.687 -16.592 -18.507 1.00 51.78 358 LYS A CA 1
ATOM 2751 C C . LYS A 1 358 ? -38.111 -18.063 -18.433 1.00 51.78 358 LYS A C 1
ATOM 2753 O O . LYS A 1 358 ? -38.861 -18.427 -17.532 1.00 51.78 358 LYS A O 1
ATOM 2758 N N . GLU A 1 359 ? -37.573 -18.910 -19.309 1.00 48.12 359 GLU A N 1
ATOM 2759 C CA . GLU A 1 359 ? -37.748 -20.368 -19.285 1.00 48.12 359 GLU A CA 1
ATOM 2760 C C . GLU A 1 359 ? -37.001 -21.018 -18.107 1.00 48.12 359 GLU A C 1
ATOM 2762 O O . GLU A 1 359 ? -37.567 -21.872 -17.428 1.00 48.12 359 GLU A O 1
ATOM 2767 N N . ALA A 1 360 ? -35.793 -20.550 -17.768 1.00 49.47 360 ALA A N 1
ATOM 2768 C CA . ALA A 1 360 ? -35.055 -20.998 -16.582 1.00 49.47 360 ALA A CA 1
ATOM 2769 C C . ALA A 1 360 ? -35.739 -20.583 -15.263 1.00 49.47 360 ALA A C 1
ATOM 2771 O O . ALA A 1 360 ? -35.793 -21.368 -14.315 1.00 49.47 360 ALA A O 1
ATOM 2772 N N . ALA A 1 361 ? -36.323 -19.380 -15.206 1.00 46.28 361 ALA A N 1
ATOM 2773 C CA . ALA A 1 361 ? -37.108 -18.923 -14.059 1.00 46.28 361 ALA A CA 1
ATOM 2774 C C . ALA A 1 361 ? -38.448 -19.676 -13.921 1.00 46.28 361 ALA A C 1
ATOM 2776 O O . ALA A 1 361 ? -38.878 -19.967 -12.805 1.00 46.28 361 ALA A O 1
ATOM 2777 N N . ALA A 1 362 ? -39.086 -20.046 -15.038 1.00 44.28 362 ALA A N 1
ATOM 2778 C CA . ALA A 1 362 ? -40.295 -20.872 -15.044 1.00 44.28 362 ALA A CA 1
ATOM 2779 C C . ALA A 1 362 ? -40.012 -22.340 -14.659 1.00 44.28 362 ALA A C 1
ATOM 2781 O O . ALA A 1 362 ? -40.811 -22.954 -13.946 1.00 44.28 362 ALA A O 1
ATOM 2782 N N . ALA A 1 363 ? -38.853 -22.883 -15.052 1.00 45.44 363 ALA A N 1
ATOM 2783 C CA . ALA A 1 363 ? -38.391 -24.214 -14.650 1.00 45.44 363 ALA A CA 1
ATOM 2784 C C . ALA A 1 363 ? -38.046 -24.290 -13.148 1.00 45.44 363 ALA A C 1
ATOM 2786 O O . ALA A 1 363 ? -38.343 -25.286 -12.493 1.00 45.44 363 ALA A O 1
ATOM 2787 N N . ALA A 1 364 ? -37.499 -23.217 -12.565 1.00 45.22 364 ALA A N 1
ATOM 2788 C CA . ALA A 1 364 ? -37.236 -23.132 -11.125 1.00 45.22 364 ALA A CA 1
ATOM 2789 C C . ALA A 1 364 ? -38.518 -23.005 -10.271 1.00 45.22 364 ALA A C 1
ATOM 2791 O O . ALA A 1 364 ? -38.514 -23.343 -9.086 1.00 45.22 364 ALA A O 1
ATOM 2792 N N . ALA A 1 365 ? -39.626 -22.543 -10.862 1.00 41.09 365 ALA A N 1
ATOM 2793 C CA . ALA A 1 365 ? -40.918 -22.415 -10.187 1.00 41.09 365 ALA A CA 1
ATOM 2794 C C . ALA A 1 365 ? -41.736 -23.723 -10.166 1.00 41.09 365 ALA A C 1
ATOM 2796 O O . ALA A 1 365 ? -42.672 -23.837 -9.378 1.00 41.09 365 ALA A O 1
ATOM 2797 N N . THR A 1 366 ? -41.382 -24.718 -10.988 1.00 40.44 366 THR A N 1
ATOM 2798 C CA . THR A 1 366 ? -42.121 -25.990 -11.127 1.00 40.44 366 THR A CA 1
ATOM 2799 C C . THR A 1 366 ? -41.504 -27.173 -10.372 1.00 40.44 366 THR A C 1
ATOM 2801 O O . THR A 1 366 ? -42.080 -28.255 -10.369 1.00 40.44 366 THR A O 1
ATOM 2804 N N . SER A 1 367 ? -40.388 -26.987 -9.656 1.00 41.47 367 SER A N 1
ATOM 2805 C CA . SER A 1 367 ? -39.721 -28.055 -8.889 1.00 41.47 367 SER A CA 1
ATOM 2806 C C . SER A 1 367 ? -39.867 -27.931 -7.363 1.00 41.47 367 SER A C 1
ATOM 2808 O O . SER A 1 367 ? -38.978 -28.348 -6.619 1.00 41.47 367 SER A O 1
ATOM 2810 N N . LYS A 1 368 ? -40.971 -27.356 -6.870 1.00 36.53 368 LYS A N 1
ATOM 2811 C CA . LYS A 1 368 ? -41.337 -27.374 -5.442 1.00 36.53 368 LYS A CA 1
ATOM 2812 C C . LYS A 1 368 ? -42.564 -28.248 -5.208 1.00 36.53 368 LYS A C 1
ATOM 2814 O O . LYS A 1 368 ? -43.622 -27.747 -4.867 1.00 36.53 368 LYS A O 1
ATOM 2819 N N . GLU A 1 369 ? -42.397 -29.558 -5.332 1.00 31.67 369 GLU A N 1
ATOM 2820 C CA . GLU A 1 369 ? -43.246 -30.513 -4.622 1.00 31.67 369 GLU A CA 1
ATOM 2821 C C . GLU A 1 369 ? -42.570 -31.887 -4.551 1.00 31.67 369 GLU A C 1
ATOM 2823 O O . GLU A 1 369 ? -41.947 -32.339 -5.506 1.00 31.67 369 GLU A O 1
ATOM 2828 N N . ALA A 1 370 ? -42.723 -32.531 -3.390 1.00 26.88 370 ALA A N 1
ATOM 2829 C CA . ALA A 1 370 ? -42.304 -33.889 -3.029 1.00 26.88 370 ALA A CA 1
ATOM 2830 C C . ALA A 1 370 ? -40.863 -34.110 -2.497 1.00 26.88 370 ALA A C 1
ATOM 2832 O O . ALA A 1 370 ? -39.974 -34.604 -3.178 1.00 26.88 370 ALA A O 1
ATOM 2833 N N . ARG A 1 371 ? -40.751 -33.977 -1.164 1.00 26.62 371 ARG A N 1
ATOM 2834 C CA . ARG A 1 371 ? -40.684 -35.119 -0.215 1.00 26.62 371 ARG A CA 1
ATOM 2835 C C . ARG A 1 371 ? -39.435 -35.180 0.679 1.00 26.62 371 ARG A C 1
ATOM 2837 O O . ARG A 1 371 ? -38.306 -35.367 0.251 1.00 26.62 371 ARG A O 1
ATOM 2844 N N . SER A 1 372 ? -39.748 -35.099 1.967 1.00 32.00 372 SER A N 1
ATOM 2845 C CA . SER A 1 372 ? -38.950 -35.321 3.166 1.00 32.00 372 SER A CA 1
ATOM 2846 C C . SER A 1 372 ? -38.393 -36.743 3.309 1.00 32.00 372 SER A C 1
ATOM 2848 O O . SER A 1 372 ? -39.055 -37.709 2.919 1.00 32.00 372 SER A O 1
ATOM 2850 N N . LYS A 1 373 ? -37.229 -36.846 3.971 1.00 25.62 373 LYS A N 1
ATOM 2851 C CA . LYS A 1 373 ? -36.910 -37.795 5.062 1.00 25.62 373 LYS A CA 1
ATOM 2852 C C . LYS A 1 373 ? -35.496 -37.507 5.601 1.00 25.62 373 LYS A C 1
ATOM 2854 O O . LYS A 1 373 ? -34.510 -37.840 4.956 1.00 25.62 373 LYS A O 1
ATOM 2859 N N . GLU A 1 374 ? -35.423 -36.881 6.773 1.00 26.75 374 GLU A N 1
ATOM 2860 C CA . GLU A 1 374 ? -34.217 -36.827 7.612 1.00 26.75 374 GLU A CA 1
ATOM 2861 C C . GLU A 1 374 ? -34.172 -38.065 8.519 1.00 26.75 374 GLU A C 1
ATOM 2863 O O . GLU A 1 374 ? -35.175 -38.419 9.142 1.00 26.75 374 GLU A O 1
ATOM 2868 N N . GLU A 1 375 ? -33.003 -38.702 8.604 1.00 24.89 375 GLU A N 1
ATOM 2869 C CA . GLU A 1 375 ? -32.640 -39.659 9.655 1.00 24.89 375 GLU A CA 1
ATOM 2870 C C . GLU A 1 375 ? -31.721 -38.972 10.684 1.00 24.89 375 GLU A C 1
ATOM 2872 O O . GLU A 1 375 ? -30.911 -38.121 10.304 1.00 24.89 375 GLU A O 1
ATOM 2877 N N . PRO A 1 376 ? -31.811 -39.317 11.984 1.00 26.22 376 PRO A N 1
ATOM 2878 C CA . PRO A 1 376 ? -31.120 -38.588 13.038 1.00 26.22 376 PRO A CA 1
ATOM 2879 C C . PRO A 1 376 ? -29.686 -39.102 13.230 1.00 26.22 376 PRO A C 1
ATOM 2881 O O . PRO A 1 376 ? -29.451 -40.306 13.335 1.00 26.22 376 PRO A O 1
ATOM 2884 N N . LYS A 1 377 ? -28.722 -38.183 13.359 1.00 26.80 377 LYS A N 1
ATOM 2885 C CA . LYS A 1 377 ? -27.381 -38.469 13.901 1.00 26.80 377 LYS A CA 1
ATOM 2886 C C . LYS A 1 377 ? -27.248 -37.943 15.338 1.00 26.80 377 LYS A C 1
ATOM 2888 O O . LYS A 1 377 ? -27.975 -37.023 15.713 1.00 26.80 377 LYS A O 1
ATOM 2893 N N . PRO A 1 378 ? -26.400 -38.579 16.166 1.00 26.08 378 PRO A N 1
ATOM 2894 C CA . PRO A 1 378 ? -26.555 -38.593 17.613 1.00 26.08 378 PRO A CA 1
ATOM 2895 C C . PRO A 1 378 ? -26.077 -37.300 18.271 1.00 26.08 378 PRO A C 1
ATOM 2897 O O . PRO A 1 378 ? -25.142 -36.652 17.807 1.00 26.08 378 PRO A O 1
ATOM 2900 N N . LYS A 1 379 ? -26.722 -36.972 19.393 1.00 27.75 379 LYS A N 1
ATOM 2901 C CA . LYS A 1 379 ? -26.298 -35.933 20.332 1.00 27.75 379 LYS A CA 1
ATOM 2902 C C . LYS A 1 379 ? -25.014 -36.386 21.026 1.00 27.75 379 LYS A C 1
ATOM 2904 O O . LYS A 1 379 ? -25.058 -37.347 21.792 1.00 27.75 379 LYS A O 1
ATOM 2909 N N . GLU A 1 380 ? -23.913 -35.687 20.780 1.00 27.62 380 GLU A N 1
ATOM 2910 C CA . GLU A 1 380 ? -22.762 -35.722 21.678 1.00 27.62 380 GLU A CA 1
ATOM 2911 C C . GLU A 1 380 ? -22.974 -34.756 22.844 1.00 27.62 380 GLU A C 1
ATOM 2913 O O . GLU A 1 380 ? -23.643 -33.725 22.747 1.00 27.62 380 GLU A O 1
ATOM 2918 N N . VAL A 1 381 ? -22.479 -35.220 23.980 1.00 27.27 381 VAL A N 1
ATOM 2919 C CA . VAL A 1 381 ? -22.735 -34.753 25.332 1.00 27.27 381 VAL A CA 1
ATOM 2920 C C . VAL A 1 381 ? -21.991 -33.446 25.577 1.00 27.27 381 VAL A C 1
ATOM 2922 O O . VAL A 1 381 ? -20.836 -33.287 25.200 1.00 27.27 381 VAL A O 1
ATOM 2925 N N . VAL A 1 382 ? -22.682 -32.511 26.224 1.00 32.47 382 VAL A N 1
ATOM 2926 C CA . VAL A 1 382 ? -22.113 -31.264 26.729 1.00 32.47 382 VAL A CA 1
ATOM 2927 C C . VAL A 1 382 ? -21.235 -31.612 27.929 1.00 32.47 382 VAL A C 1
ATOM 2929 O O . VAL A 1 382 ? -21.743 -31.780 29.036 1.00 32.47 382 VAL A O 1
ATOM 2932 N N . GLU A 1 383 ? -19.931 -31.744 27.706 1.00 26.09 383 GLU A N 1
ATOM 2933 C CA . GLU A 1 383 ? -18.939 -31.645 28.773 1.00 26.09 383 GLU A CA 1
ATOM 2934 C C . GLU A 1 383 ? -18.477 -30.192 28.880 1.00 26.09 383 GLU A C 1
ATOM 2936 O O . GLU A 1 383 ? -18.122 -29.532 27.905 1.00 26.09 383 GLU A O 1
ATOM 2941 N N . SER A 1 384 ? -18.566 -29.675 30.099 1.00 32.25 384 SER A N 1
ATOM 2942 C CA . SER A 1 384 ? -18.069 -28.374 30.521 1.00 32.25 384 SER A CA 1
ATOM 2943 C C . SER A 1 384 ? -16.578 -28.247 30.206 1.00 32.25 384 SER A C 1
ATOM 2945 O O . SER A 1 384 ? -15.767 -28.886 30.873 1.00 32.25 384 SER A O 1
ATOM 2947 N N . MET A 1 385 ? -16.225 -27.426 29.216 1.00 29.56 385 MET A N 1
ATOM 2948 C CA . MET A 1 385 ? -14.834 -27.122 28.878 1.00 29.56 385 MET A CA 1
ATOM 2949 C C . MET A 1 385 ? -14.485 -25.684 29.259 1.00 29.56 385 MET A C 1
ATOM 2951 O O . MET A 1 385 ? -15.260 -24.746 29.063 1.00 29.56 385 MET A O 1
ATOM 2955 N N . GLU A 1 386 ? -13.325 -25.579 29.892 1.00 29.42 386 GLU A N 1
ATOM 2956 C CA . GLU A 1 386 ? -12.744 -24.411 30.536 1.00 29.42 386 GLU A CA 1
ATOM 2957 C C . GLU A 1 386 ? -12.349 -23.315 29.526 1.00 29.42 386 GLU A C 1
ATOM 2959 O O . GLU A 1 386 ? -12.349 -23.502 28.312 1.00 29.42 386 GLU A O 1
ATOM 2964 N N . VAL A 1 387 ? -12.034 -22.133 30.051 1.00 38.31 387 VAL A N 1
ATOM 2965 C CA . VAL A 1 387 ? -11.968 -20.826 29.368 1.00 38.31 387 VAL A CA 1
ATOM 2966 C C . VAL A 1 387 ? -10.772 -20.658 28.398 1.00 38.31 387 VAL A C 1
ATOM 2968 O O . VAL A 1 387 ? -10.531 -19.551 27.923 1.00 38.31 387 VAL A O 1
ATOM 2971 N N . ASP A 1 388 ? -10.052 -21.731 28.058 1.00 37.53 388 ASP A N 1
ATOM 2972 C CA . ASP A 1 388 ? -8.766 -21.685 27.335 1.00 37.53 388 ASP A CA 1
ATOM 2973 C C . ASP A 1 388 ? -8.855 -21.905 25.805 1.00 37.53 388 ASP A C 1
ATOM 2975 O O . ASP A 1 388 ? -7.877 -21.670 25.098 1.00 37.53 388 ASP A O 1
ATOM 2979 N N . ASP A 1 389 ? -10.021 -22.266 25.249 1.00 38.84 389 ASP A N 1
ATOM 2980 C CA . ASP A 1 389 ? -10.202 -22.502 23.794 1.00 38.84 389 ASP A CA 1
ATOM 2981 C C . ASP A 1 389 ? -10.641 -21.258 22.982 1.00 38.84 389 ASP A C 1
ATOM 2983 O O . ASP A 1 389 ? -10.863 -21.311 21.764 1.00 38.84 389 ASP A O 1
ATOM 2987 N N . LEU A 1 390 ? -10.771 -20.095 23.626 1.00 45.31 390 LEU A N 1
ATOM 2988 C CA . LEU A 1 390 ? -11.142 -18.849 22.955 1.00 45.31 390 LEU A CA 1
ATOM 2989 C C . LEU A 1 390 ? -9.915 -18.207 22.295 1.00 45.31 390 LEU A C 1
ATOM 2991 O O . LEU A 1 390 ? -9.131 -17.544 22.958 1.00 45.31 390 LEU A O 1
ATOM 2995 N N . ILE A 1 391 ? -9.845 -18.360 20.966 1.00 50.47 391 ILE A N 1
ATOM 2996 C CA . ILE A 1 391 ? -8.950 -17.751 19.952 1.00 50.47 391 ILE A CA 1
ATOM 2997 C C . ILE A 1 391 ? -8.153 -18.851 19.233 1.00 50.47 391 ILE A C 1
ATOM 2999 O O . ILE A 1 391 ? -6.936 -18.989 19.347 1.00 50.47 391 ILE A O 1
ATOM 3003 N N . SER A 1 392 ? -8.848 -19.634 18.403 1.00 48.78 392 SER A N 1
ATOM 3004 C CA . SER A 1 392 ? -8.189 -20.391 17.337 1.00 48.78 392 SER A CA 1
ATOM 3005 C C . SER A 1 392 ? -7.625 -19.382 16.332 1.00 48.78 392 SER A C 1
ATOM 3007 O O . SER A 1 392 ? -8.295 -19.043 15.360 1.00 48.78 392 SER A O 1
ATOM 3009 N N . GLY A 1 393 ? -6.394 -18.912 16.556 1.00 57.28 393 GLY A N 1
ATOM 3010 C CA . GLY A 1 393 ? -5.624 -18.025 15.675 1.00 57.28 393 GLY A CA 1
ATOM 3011 C C . GLY A 1 393 ? -5.243 -18.674 14.339 1.00 57.28 393 GLY A C 1
ATOM 3012 O O . GLY A 1 393 ? -4.079 -18.674 13.948 1.00 57.28 393 GLY A O 1
ATOM 3013 N N . LYS A 1 394 ? -6.211 -19.271 13.642 1.00 71.38 394 LYS A N 1
ATOM 3014 C CA . LYS A 1 394 ? -6.043 -19.873 12.324 1.00 71.38 394 LYS A CA 1
ATOM 3015 C C . LYS A 1 394 ? -6.429 -18.847 11.259 1.00 71.38 394 LYS A C 1
ATOM 3017 O O . LYS A 1 394 ? -7.491 -18.237 11.364 1.00 71.38 394 LYS A O 1
ATOM 3022 N N . PRO A 1 395 ? -5.609 -18.665 10.212 1.00 81.81 395 PRO A N 1
ATOM 3023 C CA . PRO A 1 395 ? -5.957 -17.775 9.115 1.00 81.81 395 PRO A CA 1
ATOM 3024 C C . PRO A 1 395 ? -7.216 -18.270 8.397 1.00 81.81 395 PRO A C 1
ATOM 3026 O O . PRO A 1 395 ? -7.310 -19.444 8.033 1.00 81.81 395 PRO A O 1
ATOM 3029 N N . VAL A 1 396 ? -8.166 -17.366 8.141 1.00 86.44 396 VAL A N 1
ATOM 3030 C CA . VAL A 1 396 ? -9.350 -17.678 7.330 1.00 86.44 396 VAL A CA 1
ATOM 3031 C C . VAL A 1 396 ? -8.902 -17.974 5.899 1.00 86.44 396 VAL A C 1
ATOM 3033 O O . VAL A 1 396 ? -8.274 -17.127 5.262 1.00 86.44 396 VAL A O 1
ATOM 3036 N N . ALA A 1 397 ? -9.200 -19.171 5.391 1.00 86.69 397 ALA A N 1
ATOM 3037 C CA . ALA A 1 397 ? -8.760 -19.608 4.063 1.00 86.69 397 ALA A CA 1
ATOM 3038 C C . ALA A 1 397 ? -9.673 -19.116 2.924 1.00 86.69 397 ALA A C 1
ATOM 3040 O O . ALA A 1 397 ? -9.187 -18.813 1.836 1.00 86.69 397 ALA A O 1
ATOM 3041 N N . ASP A 1 398 ? -10.984 -19.024 3.169 1.00 88.38 398 ASP A N 1
ATOM 3042 C CA . ASP A 1 398 ? -11.971 -18.654 2.149 1.00 88.38 398 ASP A CA 1
ATOM 3043 C C . ASP A 1 398 ? -11.914 -17.157 1.799 1.00 88.38 398 ASP A C 1
ATOM 3045 O O . ASP A 1 398 ? -12.066 -16.298 2.666 1.00 88.38 398 ASP A O 1
ATOM 3049 N N . LEU A 1 399 ? -11.710 -16.831 0.519 1.00 87.50 399 LEU A N 1
ATOM 3050 C CA . LEU A 1 399 ? -11.470 -15.454 0.070 1.00 87.50 399 LEU A CA 1
ATOM 3051 C C . LEU A 1 399 ? -12.694 -14.540 0.230 1.00 87.50 399 LEU A C 1
ATOM 3053 O O . LEU A 1 399 ? -12.523 -13.371 0.580 1.00 87.50 399 LEU A O 1
ATOM 3057 N N . LYS A 1 400 ? -13.912 -15.056 0.016 1.00 89.38 400 LYS A N 1
ATOM 3058 C CA . LYS A 1 400 ? -15.150 -14.284 0.221 1.00 89.38 400 LYS A CA 1
ATOM 3059 C C . LYS A 1 400 ? -15.351 -13.960 1.693 1.00 89.38 400 LYS A C 1
ATOM 3061 O O . LYS A 1 400 ? -15.636 -12.817 2.049 1.00 89.38 400 LYS A O 1
ATOM 3066 N N . LEU A 1 401 ? -15.175 -14.959 2.554 1.00 90.00 401 LEU A N 1
ATOM 3067 C CA . LEU A 1 401 ? -15.287 -14.803 3.996 1.00 90.00 401 LEU A CA 1
ATOM 3068 C C . LEU A 1 401 ? -14.221 -13.849 4.534 1.00 90.00 401 LEU A C 1
ATOM 3070 O O . LEU A 1 401 ? -14.545 -13.006 5.363 1.00 90.00 401 LEU A O 1
ATOM 3074 N N . ARG A 1 402 ? -12.982 -13.909 4.025 1.00 92.00 402 ARG A N 1
ATOM 3075 C CA . ARG A 1 402 ? -11.934 -12.930 4.360 1.00 92.00 402 ARG A CA 1
ATOM 3076 C C . ARG A 1 402 ? -12.389 -11.500 4.077 1.00 92.00 402 ARG A C 1
ATOM 3078 O O . ARG A 1 402 ? -12.276 -10.660 4.964 1.00 92.00 402 ARG A O 1
ATOM 3085 N N . GLN A 1 403 ? -12.952 -11.246 2.891 1.00 91.94 403 GLN A N 1
ATOM 3086 C CA . GLN A 1 403 ? -13.461 -9.921 2.534 1.00 91.94 403 GLN A CA 1
ATOM 3087 C C . GLN A 1 403 ? -14.574 -9.462 3.478 1.00 91.94 403 GLN A C 1
ATOM 3089 O O . GLN A 1 403 ? -14.502 -8.363 4.033 1.00 91.94 403 GLN A O 1
ATOM 3094 N N . LYS A 1 404 ? -15.574 -10.320 3.703 1.00 92.75 404 LYS A N 1
ATOM 3095 C CA . LYS A 1 404 ? -16.688 -10.037 4.613 1.00 92.75 404 LYS A CA 1
ATOM 3096 C C . LYS A 1 404 ? -16.193 -9.731 6.030 1.00 92.75 404 LYS A C 1
ATOM 3098 O O . LYS A 1 404 ? -16.583 -8.719 6.608 1.00 92.75 404 LYS A O 1
ATOM 3103 N N . ASN A 1 405 ? -15.305 -10.567 6.564 1.00 94.69 405 ASN A N 1
ATOM 3104 C CA . ASN A 1 405 ? -14.744 -10.408 7.902 1.00 94.69 405 ASN A CA 1
ATOM 3105 C C . ASN A 1 405 ? -13.918 -9.127 8.027 1.00 94.69 405 ASN A C 1
ATOM 3107 O O . ASN A 1 405 ? -13.989 -8.456 9.048 1.00 94.69 405 ASN A O 1
ATOM 3111 N N . SER A 1 406 ? -13.161 -8.750 6.997 1.00 95.50 406 SER A N 1
ATOM 3112 C CA . SER A 1 406 ? -12.396 -7.503 6.994 1.00 95.50 406 SER A CA 1
ATOM 3113 C C . SER A 1 406 ? -13.281 -6.254 7.047 1.00 95.50 406 SER A C 1
ATOM 3115 O O . SER A 1 406 ? -12.954 -5.313 7.771 1.00 95.50 406 SER A O 1
ATOM 3117 N N . ILE A 1 407 ? -14.417 -6.250 6.341 1.00 95.12 407 ILE A N 1
ATOM 3118 C CA . ILE A 1 407 ? -15.412 -5.169 6.442 1.00 95.12 407 ILE A CA 1
ATOM 3119 C C . ILE A 1 407 ? -16.051 -5.164 7.838 1.00 95.12 407 ILE A C 1
ATOM 3121 O O . ILE A 1 407 ? -16.217 -4.102 8.435 1.00 95.12 407 ILE A O 1
ATOM 3125 N N . GLU A 1 408 ? -16.366 -6.339 8.385 1.00 96.00 408 GLU A N 1
ATOM 3126 C CA . GLU A 1 408 ? -16.931 -6.476 9.731 1.00 96.00 408 GLU A CA 1
ATOM 3127 C C . GLU A 1 408 ? -15.978 -5.969 10.823 1.00 96.00 408 GLU A C 1
ATOM 3129 O O . GLU A 1 408 ? -16.386 -5.219 11.702 1.00 96.00 408 GLU A O 1
ATOM 3134 N N . ILE A 1 409 ? -14.684 -6.280 10.726 1.00 97.31 409 ILE A N 1
ATOM 3135 C CA . ILE A 1 409 ? -13.645 -5.776 11.637 1.00 97.31 409 ILE A CA 1
ATOM 3136 C C . ILE A 1 409 ? -13.635 -4.241 11.681 1.00 97.31 409 ILE A C 1
ATOM 3138 O O . ILE A 1 409 ? -13.524 -3.654 12.757 1.00 97.31 409 ILE A O 1
ATOM 3142 N N . LEU A 1 410 ? -13.791 -3.575 10.532 1.00 97.12 410 LEU A N 1
ATOM 3143 C CA . LEU A 1 410 ? -13.870 -2.112 10.486 1.00 97.12 410 LEU A CA 1
ATOM 3144 C C . LEU A 1 410 ? -15.118 -1.580 11.198 1.00 97.12 410 LEU A C 1
ATOM 3146 O O . LEU A 1 410 ? -15.029 -0.562 11.883 1.00 97.12 410 LEU A O 1
ATOM 3150 N N . LYS A 1 411 ? -16.262 -2.268 11.084 1.00 95.81 411 LYS A N 1
ATOM 3151 C CA . LYS A 1 411 ? -17.479 -1.908 11.830 1.00 95.81 411 LYS A CA 1
ATOM 3152 C C . LYS A 1 411 ? -17.278 -2.084 13.332 1.00 95.81 411 LYS A C 1
ATOM 3154 O O . LYS A 1 411 ? -17.597 -1.177 14.090 1.00 95.81 411 LYS A O 1
ATOM 3159 N N . LEU A 1 412 ? -16.642 -3.178 13.756 1.00 96.81 412 LEU A N 1
ATOM 3160 C CA . LEU A 1 412 ? -16.303 -3.407 15.162 1.00 96.81 412 LEU A CA 1
ATOM 3161 C C . LEU A 1 412 ? -15.411 -2.289 15.732 1.00 96.81 412 LEU A C 1
ATOM 3163 O O . LEU A 1 412 ? -15.620 -1.854 16.864 1.00 96.81 412 LEU A O 1
ATOM 3167 N N . PHE A 1 413 ? -14.451 -1.768 14.957 1.00 95.69 413 PHE A N 1
ATOM 3168 C CA . PHE A 1 413 ? -13.674 -0.585 15.362 1.00 95.69 413 PHE A CA 1
ATOM 3169 C C . PHE A 1 413 ? -14.525 0.689 15.423 1.00 95.69 413 PHE A C 1
ATOM 3171 O O . PHE A 1 413 ? -14.336 1.512 16.321 1.00 95.69 413 PHE A O 1
ATOM 3178 N N . ALA A 1 414 ? -15.461 0.853 14.487 1.00 92.44 414 ALA A N 1
ATOM 3179 C CA . ALA A 1 414 ? -16.375 1.990 14.443 1.00 92.44 414 ALA A CA 1
ATOM 3180 C C . ALA A 1 414 ? -17.382 2.009 15.614 1.00 92.44 414 ALA A C 1
ATOM 3182 O O . ALA A 1 414 ? -17.868 3.072 15.996 1.00 92.44 414 ALA A O 1
ATOM 3183 N N . GLU A 1 415 ? -17.705 0.847 16.178 1.00 92.31 415 GLU A N 1
ATOM 3184 C CA . GLU A 1 415 ? -18.706 0.690 17.242 1.00 92.31 415 GLU A CA 1
ATOM 3185 C C . GLU A 1 415 ? -18.093 0.612 18.647 1.00 92.31 415 GLU A C 1
ATOM 3187 O O . GLU A 1 415 ? -18.761 0.928 19.631 1.00 92.31 415 GLU A O 1
ATOM 3192 N N . ASN A 1 416 ? -16.823 0.217 18.774 1.00 94.19 416 ASN A N 1
ATOM 3193 C CA . ASN A 1 416 ? -16.179 0.071 20.076 1.00 94.19 416 ASN A CA 1
ATOM 3194 C C . ASN A 1 416 ? -15.775 1.424 20.698 1.00 94.19 416 ASN A C 1
ATOM 3196 O O . ASN A 1 416 ? -14.993 2.181 20.126 1.00 94.19 416 ASN A O 1
ATOM 3200 N N . GLU A 1 417 ? -16.237 1.684 21.925 1.00 91.38 417 GLU A N 1
ATOM 3201 C CA . GLU A 1 417 ? -16.023 2.951 22.645 1.00 91.38 417 GLU A CA 1
ATOM 3202 C C . GLU A 1 417 ? -14.548 3.310 22.875 1.00 91.38 417 GLU A C 1
ATOM 3204 O O . GLU A 1 417 ? -14.186 4.484 22.811 1.00 91.38 417 GLU A O 1
ATOM 3209 N N . VAL A 1 418 ? -13.688 2.322 23.149 1.00 91.38 418 VAL A N 1
ATOM 3210 C CA . VAL A 1 418 ? -12.250 2.558 23.355 1.00 91.38 418 VAL A CA 1
ATOM 3211 C C . VAL A 1 418 ? -11.596 2.910 22.025 1.00 91.38 418 VAL A C 1
ATOM 3213 O O . VAL A 1 418 ? -10.857 3.890 21.946 1.00 91.38 418 VAL A O 1
ATOM 3216 N N . MET A 1 419 ? -11.910 2.151 20.971 1.00 92.81 419 MET A N 1
ATOM 3217 C CA . MET A 1 419 ? -11.384 2.397 19.629 1.00 92.81 419 MET A CA 1
ATOM 3218 C C . MET A 1 419 ? -11.769 3.780 19.110 1.00 92.81 419 MET A C 1
ATOM 3220 O O . MET A 1 419 ? -10.927 4.456 18.529 1.00 92.81 419 MET A O 1
ATOM 3224 N N . GLN A 1 420 ? -12.992 4.249 19.370 1.00 89.94 420 GLN A N 1
ATOM 3225 C CA . GLN A 1 420 ? -13.421 5.593 18.969 1.00 89.94 420 GLN A CA 1
ATOM 3226 C C . GLN A 1 420 ? -12.520 6.709 19.524 1.00 89.94 420 GLN A C 1
ATOM 3228 O O . GLN A 1 420 ? -12.333 7.720 18.850 1.00 89.94 420 GLN A O 1
ATOM 3233 N N . ARG A 1 421 ? -11.906 6.524 20.705 1.00 89.44 421 ARG A N 1
ATOM 3234 C CA . ARG A 1 421 ? -11.005 7.526 21.308 1.00 89.44 421 ARG A CA 1
ATOM 3235 C C . ARG A 1 421 ? -9.698 7.699 20.536 1.00 89.44 421 ARG A C 1
ATOM 3237 O O . ARG A 1 421 ? -9.119 8.777 20.586 1.00 89.44 421 ARG A O 1
ATOM 3244 N N . CYS A 1 422 ? -9.235 6.658 19.845 1.00 91.06 422 CYS A N 1
ATOM 3245 C CA . CYS A 1 422 ? -7.965 6.661 19.118 1.00 91.06 422 CYS A CA 1
ATOM 3246 C C . CYS A 1 422 ? -8.122 6.522 17.592 1.00 91.06 422 CYS A C 1
ATOM 3248 O O . CYS A 1 422 ? -7.151 6.657 16.846 1.00 91.06 422 CYS A O 1
ATOM 3250 N N . LEU A 1 423 ? -9.347 6.297 17.100 1.00 92.19 423 LEU A N 1
ATOM 3251 C CA . LEU A 1 423 ? -9.634 6.116 15.678 1.00 92.19 423 LEU A CA 1
ATOM 3252 C C . LEU A 1 423 ? -9.252 7.352 14.856 1.00 92.19 423 LEU A C 1
ATOM 3254 O O . LEU A 1 423 ? -8.700 7.202 13.770 1.00 92.19 423 LEU A O 1
ATOM 3258 N N . THR A 1 424 ? -9.469 8.559 15.387 1.00 90.38 424 THR A N 1
ATOM 3259 C CA . THR A 1 424 ? -9.047 9.814 14.745 1.00 90.38 424 THR A CA 1
ATOM 3260 C C . THR A 1 424 ? -7.560 9.794 14.403 1.00 90.38 424 THR A C 1
ATOM 3262 O O . THR A 1 424 ? -7.193 10.047 13.257 1.00 90.38 424 THR A O 1
ATOM 3265 N N . ASP A 1 425 ? -6.702 9.428 15.351 1.00 91.00 425 ASP A N 1
ATOM 3266 C CA . ASP A 1 425 ? -5.254 9.390 15.142 1.00 91.00 425 ASP A CA 1
ATOM 3267 C C . ASP A 1 425 ? -4.870 8.311 14.121 1.00 91.00 425 ASP A C 1
ATOM 3269 O O . ASP A 1 425 ? -4.066 8.554 13.219 1.00 91.00 425 ASP A O 1
ATOM 3273 N N . LEU A 1 426 ? -5.510 7.137 14.188 1.00 93.69 426 LEU A N 1
ATOM 3274 C CA . LEU A 1 426 ? -5.296 6.044 13.232 1.00 93.69 426 LEU A CA 1
ATOM 3275 C C . LEU A 1 426 ? -5.695 6.414 11.795 1.00 93.69 426 LEU A C 1
ATOM 3277 O O . LEU A 1 426 ? -5.071 5.915 10.855 1.00 93.69 426 LEU A O 1
ATOM 3281 N N . LEU A 1 427 ? -6.707 7.271 11.622 1.00 93.50 427 LEU A N 1
ATOM 3282 C CA . LEU A 1 427 ? -7.168 7.761 10.319 1.00 93.50 427 LEU A CA 1
ATOM 3283 C C . LEU A 1 427 ? -6.203 8.773 9.685 1.00 93.50 427 LEU A C 1
ATOM 3285 O O . LEU A 1 427 ? -6.133 8.856 8.460 1.00 93.50 427 LEU A O 1
ATOM 3289 N N . HIS A 1 428 ? -5.421 9.500 10.485 1.00 91.00 428 HIS A N 1
ATOM 3290 C CA . HIS A 1 428 ? -4.433 10.459 9.977 1.00 91.00 428 HIS A CA 1
ATOM 3291 C C . HIS A 1 428 ? -3.121 9.809 9.531 1.00 91.00 428 HIS A C 1
ATOM 3293 O O . HIS A 1 428 ? -2.363 10.415 8.764 1.00 91.00 428 HIS A O 1
ATOM 3299 N N . VAL A 1 429 ? -2.831 8.590 9.998 1.00 90.62 429 VAL A N 1
ATOM 3300 C CA . VAL A 1 429 ? -1.621 7.869 9.589 1.00 90.62 429 VAL A CA 1
ATOM 3301 C C .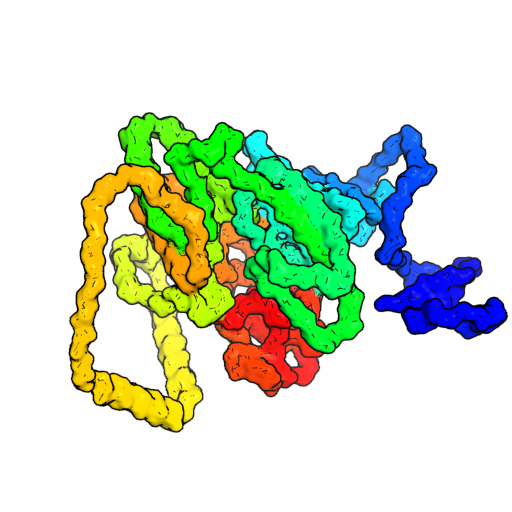 VAL A 1 429 ? -1.667 7.594 8.090 1.00 90.62 429 VAL A C 1
ATOM 3303 O O . VAL A 1 429 ? -2.716 7.281 7.531 1.00 90.62 429 VAL A O 1
ATOM 3306 N N . ARG A 1 430 ? -0.506 7.702 7.442 1.00 90.25 430 ARG A N 1
ATOM 3307 C CA . ARG A 1 430 ? -0.348 7.453 6.011 1.00 90.25 430 ARG A CA 1
ATOM 3308 C C . ARG A 1 430 ? 0.480 6.200 5.758 1.00 90.25 430 ARG A C 1
ATOM 3310 O O . ARG A 1 430 ? 1.522 6.018 6.392 1.00 90.25 430 ARG A O 1
ATOM 3317 N N . ASP A 1 431 ? 0.031 5.373 4.824 1.00 90.12 431 ASP A N 1
ATOM 3318 C CA . ASP A 1 431 ? 0.765 4.199 4.359 1.00 90.12 431 ASP A CA 1
ATOM 3319 C C . ASP A 1 431 ? 2.012 4.576 3.531 1.00 90.12 431 ASP A C 1
ATOM 3321 O O . ASP A 1 431 ? 2.369 5.749 3.363 1.00 90.12 431 ASP A O 1
ATOM 3325 N N . ILE A 1 432 ? 2.697 3.565 2.999 1.00 88.12 432 ILE A N 1
ATOM 3326 C CA . ILE A 1 432 ? 3.901 3.722 2.178 1.00 88.12 432 ILE A CA 1
ATOM 3327 C C . ILE A 1 432 ? 3.690 4.550 0.910 1.00 88.12 432 ILE A C 1
ATOM 3329 O O . ILE A 1 432 ? 4.656 5.113 0.405 1.00 88.12 432 ILE A O 1
ATOM 3333 N N . HIS A 1 433 ? 2.466 4.673 0.407 1.00 87.19 433 HIS A N 1
ATOM 3334 C CA . HIS A 1 433 ? 2.147 5.517 -0.742 1.00 87.19 433 HIS A CA 1
ATOM 3335 C C . HIS A 1 433 ? 1.745 6.936 -0.322 1.00 87.19 433 HIS A C 1
ATOM 3337 O O . HIS A 1 433 ? 1.586 7.811 -1.166 1.00 87.19 433 HIS A O 1
ATOM 3343 N N . GLY A 1 434 ? 1.625 7.196 0.982 1.00 87.62 434 GLY A N 1
ATOM 3344 C CA . GLY A 1 434 ? 1.136 8.464 1.509 1.00 87.62 434 GLY A CA 1
ATOM 3345 C C . GLY A 1 434 ? -0.389 8.517 1.637 1.00 87.62 434 GLY A C 1
ATOM 3346 O O . GLY A 1 434 ? -0.932 9.596 1.893 1.00 87.62 434 GLY A O 1
ATOM 3347 N N . HIS A 1 435 ? -1.089 7.392 1.480 1.00 89.12 435 HIS A N 1
ATOM 3348 C CA . HIS A 1 435 ? -2.544 7.334 1.563 1.00 89.12 435 HIS A CA 1
ATOM 3349 C C . HIS A 1 435 ? -3.012 7.189 3.009 1.00 89.12 435 HIS A C 1
ATOM 3351 O O . HIS A 1 435 ? -2.435 6.427 3.776 1.00 89.12 435 HIS A O 1
ATOM 3357 N N . THR A 1 436 ? -4.072 7.911 3.368 1.00 92.62 436 THR A N 1
ATOM 3358 C CA . THR A 1 436 ? -4.849 7.659 4.592 1.00 92.62 436 THR A CA 1
ATOM 3359 C C . THR A 1 436 ? -5.646 6.360 4.439 1.00 92.62 436 THR A C 1
ATOM 3361 O O . THR A 1 436 ? -5.809 5.890 3.306 1.00 92.62 436 THR A O 1
ATOM 3364 N N . PRO A 1 437 ? -6.231 5.791 5.511 1.00 94.81 437 PRO A N 1
ATOM 3365 C CA . PRO A 1 437 ? -7.066 4.601 5.387 1.00 94.81 437 PRO A CA 1
ATOM 3366 C C . PRO A 1 437 ? -8.192 4.780 4.366 1.00 94.81 437 PRO A C 1
ATOM 3368 O O . PRO A 1 437 ? -8.382 3.920 3.512 1.00 94.81 437 PRO A O 1
ATOM 3371 N N . PHE A 1 438 ? -8.878 5.927 4.384 1.00 94.12 438 PHE A N 1
ATOM 3372 C CA . PHE A 1 438 ? -9.944 6.216 3.425 1.00 94.12 438 PHE A CA 1
ATOM 3373 C C . PHE A 1 438 ? -9.441 6.175 1.974 1.00 94.12 438 PHE A C 1
ATOM 3375 O O . PHE A 1 438 ? -9.994 5.450 1.149 1.00 94.12 438 PHE A O 1
ATOM 3382 N N . ILE A 1 439 ? -8.344 6.876 1.667 1.00 91.38 439 ILE A N 1
ATOM 3383 C CA . ILE A 1 439 ? -7.774 6.868 0.313 1.00 91.38 439 ILE A CA 1
ATOM 3384 C C . ILE A 1 439 ? -7.266 5.480 -0.074 1.00 91.38 439 ILE A C 1
ATOM 3386 O O . ILE A 1 439 ? -7.461 5.052 -1.209 1.00 91.38 439 ILE A O 1
ATOM 3390 N N . SER A 1 440 ? -6.675 4.743 0.866 1.00 91.25 440 SER A N 1
ATOM 3391 C CA . SER A 1 440 ? -6.221 3.370 0.646 1.00 91.25 440 SER A CA 1
ATOM 3392 C C . SER A 1 440 ? -7.390 2.447 0.268 1.00 91.25 440 SER A C 1
ATOM 3394 O O . SER A 1 440 ? -7.248 1.622 -0.638 1.00 91.25 440 SER A O 1
ATOM 3396 N N . ALA A 1 441 ? -8.571 2.631 0.873 1.00 92.69 441 ALA A N 1
ATOM 3397 C CA . ALA A 1 441 ? -9.784 1.896 0.508 1.00 92.69 441 ALA A CA 1
ATOM 3398 C C . ALA A 1 441 ? -10.250 2.225 -0.918 1.00 92.69 441 ALA A C 1
ATOM 3400 O O . ALA A 1 441 ? -10.494 1.310 -1.705 1.00 92.69 441 ALA A O 1
ATOM 3401 N N . ILE A 1 442 ? -10.299 3.512 -1.278 1.00 90.75 442 ILE A N 1
ATOM 3402 C CA . ILE A 1 442 ? -10.698 3.968 -2.619 1.00 90.75 442 ILE A CA 1
ATOM 3403 C C . ILE A 1 442 ? -9.731 3.453 -3.695 1.00 90.75 442 ILE A C 1
ATOM 3405 O O . ILE A 1 442 ? -10.162 2.874 -4.690 1.00 90.75 442 ILE A O 1
ATOM 3409 N N . GLN A 1 443 ? -8.420 3.575 -3.469 1.00 86.25 443 GLN A N 1
ATOM 3410 C CA . GLN A 1 443 ? -7.376 3.116 -4.398 1.00 86.25 443 GLN A CA 1
ATOM 3411 C C . GLN A 1 443 ? -7.408 1.601 -4.645 1.00 86.25 443 GLN A C 1
ATOM 3413 O O . GLN A 1 443 ? -6.997 1.131 -5.708 1.00 86.25 443 GLN A O 1
ATOM 3418 N N . ASN A 1 444 ? -7.895 0.827 -3.671 1.00 85.06 444 ASN A N 1
ATOM 3419 C CA . ASN A 1 444 ? -8.027 -0.626 -3.776 1.00 85.06 444 ASN A CA 1
ATOM 3420 C C . ASN A 1 444 ? -9.447 -1.085 -4.135 1.00 85.06 444 ASN A C 1
ATOM 3422 O O . ASN A 1 444 ? -9.691 -2.292 -4.154 1.00 85.06 444 ASN A O 1
ATOM 3426 N N . ARG A 1 445 ? -10.357 -0.149 -4.452 1.00 86.44 445 ARG A N 1
ATOM 3427 C CA . ARG A 1 445 ? -11.769 -0.418 -4.776 1.00 86.44 445 ARG A CA 1
ATOM 3428 C C . ARG A 1 445 ? -12.498 -1.199 -3.661 1.00 86.44 445 ARG A C 1
ATOM 3430 O O . ARG A 1 445 ? -13.386 -2.001 -3.925 1.00 86.44 445 ARG A O 1
ATOM 3437 N N . ALA A 1 446 ? -12.106 -0.984 -2.402 1.00 89.56 446 ALA A N 1
ATOM 3438 C CA . ALA A 1 446 ? -12.716 -1.589 -1.215 1.00 89.56 446 ALA A CA 1
ATOM 3439 C C . ALA A 1 446 ? -13.890 -0.721 -0.723 1.00 89.56 446 ALA A C 1
ATOM 3441 O O . ALA A 1 446 ? -13.803 -0.086 0.331 1.00 89.56 446 ALA A O 1
ATOM 3442 N N . TYR A 1 447 ? -14.960 -0.614 -1.514 1.00 89.38 447 TYR A N 1
ATOM 3443 C CA . TYR A 1 447 ? -16.002 0.396 -1.295 1.00 89.38 447 TYR A CA 1
ATOM 3444 C C . TYR A 1 447 ? -16.817 0.185 -0.019 1.00 89.38 447 TYR A C 1
ATOM 3446 O O . TYR A 1 447 ? -17.070 1.159 0.687 1.00 89.38 447 TYR A O 1
ATOM 3454 N N . GLY A 1 448 ? -17.139 -1.054 0.359 1.00 90.25 448 GLY A N 1
ATOM 3455 C CA . GLY A 1 448 ? -17.788 -1.342 1.638 1.00 90.25 448 GLY A CA 1
ATOM 3456 C C . GLY A 1 448 ? -16.949 -0.869 2.829 1.00 90.25 448 GLY A C 1
ATOM 3457 O O . GLY A 1 448 ? -17.461 -0.225 3.746 1.00 90.25 448 GLY A O 1
ATOM 3458 N N . ALA A 1 449 ? -15.632 -1.085 2.780 1.00 93.88 449 ALA A N 1
ATOM 3459 C CA . ALA A 1 449 ? -14.705 -0.551 3.776 1.00 93.88 449 ALA A CA 1
ATOM 3460 C C . ALA A 1 449 ? -14.622 0.983 3.734 1.00 93.88 449 ALA A C 1
ATOM 3462 O O . ALA A 1 449 ? -14.633 1.622 4.788 1.00 93.88 449 ALA A O 1
ATOM 3463 N N . ALA A 1 450 ? -14.581 1.581 2.539 1.00 93.38 450 ALA A N 1
ATOM 3464 C CA . ALA A 1 450 ? -14.567 3.032 2.368 1.00 93.38 450 ALA A CA 1
ATOM 3465 C C . ALA A 1 450 ? -15.814 3.684 2.986 1.00 93.38 450 ALA A C 1
ATOM 3467 O O . ALA A 1 450 ? -15.682 4.678 3.696 1.00 93.38 450 ALA A O 1
ATOM 3468 N N . THR A 1 451 ? -16.997 3.091 2.804 1.00 92.38 451 THR A N 1
ATOM 3469 C CA . THR A 1 451 ? -18.254 3.558 3.407 1.00 92.38 451 THR A CA 1
ATOM 3470 C C . THR A 1 451 ? -18.221 3.480 4.933 1.00 92.38 451 THR A C 1
ATOM 3472 O O . THR A 1 451 ? -18.609 4.434 5.606 1.00 92.38 451 THR A O 1
ATOM 3475 N N . VAL A 1 452 ? -17.721 2.380 5.509 1.00 93.50 452 VAL A N 1
ATOM 3476 C CA . VAL A 1 452 ? -17.585 2.250 6.973 1.00 93.50 452 VAL A CA 1
ATOM 3477 C C . VAL A 1 452 ? -16.637 3.315 7.535 1.00 93.50 452 VAL A C 1
ATOM 3479 O O . VAL A 1 452 ? -16.962 3.976 8.526 1.00 93.50 452 VAL A O 1
ATOM 3482 N N . VAL A 1 453 ? -15.489 3.529 6.885 1.00 93.50 453 VAL A N 1
ATOM 3483 C CA . VAL A 1 453 ? -14.511 4.555 7.279 1.00 93.50 453 VAL A CA 1
ATOM 3484 C C . VAL A 1 453 ? -15.104 5.958 7.147 1.00 93.50 453 VAL A C 1
ATOM 3486 O O . VAL A 1 453 ? -15.006 6.745 8.086 1.00 93.50 453 VAL A O 1
ATOM 3489 N N . TRP A 1 454 ? -15.777 6.256 6.035 1.00 91.44 454 TRP A N 1
ATOM 3490 C CA . TRP A 1 454 ? -16.437 7.540 5.798 1.00 91.44 454 TRP A CA 1
ATOM 3491 C C . TRP A 1 454 ? -17.486 7.851 6.868 1.00 91.44 454 TRP A C 1
ATOM 3493 O O . TRP A 1 454 ? -17.462 8.917 7.479 1.00 91.44 454 TRP A O 1
ATOM 3503 N N . ASN A 1 455 ? -18.362 6.891 7.172 1.00 89.94 455 ASN A N 1
ATOM 3504 C CA . ASN A 1 455 ? -19.374 7.047 8.215 1.00 89.94 455 ASN A CA 1
ATOM 3505 C C . ASN A 1 455 ? -18.751 7.245 9.600 1.00 89.94 455 ASN A C 1
ATOM 3507 O O . ASN A 1 455 ? -19.279 8.006 10.410 1.00 89.94 455 ASN A O 1
ATOM 3511 N N . SER A 1 456 ? -17.619 6.594 9.873 1.00 89.81 456 SER A N 1
ATOM 3512 C CA . SER A 1 456 ? -16.866 6.810 11.111 1.00 89.81 456 SER A CA 1
ATOM 3513 C C . SER A 1 456 ? -16.299 8.229 11.169 1.00 89.81 456 SER A C 1
ATOM 3515 O O . SER A 1 456 ? -16.431 8.900 12.188 1.00 89.81 456 SER A O 1
ATOM 3517 N N . MET A 1 457 ? -15.747 8.733 10.062 1.00 89.44 457 MET A N 1
ATOM 3518 C CA . MET A 1 457 ? -15.274 10.117 9.967 1.00 89.44 457 MET A CA 1
ATOM 3519 C C . MET A 1 457 ? -16.412 11.118 10.209 1.00 89.44 457 MET A C 1
ATOM 3521 O O . MET A 1 457 ? -16.247 12.038 11.002 1.00 89.44 457 MET A O 1
ATOM 3525 N N . LEU A 1 458 ? -17.589 10.919 9.607 1.00 86.00 458 LEU A N 1
ATOM 3526 C CA . LEU A 1 458 ? -18.745 11.801 9.823 1.00 86.00 458 LEU A CA 1
ATOM 3527 C C . LEU A 1 458 ? -19.215 11.848 11.286 1.00 86.00 458 LEU A C 1
ATOM 3529 O O . LEU A 1 458 ? -19.727 12.874 11.725 1.00 86.00 458 LEU A O 1
ATOM 3533 N N . LYS A 1 459 ? -19.050 10.754 12.040 1.00 84.94 459 LYS A N 1
ATOM 3534 C CA . LYS A 1 459 ? -19.366 10.706 13.478 1.00 84.94 459 LYS A CA 1
ATOM 3535 C C . LYS A 1 459 ? -18.303 11.403 14.332 1.00 84.94 459 LYS A C 1
ATOM 3537 O O . LYS A 1 459 ? -18.638 12.015 15.343 1.00 84.94 459 LYS A O 1
ATOM 3542 N N . LEU A 1 460 ? -17.031 11.295 13.944 1.00 83.69 460 LEU A N 1
ATOM 3543 C CA . LEU A 1 460 ? -15.893 11.830 14.698 1.00 83.69 460 LEU A CA 1
ATOM 3544 C C . LEU A 1 460 ? -15.684 13.336 14.485 1.00 83.69 460 LEU A C 1
ATOM 3546 O O . LEU A 1 460 ? -15.347 14.052 15.428 1.00 83.69 460 LEU A O 1
ATOM 3550 N N . PHE A 1 461 ? -15.879 13.830 13.260 1.00 81.19 461 PHE A N 1
ATOM 3551 C CA . PHE A 1 461 ? -15.590 15.218 12.899 1.00 81.19 461 PHE A CA 1
ATOM 3552 C C . PHE A 1 461 ? -16.854 16.080 12.896 1.00 81.19 461 PHE A C 1
ATOM 3554 O O . PHE A 1 461 ? -17.818 15.819 12.182 1.00 81.19 461 PHE A O 1
ATOM 3561 N N . LYS A 1 462 ? -16.826 17.168 13.672 1.00 75.69 462 LYS A N 1
ATOM 3562 C CA . LYS A 1 462 ? -17.874 18.200 13.675 1.00 75.69 462 LYS A CA 1
ATOM 3563 C C . LYS A 1 462 ? -17.608 19.251 12.589 1.00 75.69 462 LYS A C 1
ATOM 3565 O O . LYS A 1 462 ? -16.482 19.384 12.113 1.00 75.69 462 LYS A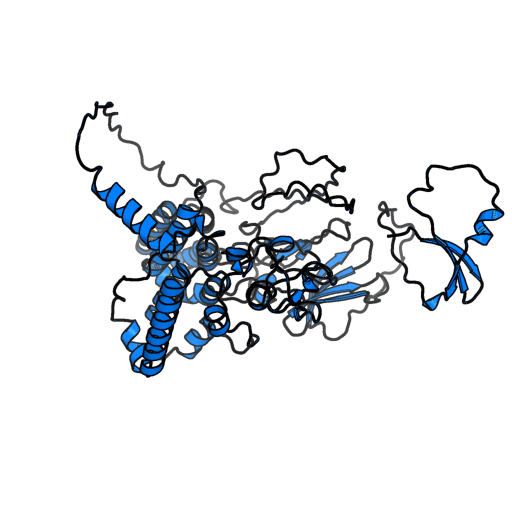 O 1
ATOM 3570 N N . LYS A 1 463 ? -18.611 20.090 12.281 1.00 63.34 463 LYS A N 1
ATOM 3571 C CA . LYS A 1 463 ? -18.504 21.226 11.331 1.00 63.34 463 LYS A CA 1
ATOM 3572 C C . LYS A 1 463 ? -17.306 22.153 11.573 1.00 63.34 463 LYS A C 1
ATOM 3574 O O . LYS A 1 463 ? -16.841 22.784 10.640 1.00 63.34 463 LYS A O 1
ATOM 3579 N N . SER A 1 464 ? -16.801 22.259 12.799 1.00 59.12 464 SER A N 1
ATOM 3580 C CA . SER A 1 464 ? -15.634 23.089 13.128 1.00 59.12 464 SER A CA 1
ATOM 3581 C C . SER A 1 464 ? -14.298 22.523 12.623 1.00 59.12 464 SER A C 1
ATOM 3583 O O . SER A 1 464 ? -13.299 23.232 12.650 1.00 59.12 464 SER A O 1
ATOM 3585 N N . CYS A 1 465 ? -14.262 21.267 12.169 1.00 68.81 465 CYS A N 1
ATOM 3586 C CA . CYS A 1 465 ? -13.042 20.524 11.839 1.00 68.81 465 CYS A CA 1
ATOM 3587 C C . CYS A 1 465 ? -12.903 20.242 10.329 1.00 68.81 465 CYS A C 1
ATOM 3589 O O . CYS A 1 465 ? -12.301 19.243 9.939 1.00 68.81 465 CYS A O 1
ATOM 3591 N N . VAL A 1 466 ? -13.469 21.098 9.462 1.00 72.00 466 VAL A N 1
ATOM 3592 C CA . VAL A 1 466 ? -13.499 20.882 7.995 1.00 72.00 466 VAL A CA 1
ATOM 3593 C C . VAL A 1 466 ? -12.103 20.670 7.408 1.00 72.00 466 VAL A C 1
ATOM 3595 O O . VAL A 1 466 ? -11.935 19.844 6.515 1.00 72.00 466 VAL A O 1
ATOM 3598 N N . TYR A 1 467 ? -11.094 21.388 7.908 1.00 73.62 467 TYR A N 1
ATOM 3599 C CA . TYR A 1 467 ? -9.720 21.271 7.417 1.00 73.62 467 TYR A CA 1
ATOM 3600 C C . TYR A 1 467 ? -9.120 19.884 7.693 1.00 73.62 467 TYR A C 1
ATOM 3602 O O . TYR A 1 467 ? -8.559 19.268 6.787 1.00 73.62 467 TYR A O 1
ATOM 3610 N N . ASP A 1 468 ? -9.299 19.354 8.905 1.00 76.38 468 ASP A N 1
ATOM 3611 C CA . ASP A 1 468 ? -8.817 18.018 9.277 1.00 76.38 468 ASP A CA 1
ATOM 3612 C C . ASP A 1 468 ? -9.545 16.934 8.480 1.00 76.38 468 ASP A C 1
ATOM 3614 O O . ASP A 1 468 ? -8.911 16.050 7.903 1.00 76.38 468 ASP A O 1
ATOM 3618 N N . PHE A 1 469 ? -10.867 17.068 8.337 1.00 81.88 469 PHE A N 1
ATOM 3619 C CA . PHE A 1 469 ? -11.663 16.182 7.490 1.00 81.88 469 PHE A CA 1
ATOM 3620 C C . PHE A 1 469 ? -11.182 16.209 6.032 1.00 81.88 469 PHE A C 1
ATOM 3622 O O . PHE A 1 469 ? -11.002 15.161 5.413 1.00 81.88 469 PHE A O 1
ATOM 3629 N N . THR A 1 470 ? -10.903 17.397 5.489 1.00 80.38 470 THR A N 1
ATOM 3630 C CA . THR A 1 470 ? -10.394 17.545 4.120 1.00 80.38 470 THR A CA 1
ATOM 3631 C C . THR A 1 470 ? -9.050 16.840 3.972 1.00 80.38 470 THR A C 1
ATOM 3633 O O . THR A 1 470 ? -8.900 16.049 3.053 1.00 80.38 470 THR A O 1
ATOM 3636 N N . ASN A 1 471 ? -8.113 17.008 4.911 1.00 83.19 471 ASN A N 1
ATOM 3637 C CA . ASN A 1 471 ? -6.798 16.353 4.860 1.00 83.19 471 ASN A CA 1
ATOM 3638 C C . ASN A 1 471 ? -6.849 14.817 4.893 1.00 83.19 471 ASN A C 1
ATOM 3640 O O . ASN A 1 471 ? -5.910 14.164 4.409 1.00 83.19 471 ASN A O 1
ATOM 3644 N N . LEU A 1 472 ? -7.917 14.247 5.461 1.00 85.56 472 LEU A N 1
ATOM 3645 C CA . LEU A 1 472 ? -8.170 12.807 5.462 1.00 85.56 472 LEU A CA 1
ATOM 3646 C C . LEU A 1 472 ? -8.659 12.289 4.107 1.00 85.56 472 LEU A C 1
ATOM 3648 O O . LEU A 1 472 ? -8.318 11.167 3.727 1.00 85.56 472 LEU A O 1
ATOM 3652 N N . VAL A 1 473 ? -9.436 13.103 3.391 1.00 84.69 473 VAL A N 1
ATOM 3653 C CA . VAL A 1 473 ? -10.068 12.757 2.110 1.00 84.69 473 VAL A CA 1
ATOM 3654 C C . VAL A 1 473 ? -9.190 13.136 0.923 1.00 84.69 473 VAL A C 1
ATOM 3656 O O . VAL A 1 473 ? -9.126 12.405 -0.053 1.00 84.69 473 VAL A O 1
ATOM 3659 N N . TYR A 1 474 ? -8.507 14.272 0.978 1.00 76.19 474 TYR A N 1
ATOM 3660 C CA . TYR A 1 474 ? -7.672 14.770 -0.103 1.00 76.19 474 TYR A CA 1
ATOM 3661 C C . TYR A 1 474 ? -6.665 15.794 0.425 1.00 76.19 474 TYR A C 1
ATOM 3663 O O . TYR A 1 474 ? -7.023 16.768 1.080 1.00 76.19 474 TYR A O 1
ATOM 3671 N N . ASN A 1 475 ? -5.385 15.599 0.115 1.00 68.06 475 ASN A N 1
ATOM 3672 C CA . ASN A 1 475 ? -4.344 16.568 0.443 1.00 68.06 475 ASN A CA 1
ATOM 3673 C C . ASN A 1 475 ? -3.928 17.301 -0.841 1.00 68.06 475 ASN A C 1
ATOM 3675 O O . ASN A 1 475 ? -3.577 16.668 -1.832 1.00 68.06 475 ASN A O 1
ATOM 3679 N N . SER A 1 476 ? -3.923 18.634 -0.815 1.00 56.81 476 SER A N 1
ATOM 3680 C CA . SER A 1 476 ? -3.573 19.496 -1.956 1.00 56.81 476 SER A CA 1
ATOM 3681 C C . SER A 1 476 ? -2.129 19.349 -2.457 1.00 56.81 476 SER A C 1
ATOM 3683 O O . SER A 1 476 ? -1.778 19.911 -3.490 1.00 56.81 476 SER A O 1
ATOM 3685 N N . SER A 1 477 ? -1.279 18.615 -1.735 1.00 56.97 477 SER A N 1
ATOM 3686 C CA . SER A 1 477 ? 0.083 18.260 -2.162 1.00 56.97 477 SER A CA 1
ATOM 3687 C C . SER A 1 477 ? 0.157 17.056 -3.114 1.00 56.97 477 SER A C 1
ATOM 3689 O O . SER A 1 477 ? 1.250 16.719 -3.577 1.00 56.97 477 SER A O 1
ATOM 3691 N N . ILE A 1 478 ? -0.975 16.409 -3.405 1.00 61.91 478 ILE A N 1
ATOM 3692 C CA . ILE A 1 478 ? -1.068 15.221 -4.259 1.00 61.91 478 ILE A CA 1
ATOM 3693 C C . ILE A 1 478 ? -1.391 15.646 -5.711 1.00 61.91 478 ILE A C 1
ATOM 3695 O O . ILE A 1 478 ? -1.980 16.701 -5.943 1.00 61.91 478 ILE A O 1
ATOM 3699 N N . HIS A 1 479 ? -0.943 14.865 -6.700 1.00 64.62 479 HIS A N 1
ATOM 3700 C CA . HIS A 1 479 ? -1.231 15.097 -8.118 1.00 64.62 479 HIS A CA 1
ATOM 3701 C C . HIS A 1 479 ? -2.749 15.060 -8.384 1.00 64.62 479 HIS A C 1
ATOM 3703 O O . HIS A 1 479 ? -3.474 14.320 -7.723 1.00 64.62 479 HIS A O 1
ATOM 3709 N N . SER A 1 480 ? -3.238 15.818 -9.372 1.00 64.25 480 SER A N 1
ATOM 3710 C CA . SER A 1 480 ? -4.670 15.862 -9.729 1.00 64.25 480 SER A CA 1
ATOM 3711 C C . SER A 1 480 ? -5.261 14.480 -10.026 1.00 64.25 480 SER A C 1
ATOM 3713 O O . SER A 1 480 ? -6.420 14.216 -9.711 1.00 64.25 480 SER A O 1
ATOM 3715 N N . ASP A 1 481 ? -4.444 13.593 -10.590 1.00 66.25 481 ASP A N 1
ATOM 3716 C CA . ASP A 1 481 ? -4.835 12.242 -11.018 1.00 66.25 481 ASP A CA 1
ATOM 3717 C C . ASP A 1 481 ? -5.009 11.270 -9.837 1.00 66.25 481 ASP A C 1
ATOM 3719 O O . ASP A 1 481 ? -5.584 10.192 -9.984 1.00 66.25 481 ASP A O 1
ATOM 3723 N N . ASP A 1 482 ? -4.556 11.658 -8.646 1.00 70.81 482 ASP A N 1
ATOM 3724 C CA . ASP A 1 482 ? -4.743 10.907 -7.403 1.00 70.81 482 ASP A CA 1
ATOM 3725 C C . ASP A 1 482 ? -5.954 11.423 -6.602 1.00 70.81 482 ASP A C 1
ATOM 3727 O O . ASP A 1 482 ? -6.160 11.046 -5.445 1.00 70.81 482 ASP A O 1
ATOM 3731 N N . SER A 1 483 ? -6.769 12.294 -7.208 1.00 81.44 483 SER A N 1
ATOM 3732 C CA . SER A 1 483 ? -8.034 12.738 -6.632 1.00 81.44 483 SER A CA 1
ATOM 3733 C C . SER A 1 483 ? -8.965 11.543 -6.389 1.00 81.44 483 SER A C 1
ATOM 3735 O O . SER A 1 483 ? -9.202 10.754 -7.308 1.00 81.44 483 SER A O 1
ATOM 3737 N N . PRO A 1 484 ? -9.575 11.411 -5.195 1.00 83.50 484 PRO A N 1
ATOM 3738 C CA . PRO A 1 484 ? -10.532 10.341 -4.922 1.00 83.50 484 PRO A CA 1
ATOM 3739 C C . PRO A 1 484 ? -11.725 10.373 -5.882 1.00 83.50 484 PRO A C 1
ATOM 3741 O O . PRO A 1 484 ? -12.221 9.317 -6.263 1.00 83.50 484 PRO A O 1
ATOM 3744 N N . LEU A 1 485 ? -12.144 11.562 -6.333 1.00 85.44 485 LEU A N 1
ATOM 3745 C CA . LEU A 1 485 ? -13.212 11.704 -7.325 1.00 85.44 485 LEU A CA 1
ATOM 3746 C C . LEU A 1 485 ? -12.795 11.148 -8.685 1.00 85.44 485 LEU A C 1
ATOM 3748 O O . LEU A 1 485 ? -13.579 10.451 -9.319 1.00 85.44 485 LEU A O 1
ATOM 3752 N N . PHE A 1 486 ? -11.555 11.401 -9.112 1.00 83.00 486 PHE A N 1
ATOM 3753 C CA . PHE A 1 486 ? -11.037 10.818 -10.347 1.00 83.00 486 PHE A CA 1
ATOM 3754 C C . PHE A 1 486 ? -11.065 9.287 -10.272 1.00 83.00 486 PHE A C 1
ATOM 3756 O O . PHE A 1 486 ? -11.546 8.635 -11.189 1.00 83.00 486 PHE A O 1
ATOM 3763 N N . ILE A 1 487 ? -10.627 8.711 -9.151 1.00 82.88 487 ILE A N 1
ATOM 3764 C CA . ILE A 1 487 ? -10.592 7.253 -8.951 1.00 82.88 487 ILE A CA 1
ATOM 3765 C C . ILE A 1 487 ? -11.989 6.641 -8.968 1.00 82.88 487 ILE A C 1
ATOM 3767 O O . ILE A 1 487 ? -12.181 5.566 -9.527 1.00 82.88 487 ILE A O 1
ATOM 3771 N N . LEU A 1 488 ? -12.950 7.315 -8.337 1.00 85.00 488 LEU A N 1
ATOM 3772 C CA . LEU A 1 488 ? -14.337 6.869 -8.292 1.00 85.00 488 LEU A CA 1
ATOM 3773 C C . LEU A 1 488 ? -15.008 6.943 -9.666 1.00 85.00 488 LEU A C 1
ATOM 3775 O O . LEU A 1 488 ? -15.760 6.038 -10.012 1.00 85.00 488 LEU A O 1
ATOM 3779 N N . CYS A 1 489 ? -14.715 7.983 -10.451 1.00 84.31 489 CYS A N 1
ATOM 3780 C CA . CYS A 1 489 ? -15.259 8.140 -11.798 1.00 84.31 489 CYS A CA 1
ATOM 3781 C C . CYS A 1 489 ? -14.595 7.203 -12.819 1.00 84.31 489 CYS A C 1
ATOM 3783 O O . CYS A 1 489 ? -15.281 6.684 -13.690 1.00 84.31 489 CYS A O 1
ATOM 3785 N N . TYR A 1 490 ? -13.286 6.958 -12.710 1.00 79.19 490 TYR A N 1
ATOM 3786 C CA . TYR A 1 490 ? -12.535 6.040 -13.577 1.00 79.19 490 TYR A CA 1
ATOM 3787 C C . TYR A 1 490 ? -12.409 4.658 -12.927 1.00 79.19 490 TYR A C 1
ATOM 3789 O O . TYR A 1 490 ? -11.316 4.181 -12.599 1.00 79.19 490 TYR A O 1
ATOM 3797 N N . ASN A 1 491 ? -13.566 4.034 -12.708 1.00 78.88 491 ASN A N 1
ATOM 3798 C CA . ASN A 1 491 ? -13.699 2.723 -12.078 1.00 78.88 491 ASN A CA 1
ATOM 3799 C C . ASN A 1 491 ? -14.253 1.645 -13.029 1.00 78.88 491 ASN A C 1
ATOM 3801 O O . ASN A 1 491 ? -14.652 0.567 -12.585 1.00 78.88 491 ASN A O 1
ATOM 3805 N N . ASP A 1 492 ? -14.245 1.896 -14.335 1.00 83.88 492 ASP A N 1
ATOM 3806 C CA . ASP A 1 492 ? -14.746 0.923 -15.297 1.00 83.88 492 ASP A CA 1
ATOM 3807 C C . ASP A 1 492 ? -13.883 -0.349 -15.332 1.00 83.88 492 ASP A C 1
ATOM 3809 O O . ASP A 1 492 ? -12.756 -0.435 -14.805 1.00 83.88 492 ASP A O 1
ATOM 3813 N N . THR A 1 493 ? -14.474 -1.388 -15.916 1.00 87.12 493 THR A N 1
ATOM 3814 C CA . THR A 1 493 ? -13.842 -2.689 -16.092 1.00 87.12 493 THR A CA 1
ATOM 3815 C C . THR A 1 493 ? -12.940 -2.684 -17.319 1.00 87.12 493 THR A C 1
ATOM 3817 O O . THR A 1 493 ? -13.236 -2.088 -18.351 1.00 87.12 493 THR A O 1
ATOM 3820 N N . CYS A 1 494 ? -11.833 -3.412 -17.226 1.00 91.00 494 CYS A N 1
ATOM 3821 C CA . CYS A 1 494 ? -10.929 -3.669 -18.336 1.00 91.00 494 CYS A CA 1
ATOM 3822 C C . CYS A 1 494 ? -11.710 -4.266 -19.512 1.00 91.00 494 CYS A C 1
ATOM 3824 O O . CYS A 1 494 ? -12.469 -5.217 -19.317 1.00 91.00 494 CYS A O 1
ATOM 3826 N N . SER A 1 495 ? -11.465 -3.790 -20.734 1.00 91.75 495 SER A N 1
ATOM 3827 C CA . SER A 1 495 ? -12.163 -4.288 -21.928 1.00 91.75 495 SER A CA 1
ATOM 3828 C C . SER A 1 495 ? -11.991 -5.793 -22.157 1.00 91.75 495 SER A C 1
ATOM 3830 O O . SER A 1 495 ? -12.911 -6.452 -22.629 1.00 91.75 495 SER A O 1
ATOM 3832 N N . PHE A 1 496 ? -10.870 -6.369 -21.707 1.00 91.31 496 PHE A N 1
ATOM 3833 C CA . PHE A 1 496 ? -10.626 -7.815 -21.756 1.00 91.31 496 PHE A CA 1
ATOM 3834 C C . PHE A 1 496 ? -11.722 -8.645 -21.063 1.00 91.31 496 PHE A C 1
ATOM 3836 O O . PHE A 1 496 ? -11.923 -9.801 -21.420 1.00 91.31 496 PHE A O 1
ATOM 3843 N N . THR A 1 497 ? -12.451 -8.074 -20.094 1.00 88.25 497 THR A N 1
ATOM 3844 C CA . THR A 1 497 ? -13.548 -8.772 -19.397 1.00 88.25 497 THR A CA 1
ATOM 3845 C C . THR A 1 497 ? -14.680 -9.218 -20.325 1.00 88.25 497 THR A C 1
ATOM 3847 O O . THR A 1 497 ? -15.277 -10.261 -20.070 1.00 88.25 497 THR A O 1
ATOM 3850 N N . TRP A 1 498 ? -14.960 -8.469 -21.396 1.00 86.06 498 TRP A N 1
ATOM 3851 C CA . TRP A 1 498 ? -16.016 -8.789 -22.362 1.00 86.06 498 TRP A CA 1
ATOM 3852 C C . TRP A 1 498 ? -15.486 -9.140 -23.755 1.00 86.06 498 TRP A C 1
ATOM 3854 O O . TRP A 1 498 ? -16.222 -9.744 -24.528 1.00 86.06 498 TRP A O 1
ATOM 3864 N N . THR A 1 499 ? -14.240 -8.784 -24.094 1.00 89.19 499 THR A N 1
ATOM 3865 C CA . THR A 1 499 ? -13.636 -9.149 -25.390 1.00 89.19 499 THR A CA 1
ATOM 3866 C C . THR A 1 499 ? -12.863 -10.459 -25.356 1.00 89.19 499 THR A C 1
ATOM 3868 O O . THR A 1 499 ? -12.668 -11.068 -26.400 1.00 89.19 499 THR A O 1
ATOM 3871 N N . GLY A 1 500 ? -12.341 -10.866 -24.193 1.00 88.19 500 GLY A N 1
ATOM 3872 C CA . GLY A 1 500 ? -11.308 -11.900 -24.144 1.00 88.19 500 GLY A CA 1
ATOM 3873 C C . GLY A 1 500 ? -10.128 -11.549 -25.059 1.00 88.19 500 GLY A C 1
ATOM 3874 O O . GLY A 1 500 ? -9.673 -10.402 -25.083 1.00 88.19 500 GLY A O 1
ATOM 3875 N N . ASP A 1 501 ? -9.668 -12.529 -25.832 1.00 90.06 501 ASP A N 1
ATOM 3876 C CA . ASP A 1 501 ? -8.596 -12.427 -26.829 1.00 90.06 501 ASP A CA 1
ATOM 3877 C C . ASP A 1 501 ? -9.060 -11.910 -28.210 1.00 90.06 501 ASP A C 1
ATOM 3879 O O . ASP A 1 501 ? -8.260 -11.798 -29.149 1.00 90.06 501 ASP A O 1
ATOM 3883 N N . GLU A 1 502 ? -10.332 -11.527 -28.353 1.00 90.75 502 GLU A N 1
ATOM 3884 C CA . GLU A 1 502 ? -10.835 -10.926 -29.586 1.00 90.75 502 GLU A CA 1
ATOM 3885 C C . GLU A 1 502 ? -10.344 -9.481 -29.749 1.00 90.75 502 GLU A C 1
ATOM 3887 O O . GLU A 1 502 ? -10.497 -8.624 -28.875 1.00 90.75 502 GLU A O 1
ATOM 3892 N N . HIS A 1 503 ? -9.755 -9.187 -30.910 1.00 90.88 503 HIS A N 1
ATOM 3893 C CA . HIS A 1 503 ? -9.276 -7.845 -31.223 1.00 90.88 503 HIS A CA 1
ATOM 3894 C C . HIS A 1 503 ? -10.454 -6.937 -31.584 1.00 90.88 503 HIS A C 1
ATOM 3896 O O . HIS A 1 503 ? -11.114 -7.142 -32.602 1.00 90.88 503 HIS A O 1
ATOM 3902 N N . ILE A 1 504 ? -10.665 -5.888 -30.791 1.00 91.81 504 ILE A N 1
ATOM 3903 C CA . ILE A 1 504 ? -11.695 -4.873 -31.035 1.00 91.81 504 ILE A CA 1
ATOM 3904 C C . ILE A 1 504 ? -11.061 -3.530 -31.381 1.00 91.81 504 ILE A C 1
ATOM 3906 O O . ILE A 1 504 ? -9.919 -3.268 -31.011 1.00 91.81 504 ILE A O 1
ATOM 3910 N N . ASN A 1 505 ? -11.810 -2.664 -32.062 1.00 92.44 505 ASN A N 1
ATOM 3911 C CA . ASN A 1 505 ? -11.408 -1.277 -32.276 1.00 92.44 505 ASN A CA 1
ATOM 3912 C C . ASN A 1 505 ? -11.561 -0.485 -30.965 1.00 92.44 505 ASN A C 1
ATOM 3914 O O . ASN A 1 505 ? -12.686 -0.207 -30.550 1.00 92.44 505 ASN A O 1
ATOM 3918 N N . GLN A 1 506 ? -10.447 -0.155 -30.312 1.00 90.31 506 GLN A N 1
ATOM 3919 C CA . GLN A 1 506 ? -10.411 0.627 -29.075 1.00 90.31 506 GLN A CA 1
ATOM 3920 C C . GLN A 1 506 ? -9.121 1.449 -28.985 1.00 90.31 506 GLN A C 1
ATOM 3922 O O . GLN A 1 506 ? -8.106 1.114 -29.597 1.00 90.31 506 GLN A O 1
ATOM 3927 N N . ASP A 1 507 ? -9.133 2.502 -28.172 1.00 93.00 507 ASP A N 1
ATOM 3928 C CA . ASP A 1 507 ? -7.899 3.200 -27.828 1.00 93.00 507 ASP A CA 1
ATOM 3929 C C . ASP A 1 507 ? -6.985 2.277 -27.014 1.00 93.00 507 ASP A C 1
ATOM 3931 O O . ASP A 1 507 ? -7.379 1.694 -25.998 1.00 93.00 507 ASP A O 1
ATOM 3935 N N . ILE A 1 508 ? -5.740 2.151 -27.473 1.00 93.88 508 ILE A N 1
ATOM 3936 C CA . ILE A 1 508 ? -4.729 1.305 -26.845 1.00 93.88 508 ILE A CA 1
ATOM 3937 C C . ILE A 1 508 ? -3.480 2.091 -26.486 1.00 93.88 508 ILE A C 1
ATOM 3939 O O . ILE A 1 508 ? -3.008 2.960 -27.220 1.00 93.88 508 ILE A O 1
ATOM 3943 N N . PHE A 1 509 ? -2.901 1.731 -25.352 1.00 95.19 509 PHE A N 1
ATOM 3944 C CA . PHE A 1 509 ? -1.786 2.433 -24.749 1.00 95.19 509 PHE A CA 1
ATOM 3945 C C . PHE A 1 509 ? -0.583 1.499 -24.618 1.00 95.19 509 PHE A C 1
ATOM 3947 O O . PHE A 1 509 ? -0.715 0.305 -24.344 1.00 95.19 509 PHE A O 1
ATOM 3954 N N . GLU A 1 510 ? 0.613 2.043 -24.824 1.00 94.56 510 GLU A N 1
ATOM 3955 C CA . GLU A 1 510 ? 1.856 1.422 -24.378 1.00 94.56 510 GLU A CA 1
ATOM 3956 C C . GLU A 1 510 ? 2.262 1.985 -23.021 1.00 94.56 510 GLU A C 1
ATOM 3958 O O . GLU A 1 510 ? 2.258 3.197 -22.823 1.00 94.56 510 GLU A O 1
ATOM 3963 N N . CYS A 1 511 ? 2.679 1.115 -22.103 1.00 94.12 511 CYS A N 1
ATOM 3964 C CA . CYS A 1 511 ? 3.250 1.523 -20.825 1.00 94.12 511 CYS A CA 1
ATOM 3965 C C . CYS A 1 511 ? 4.723 1.123 -20.770 1.00 94.12 511 CYS A C 1
ATOM 3967 O O . CYS A 1 511 ? 5.060 -0.048 -20.565 1.00 94.12 511 CYS A O 1
ATOM 3969 N N . LYS A 1 512 ? 5.621 2.103 -20.910 1.00 91.06 512 LYS A N 1
ATOM 3970 C CA . LYS A 1 512 ? 7.070 1.855 -20.889 1.00 91.06 512 LYS A CA 1
ATOM 3971 C C . LYS A 1 512 ? 7.549 1.435 -19.510 1.00 91.06 512 LYS A C 1
ATOM 3973 O O . LYS A 1 512 ? 8.380 0.541 -19.420 1.00 91.06 512 LYS A O 1
ATOM 3978 N N . THR A 1 513 ? 6.984 2.010 -18.447 1.00 88.56 513 THR A N 1
ATOM 3979 C CA . THR A 1 513 ? 7.311 1.650 -17.058 1.00 88.56 513 THR A CA 1
ATOM 3980 C C . THR A 1 513 ? 7.082 0.161 -16.784 1.00 88.56 513 THR A C 1
ATOM 3982 O O . THR A 1 513 ? 7.949 -0.491 -16.202 1.00 88.56 513 THR A O 1
ATOM 3985 N N . CYS A 1 514 ? 5.952 -0.389 -17.239 1.00 86.62 514 CYS A N 1
ATOM 3986 C CA . CYS A 1 514 ? 5.584 -1.796 -17.036 1.00 86.62 514 CYS A CA 1
ATOM 3987 C C . CYS A 1 514 ? 6.123 -2.742 -18.119 1.00 86.62 514 CYS A C 1
ATOM 3989 O O . CYS A 1 514 ? 6.050 -3.957 -17.957 1.00 86.62 514 CYS A O 1
ATOM 3991 N N . GLY A 1 515 ? 6.643 -2.213 -19.230 1.00 87.75 515 GLY A N 1
ATOM 3992 C CA . GLY A 1 515 ? 7.066 -3.025 -20.372 1.00 87.75 515 GLY A CA 1
ATOM 3993 C C . GLY A 1 515 ? 5.903 -3.567 -21.212 1.00 87.75 515 GLY A C 1
ATOM 3994 O O . GLY A 1 515 ? 6.067 -4.581 -21.888 1.00 87.75 515 GLY A O 1
ATOM 3995 N N . LEU A 1 516 ? 4.743 -2.902 -21.186 1.00 89.62 516 LEU A N 1
ATOM 3996 C CA . LEU A 1 516 ? 3.649 -3.127 -22.140 1.00 89.62 516 LEU A CA 1
ATOM 3997 C C . LEU A 1 516 ? 3.947 -2.337 -23.418 1.00 89.62 516 LEU A C 1
ATOM 3999 O O . LEU A 1 516 ? 3.366 -1.282 -23.662 1.00 89.62 516 LEU A O 1
ATOM 4003 N N . THR A 1 517 ? 4.939 -2.792 -24.177 1.00 90.25 517 THR A N 1
ATOM 4004 C CA . THR A 1 517 ? 5.417 -2.139 -25.402 1.00 90.25 517 THR A CA 1
ATOM 4005 C C . THR A 1 517 ? 5.471 -3.140 -26.558 1.00 90.25 517 THR A C 1
ATOM 4007 O O . THR A 1 517 ? 5.340 -4.351 -26.367 1.00 90.25 517 THR A O 1
ATOM 4010 N N . GLY A 1 518 ? 5.645 -2.649 -27.789 1.00 88.19 518 GLY A N 1
ATOM 4011 C CA . GLY A 1 518 ? 5.693 -3.515 -28.972 1.00 88.19 518 GLY A CA 1
ATOM 4012 C C . GLY A 1 518 ? 4.322 -4.113 -29.286 1.00 88.19 518 GLY A C 1
ATOM 4013 O O . GLY A 1 518 ? 3.397 -3.359 -29.584 1.00 88.19 518 GLY A O 1
ATOM 4014 N N . SER A 1 519 ? 4.185 -5.440 -29.216 1.00 88.50 519 SER A N 1
ATOM 4015 C CA . SER A 1 519 ? 2.906 -6.133 -29.434 1.00 88.50 519 SER A CA 1
ATOM 4016 C C . SER A 1 519 ? 1.945 -6.016 -28.251 1.00 88.50 519 SER A C 1
ATOM 4018 O O . SER A 1 519 ? 0.749 -6.117 -28.464 1.00 88.50 519 SER A O 1
ATOM 4020 N N . LEU A 1 520 ? 2.446 -5.757 -27.037 1.00 91.81 520 LEU A N 1
ATOM 4021 C CA . LEU A 1 520 ? 1.617 -5.677 -25.832 1.00 91.81 520 LEU A CA 1
ATOM 4022 C C . LEU A 1 520 ? 1.034 -4.280 -25.647 1.00 91.81 520 LEU A C 1
ATOM 4024 O O . LEU A 1 520 ? 1.730 -3.284 -25.884 1.00 91.81 520 LEU A O 1
ATOM 4028 N N . CYS A 1 521 ? -0.208 -4.185 -25.191 1.00 92.69 521 CYS A N 1
ATOM 4029 C CA . CYS A 1 521 ? -0.869 -2.915 -24.901 1.00 92.69 521 CYS A CA 1
ATOM 4030 C C . CYS A 1 521 ? -1.858 -3.010 -23.736 1.00 92.69 521 CYS A C 1
ATOM 4032 O O . CYS A 1 521 ? -2.145 -4.083 -23.217 1.00 92.69 521 CYS A O 1
ATOM 4034 N N . CYS A 1 522 ? -2.379 -1.870 -23.297 1.00 94.19 522 CYS A N 1
ATOM 4035 C CA . CYS A 1 522 ? -3.488 -1.816 -22.355 1.00 94.19 522 CYS A CA 1
ATOM 4036 C C . CYS A 1 522 ? -4.598 -0.888 -22.859 1.00 94.19 522 CYS A C 1
ATOM 4038 O O . CYS A 1 522 ? -4.335 0.049 -23.610 1.00 94.19 522 CYS A O 1
ATOM 4040 N N . CYS A 1 523 ? -5.842 -1.165 -22.465 1.00 93.88 523 CYS A N 1
ATOM 4041 C CA . CYS A 1 523 ? -6.990 -0.306 -22.764 1.00 93.88 523 CYS A CA 1
ATOM 4042 C C . CYS A 1 523 ? -6.974 0.982 -21.922 1.00 93.88 523 CYS A C 1
ATOM 4044 O O . CYS A 1 523 ? -6.228 1.078 -20.941 1.00 93.88 523 CYS A O 1
ATOM 4046 N N . THR A 1 524 ? -7.847 1.933 -22.264 1.00 92.81 524 THR A N 1
ATOM 4047 C CA . THR A 1 524 ? -8.051 3.198 -21.533 1.00 92.81 524 THR A CA 1
ATOM 4048 C C . THR A 1 524 ? -8.229 2.994 -20.026 1.00 92.81 524 THR A C 1
ATOM 4050 O O . THR A 1 524 ? -7.533 3.628 -19.230 1.00 92.81 524 THR A O 1
ATOM 4053 N N . GLU A 1 525 ? -9.061 2.034 -19.614 1.00 91.69 525 GLU A N 1
ATOM 4054 C CA . GLU A 1 525 ? -9.324 1.789 -18.189 1.00 91.69 525 GLU A CA 1
ATOM 4055 C C . GLU A 1 525 ? -8.095 1.288 -17.435 1.00 91.69 525 GLU A C 1
ATOM 4057 O O . GLU A 1 525 ? -7.792 1.718 -16.317 1.00 91.69 525 GLU A O 1
ATOM 4062 N N . CYS A 1 526 ? -7.316 0.412 -18.065 1.00 92.25 526 CYS A N 1
ATOM 4063 C CA . CYS A 1 526 ? -6.058 -0.056 -17.502 1.00 92.25 526 CYS A CA 1
ATOM 4064 C C . CYS A 1 526 ? -5.000 1.051 -17.473 1.00 92.25 526 CYS A C 1
ATOM 4066 O O . CYS A 1 526 ? -4.236 1.111 -16.507 1.00 92.25 526 CYS A O 1
ATOM 4068 N N . ALA A 1 527 ? -4.955 1.930 -18.476 1.00 92.44 527 ALA A N 1
ATOM 4069 C CA . ALA A 1 527 ? -4.057 3.080 -18.484 1.00 92.44 527 ALA A CA 1
ATOM 4070 C C . ALA A 1 527 ? -4.342 4.019 -17.299 1.00 92.44 527 ALA A C 1
ATOM 4072 O O . ALA A 1 527 ? -3.412 4.401 -16.591 1.00 92.44 527 ALA A O 1
ATOM 4073 N N . ASN A 1 528 ? -5.621 4.288 -17.019 1.00 89.38 528 ASN A N 1
ATOM 4074 C CA . ASN A 1 528 ? -6.050 5.188 -15.946 1.00 89.38 528 ASN A CA 1
ATOM 4075 C C . ASN A 1 528 ? -6.110 4.538 -14.556 1.00 89.38 528 ASN A C 1
ATOM 4077 O O . ASN A 1 528 ? -6.111 5.256 -13.556 1.00 89.38 528 ASN A O 1
ATOM 4081 N N . THR A 1 529 ? -6.150 3.205 -14.463 1.00 86.94 529 THR A N 1
ATOM 4082 C CA . THR A 1 529 ? -6.236 2.481 -13.179 1.00 86.94 529 THR A CA 1
ATOM 4083 C C . THR A 1 529 ? -4.932 1.774 -12.805 1.00 86.94 529 THR A C 1
ATOM 4085 O O . THR A 1 529 ? -4.436 1.920 -11.691 1.00 86.94 529 THR A O 1
ATOM 4088 N N . CYS A 1 530 ? -4.386 0.954 -13.703 1.00 87.38 530 CYS A N 1
ATOM 4089 C CA . CYS A 1 530 ? -3.259 0.057 -13.411 1.00 87.38 530 CYS A CA 1
ATOM 4090 C C . CYS A 1 530 ? -1.906 0.682 -13.751 1.00 87.38 530 CYS A C 1
ATOM 4092 O O . CYS A 1 530 ? -0.902 0.358 -13.126 1.00 87.38 530 CYS A O 1
ATOM 4094 N N . HIS A 1 531 ? -1.886 1.561 -14.751 1.00 88.62 531 HIS A N 1
ATOM 4095 C CA . HIS A 1 531 ? -0.683 2.237 -15.233 1.00 88.62 531 HIS A CA 1
ATOM 4096 C C . HIS A 1 531 ? -0.749 3.745 -15.002 1.00 88.62 531 HIS A C 1
ATOM 4098 O O . HIS A 1 531 ? -0.089 4.520 -15.700 1.00 88.62 531 HIS A O 1
ATOM 4104 N N . ARG A 1 532 ? -1.543 4.157 -14.010 1.00 86.00 532 ARG A N 1
ATOM 4105 C CA . ARG A 1 532 ? -1.621 5.549 -13.591 1.00 86.00 532 ARG A CA 1
ATOM 4106 C C . ARG A 1 532 ? -0.243 6.019 -13.141 1.00 86.00 532 ARG A C 1
ATOM 4108 O O . ARG A 1 532 ? 0.506 5.262 -12.531 1.00 86.00 532 ARG A O 1
ATOM 4115 N N . ASN A 1 533 ? 0.093 7.268 -13.452 1.00 83.62 533 ASN A N 1
ATOM 4116 C CA . ASN A 1 533 ? 1.374 7.884 -13.097 1.00 83.62 533 ASN A CA 1
ATOM 4117 C C . ASN A 1 533 ? 2.612 7.168 -13.691 1.00 83.62 533 ASN A C 1
ATOM 4119 O O . ASN A 1 533 ? 3.745 7.436 -13.286 1.00 83.62 533 ASN A O 1
ATOM 4123 N N . HIS A 1 534 ? 2.430 6.272 -14.669 1.00 88.69 534 HIS A N 1
ATOM 4124 C CA . HIS A 1 534 ? 3.515 5.661 -15.438 1.00 88.69 534 HIS A CA 1
ATOM 4125 C C . HIS A 1 534 ? 3.762 6.409 -16.760 1.00 88.69 534 HIS A C 1
ATOM 4127 O O . HIS A 1 534 ? 2.953 7.232 -17.181 1.00 88.69 534 HIS A O 1
ATOM 4133 N N . ASP A 1 535 ? 4.860 6.096 -17.465 1.00 90.94 535 ASP A N 1
ATOM 4134 C CA . ASP A 1 535 ? 5.065 6.550 -18.853 1.00 90.94 535 ASP A CA 1
ATOM 4135 C C . ASP A 1 535 ? 4.154 5.732 -19.783 1.00 90.94 535 ASP A C 1
ATOM 4137 O O . ASP A 1 535 ? 4.579 4.751 -20.403 1.00 90.94 535 ASP A O 1
ATOM 4141 N N . CYS A 1 536 ? 2.870 6.098 -19.770 1.00 92.81 536 CYS A N 1
ATOM 4142 C CA . CYS A 1 536 ? 1.783 5.493 -20.524 1.00 92.81 536 CYS A CA 1
ATOM 4143 C C . CYS A 1 536 ? 1.371 6.421 -21.675 1.00 92.81 536 CYS A C 1
ATOM 4145 O O . CYS A 1 536 ? 1.113 7.605 -21.455 1.00 92.81 536 CYS A O 1
ATOM 4147 N N . LYS A 1 537 ? 1.352 5.915 -22.913 1.00 94.00 537 LYS A N 1
ATOM 4148 C CA . LYS A 1 537 ? 1.107 6.721 -24.121 1.00 94.00 537 LYS A CA 1
ATOM 4149 C C . LYS A 1 537 ? 0.198 5.997 -25.097 1.00 94.00 537 LYS A C 1
ATOM 4151 O O . LYS A 1 537 ? 0.367 4.804 -25.320 1.00 94.00 537 LYS A O 1
ATOM 4156 N N . LEU A 1 538 ? -0.720 6.737 -25.716 1.00 94.31 538 LEU A N 1
ATOM 4157 C CA . LEU A 1 538 ? -1.584 6.220 -26.778 1.00 94.31 538 LEU A CA 1
ATOM 4158 C C . LEU A 1 538 ? -0.731 5.734 -27.962 1.00 94.31 538 LEU A C 1
ATOM 4160 O O . LEU A 1 538 ? 0.120 6.476 -28.469 1.00 94.31 538 LEU A O 1
ATOM 4164 N N . LYS A 1 539 ? -0.956 4.499 -28.420 1.00 90.81 539 LYS A N 1
ATOM 4165 C CA . LYS A 1 539 ? -0.307 3.972 -29.624 1.00 90.81 539 LYS A CA 1
ATOM 4166 C C . LYS A 1 539 ? -0.996 4.522 -30.869 1.00 90.81 539 LYS A C 1
ATOM 4168 O O . LYS A 1 539 ? -2.214 4.544 -30.966 1.00 90.81 539 LYS A O 1
ATOM 4173 N N . ARG A 1 540 ? -0.195 4.912 -31.863 1.00 83.88 540 ARG A N 1
ATOM 4174 C CA . ARG A 1 540 ? -0.676 5.402 -33.171 1.00 83.88 540 ARG A CA 1
ATOM 4175 C C . ARG A 1 540 ? -0.819 4.299 -34.234 1.00 83.88 540 ARG A C 1
ATOM 4177 O O . ARG A 1 540 ? -0.980 4.605 -35.410 1.00 83.88 540 ARG A O 1
ATOM 4184 N N . THR A 1 541 ? -0.661 3.033 -33.849 1.00 76.75 541 THR A N 1
ATOM 4185 C CA . THR A 1 541 ? -0.798 1.863 -34.736 1.00 76.75 541 THR A CA 1
ATOM 4186 C C . THR A 1 541 ? -2.271 1.483 -34.928 1.00 76.75 541 THR A C 1
ATOM 4188 O O . THR A 1 541 ? -3.141 2.166 -34.399 1.00 76.75 541 THR A O 1
ATOM 4191 N N . SER A 1 542 ? -2.560 0.409 -35.680 1.00 71.56 542 SER A N 1
ATOM 4192 C CA . SER A 1 542 ? -3.938 -0.084 -35.857 1.00 71.56 542 SER A CA 1
ATOM 4193 C C . SER A 1 542 ? -4.632 -0.222 -34.491 1.00 71.56 542 SER A C 1
ATOM 4195 O O . SER A 1 542 ? -4.076 -0.912 -33.633 1.00 71.56 542 SER A O 1
ATOM 4197 N N . PRO A 1 543 ? -5.803 0.408 -34.268 1.00 74.19 543 PRO A N 1
ATOM 4198 C CA . PRO A 1 543 ? -6.492 0.433 -32.970 1.00 74.19 543 PRO A CA 1
ATOM 4199 C C . PRO A 1 543 ? -7.201 -0.891 -32.641 1.00 74.19 543 PRO A C 1
ATOM 4201 O O . PRO A 1 543 ? -7.938 -0.994 -31.668 1.00 74.19 543 PRO A O 1
ATOM 4204 N N . THR A 1 544 ? -7.017 -1.917 -33.473 1.00 87.56 544 THR A N 1
ATOM 4205 C CA . THR A 1 544 ? -7.593 -3.245 -33.275 1.00 87.56 544 THR A CA 1
ATOM 4206 C C . THR A 1 544 ? -6.690 -4.086 -32.377 1.00 87.56 544 THR A C 1
ATOM 4208 O O . THR A 1 544 ? -5.682 -4.609 -32.857 1.00 87.56 544 THR A O 1
ATOM 4211 N N . ALA A 1 545 ? -7.036 -4.226 -31.100 1.00 89.38 545 ALA A N 1
ATOM 4212 C CA . ALA A 1 545 ? -6.335 -5.085 -30.143 1.00 89.38 545 ALA A CA 1
ATOM 4213 C C . ALA A 1 545 ? -7.232 -5.413 -28.941 1.00 89.38 545 ALA A C 1
ATOM 4215 O O . ALA A 1 545 ? -8.230 -4.732 -28.705 1.00 89.38 545 ALA A O 1
ATOM 4216 N N . TYR A 1 546 ? -6.881 -6.449 -28.180 1.00 91.94 546 TYR A N 1
ATOM 4217 C CA . TYR A 1 546 ? -7.403 -6.667 -26.828 1.00 91.94 546 TYR A CA 1
ATOM 4218 C C . TYR A 1 546 ? -6.408 -6.126 -25.786 1.00 91.94 546 TYR A C 1
ATOM 4220 O O . TYR A 1 546 ? -5.289 -5.740 -26.115 1.00 91.94 546 TYR A O 1
ATOM 4228 N N . CYS A 1 547 ? -6.812 -6.053 -24.517 1.00 93.44 547 CYS A N 1
ATOM 4229 C CA . CYS A 1 547 ? -5.961 -5.524 -23.449 1.00 93.44 547 CYS A CA 1
ATOM 4230 C C . CYS A 1 547 ? -5.043 -6.605 -22.837 1.00 93.44 547 CYS A C 1
ATOM 4232 O O . CYS A 1 547 ? -5.534 -7.570 -22.254 1.00 93.44 547 CYS A O 1
ATOM 4234 N N . ASP A 1 548 ? -3.724 -6.384 -22.855 1.00 93.25 548 ASP A N 1
ATOM 4235 C CA . ASP A 1 548 ? -2.687 -7.262 -22.278 1.00 93.25 548 ASP A CA 1
ATOM 4236 C C . ASP A 1 548 ? -2.247 -6.845 -20.861 1.00 93.25 548 ASP A C 1
ATOM 4238 O O . ASP A 1 548 ? -1.192 -7.253 -20.379 1.00 93.25 548 ASP A O 1
ATOM 4242 N N . CYS A 1 549 ? -2.999 -5.988 -20.162 1.00 90.62 549 CYS A N 1
ATOM 4243 C CA . CYS A 1 549 ? -2.585 -5.461 -18.850 1.00 90.62 549 CYS A CA 1
ATOM 4244 C C . CYS A 1 549 ? -2.193 -6.571 -17.850 1.00 90.62 549 CYS A C 1
ATOM 4246 O O . CYS A 1 549 ? -1.238 -6.423 -17.081 1.00 90.62 549 CYS A O 1
ATOM 4248 N N . TRP A 1 550 ? -2.910 -7.696 -17.899 1.00 85.94 550 TRP A N 1
ATOM 4249 C CA . TRP A 1 550 ? -2.708 -8.850 -17.028 1.00 85.94 550 TRP A CA 1
ATOM 4250 C C . TRP A 1 550 ? -1.388 -9.603 -17.274 1.00 85.94 550 TRP A C 1
ATOM 4252 O O . TRP A 1 550 ? -0.873 -10.203 -16.338 1.00 85.94 550 TRP A O 1
ATOM 4262 N N . GLU A 1 551 ? -0.788 -9.498 -18.466 1.00 83.88 551 GLU A N 1
ATOM 4263 C CA . GLU A 1 551 ? 0.493 -10.142 -18.825 1.00 83.88 551 GLU A CA 1
ATOM 4264 C C . GLU A 1 551 ? 1.698 -9.540 -18.081 1.00 83.88 551 GLU A C 1
ATOM 4266 O O . GLU A 1 551 ? 2.776 -10.135 -18.004 1.00 83.88 551 GLU A O 1
ATOM 4271 N N . LYS A 1 552 ? 1.566 -8.307 -17.573 1.00 80.25 552 LYS A N 1
ATOM 4272 C CA . LYS A 1 552 ? 2.652 -7.603 -16.864 1.00 80.25 552 LYS A CA 1
ATOM 4273 C C . LYS A 1 552 ? 2.321 -7.251 -15.427 1.00 80.25 552 LYS A C 1
ATOM 4275 O O . LYS A 1 552 ? 3.240 -7.013 -14.642 1.00 80.25 552 LYS A O 1
ATOM 4280 N N . CYS A 1 553 ? 1.045 -7.147 -15.077 1.00 75.75 553 CYS A N 1
ATOM 4281 C CA . CYS A 1 553 ? 0.608 -6.631 -13.787 1.00 75.75 553 CYS A CA 1
ATOM 4282 C C . CYS A 1 553 ? -0.656 -7.353 -13.309 1.00 75.75 553 CYS A C 1
ATOM 4284 O O . CYS A 1 553 ? -1.469 -7.804 -14.108 1.00 75.75 553 CYS A O 1
ATOM 4286 N N . SER A 1 554 ? -0.898 -7.383 -11.996 1.00 77.94 554 SER A N 1
ATOM 4287 C CA . SER A 1 554 ? -2.199 -7.797 -11.456 1.00 77.94 554 SER A CA 1
ATOM 4288 C C . SER A 1 554 ? -3.259 -6.734 -11.761 1.00 77.94 554 SER A C 1
ATOM 4290 O O . SER A 1 554 ? -3.460 -5.808 -10.974 1.00 77.94 554 SER A O 1
ATOM 4292 N N . CYS A 1 555 ? -3.906 -6.847 -12.924 1.00 82.00 555 CYS A N 1
ATOM 4293 C CA . CYS A 1 555 ? -4.855 -5.856 -13.423 1.00 82.00 555 CYS A CA 1
ATOM 4294 C C . CYS A 1 555 ? -5.973 -5.581 -12.402 1.00 82.00 555 CYS A C 1
ATOM 4296 O O . CYS A 1 555 ? -6.776 -6.454 -12.074 1.00 82.00 555 CYS A O 1
ATOM 4298 N N . LYS A 1 556 ? -6.028 -4.340 -11.907 1.00 80.38 556 LYS A N 1
ATOM 4299 C CA . LYS A 1 556 ? -7.043 -3.863 -10.956 1.00 80.38 556 LYS A CA 1
ATOM 4300 C C . LYS A 1 556 ? -8.413 -3.662 -11.613 1.00 80.38 556 LYS A C 1
ATOM 4302 O O . LYS A 1 556 ? -9.411 -3.711 -10.911 1.00 80.38 556 LYS A O 1
ATOM 4307 N N . ALA A 1 557 ? -8.449 -3.458 -12.932 1.00 81.06 557 ALA A N 1
ATOM 4308 C CA . ALA A 1 557 ? -9.674 -3.235 -13.701 1.00 81.06 557 ALA A CA 1
ATOM 4309 C C . ALA A 1 557 ? -10.309 -4.535 -14.236 1.00 81.06 557 ALA A C 1
ATOM 4311 O O . ALA A 1 557 ? -11.430 -4.509 -14.717 1.00 81.06 557 ALA A O 1
ATOM 4312 N N . LEU A 1 558 ? -9.637 -5.690 -14.142 1.00 73.25 558 LEU A N 1
ATOM 4313 C CA . LEU A 1 558 ? -10.260 -7.003 -14.403 1.00 73.25 558 LEU A CA 1
ATOM 4314 C C . LEU A 1 558 ? -11.203 -7.456 -13.267 1.00 73.25 558 LEU A C 1
ATOM 4316 O O . LEU A 1 558 ? -11.713 -8.578 -13.304 1.00 73.25 558 LEU A O 1
ATOM 4320 N N . ARG A 1 559 ? -11.341 -6.637 -12.221 1.00 62.75 559 ARG A N 1
ATOM 4321 C CA . ARG A 1 559 ? -11.940 -7.016 -10.945 1.00 62.75 559 ARG A CA 1
ATOM 4322 C C . ARG A 1 559 ? -13.421 -6.794 -10.870 1.00 62.75 559 ARG A C 1
ATOM 4324 O O . ARG A 1 559 ? -13.921 -5.880 -11.558 1.00 62.75 559 ARG A O 1
#